Protein AF-A0A7R8WSQ1-F1 (afdb_monomer_lite)

InterPro domains:
  IPR000836 Phosphoribosyltransferase domain [PF00156] (9-132)
  IPR000836 Phosphoribosyltransferase domain [cd06223] (10-124)
  IPR002082 Aspartate carbamoyltransferase [MF_00001] (165-468)
  IPR002082 Aspartate carbamoyltransferase [TIGR00670] (166-466)
  IPR006130 Aspartate/ornithine carbamoyltransferase [PR00100] (212-231)
  IPR006130 Aspartate/ornithine carbamoyltransferase [PR00100] (298-309)
  IPR006130 Aspartate/ornithine carbamoyltransferase [PR00100] (419-428)
  IPR006130 Aspartate/ornithine carbamoyltransferase [PR00100] (431-454)
  IPR006130 Aspartate/ornithine carbamoyltransferase [PS00097] (212-219)
  IPR006131 Aspartate/ornithine carbamoyltransferase, Asp/Orn-binding domain [PF00185] (319-464)
  IPR006132 Aspartate/ornithine carbamoyltransferase, carbamoyl-P binding [PF02729] (166-310)
  IPR029057 Phosphoribosyltransferase-like [G3DSA:3.40.50.2020] (2-147)
  IPR029057 Phosphoribosyltransferase-like [SSF53271] (10-139)
  IPR036901 Aspartate/ornithine carbamoyltransferase superfamily [G3DSA:3.40.50.1370] (167-462)
  IPR036901 Aspartate/ornithine carbamoyltransferase superfamily [G3DSA:3.40.50.1370] (298-453)
  IPR036901 Aspartate/ornithine carbamoyltransferase superfamily [SSF53671] (165-468)

Organism: NCBI:txid163714

Foldseek 3Di:
DDDDQDLLVLLVVVVVVCVVVVNDAAAEEAEPDAFVVSSVVSCVSNVHPQDHWYDDLLPQQPCCLPDFFDDPCDPGDDRDQQAQHEYEYTDAEAAQCRSVVSVVVVNVVRYDYPYYAYEYAEYEYHHNDPDDHNTYRDYDHDDPDDDPDDDPPLVPLQADPVRFGQEAQALAPDALVVLVLLLVQLVVLLVLVVDPLNADCQQAPAEEEEAEQDDDDQLSVLLVVLCVNNNYHYHYDNCVVVCVVPVDDPLRVLVVVVVVVHQEYEDEELGPCPQVVSSVRHDSRYYTYDCYYNQAARQLLLSLVVSLCCVQPVPQLPFEAEEFEQCSGHNNNLRNLSSSVSNNHNAYEYEYAPLRDDPPPCVSVHHYDPFLLVSQAAGQEYEWEAHPPVPDDPPSDPDLQVQCVGQADDPVSNVNYDPQHAYEYSDPHDDNRRYDPCNCPDPRYCHVVSSSSSSSSSSSSVCSNNGDPPDDDD

Sequence (474 aa):
MQASVNLEDLAERIRLHLDENHITDPVMIGIHSGGVWVAQRLHELLQLTSPLGTLDISFYRDDFTRKGINPEVKPSHLPCEITGAHILLVDDVLHTGRTIRAAMNEIFDYGRPASIALITLAERNGRELPIEPTIIGYSRTMSAHSAPLPGPTSSAIQVNGDGRLKHFLTVEGLKKPLLENILNVAESFTSVTAQPVKKVPLLRGKTIFNLFFEPSTRTRTTFELAAKRLSADVMNMNISASATTKGESLLDTLRNLEAMYSDMFIVRHADSGAAQFIANHVAPHVS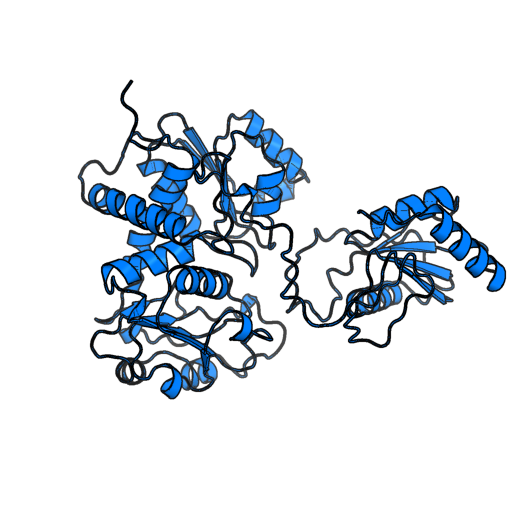VINAGDGRHAHPTQAMLDVFTIRRHKPDFSALTVAIVGDIMHSRVARSQIHALNTLDVGELRIIAPKTLLPADVEALGVNVYHSLNEGLKDVDVIIMLRLQKERMTGALLPSQHEFYNLYGLTQDRVNLAKPDAIVMHPGPANRGVEIASDVADGPQSVILEQVTNGLAVRMAVISMCLGQQPGGVA

Structure (mmCIF, N/CA/C/O backbone):
data_AF-A0A7R8WSQ1-F1
#
_entry.id   AF-A0A7R8WSQ1-F1
#
loop_
_atom_site.group_PDB
_atom_site.id
_atom_site.type_symbol
_atom_site.label_atom_id
_atom_site.label_alt_id
_atom_site.label_comp_id
_atom_site.label_asym_id
_atom_site.label_entity_id
_atom_site.label_seq_id
_atom_site.pdbx_PDB_ins_code
_atom_site.Cartn_x
_atom_site.Cartn_y
_atom_site.Cartn_z
_atom_site.occupancy
_atom_site.B_iso_or_equiv
_atom_site.auth_seq_id
_atom_site.auth_comp_id
_atom_site.auth_asym_id
_atom_site.auth_atom_id
_atom_site.pdbx_PDB_model_num
ATOM 1 N N . MET A 1 1 ? 25.604 -25.806 3.763 1.00 26.45 1 MET A N 1
ATOM 2 C CA . MET A 1 1 ? 26.695 -26.296 2.895 1.00 26.45 1 MET A CA 1
ATOM 3 C C . MET A 1 1 ? 26.451 -25.713 1.507 1.00 26.45 1 MET A C 1
ATOM 5 O O . MET A 1 1 ? 25.518 -26.143 0.844 1.00 26.45 1 MET A O 1
ATOM 9 N N . GLN A 1 2 ? 27.149 -24.628 1.157 1.00 27.33 2 GLN A N 1
ATOM 10 C CA . GLN A 1 2 ? 27.015 -23.940 -0.135 1.00 27.33 2 GLN A CA 1
ATOM 11 C C . GLN A 1 2 ? 27.677 -24.795 -1.222 1.00 27.33 2 GLN A C 1
ATOM 13 O O . GLN A 1 2 ? 28.848 -25.132 -1.093 1.00 27.33 2 GLN A O 1
ATOM 18 N N . ALA A 1 3 ? 26.940 -25.156 -2.271 1.00 35.62 3 ALA A N 1
ATOM 19 C CA . ALA A 1 3 ? 27.547 -25.632 -3.507 1.00 35.62 3 ALA A CA 1
ATOM 20 C C . ALA A 1 3 ? 28.004 -24.392 -4.290 1.00 35.62 3 ALA A C 1
ATOM 22 O O . ALA A 1 3 ? 27.171 -23.629 -4.773 1.00 35.62 3 ALA A O 1
ATOM 23 N N . SER A 1 4 ? 29.309 -24.136 -4.340 1.00 42.16 4 SER A N 1
ATOM 24 C CA . SER A 1 4 ? 29.899 -23.099 -5.190 1.00 42.16 4 SER A CA 1
ATOM 25 C C . SER A 1 4 ? 29.984 -23.623 -6.626 1.00 42.16 4 SER A C 1
ATOM 27 O O . SER A 1 4 ? 30.634 -24.639 -6.864 1.00 42.16 4 SER A O 1
ATOM 29 N N . VAL A 1 5 ? 29.323 -22.955 -7.574 1.00 58.47 5 VAL A N 1
ATOM 30 C CA . VAL A 1 5 ? 29.436 -23.256 -9.012 1.00 58.47 5 VAL A CA 1
ATOM 31 C C . VAL A 1 5 ? 30.850 -22.895 -9.479 1.00 58.47 5 VAL A C 1
ATOM 33 O O . VAL A 1 5 ? 31.290 -21.770 -9.247 1.00 58.47 5 VAL A O 1
ATOM 36 N N . ASN A 1 6 ? 31.564 -23.832 -10.115 1.00 75.12 6 ASN A N 1
ATOM 37 C CA . ASN A 1 6 ? 32.887 -23.572 -10.687 1.00 75.12 6 ASN A CA 1
ATOM 38 C C . ASN A 1 6 ? 32.742 -23.087 -12.142 1.00 75.12 6 ASN A C 1
ATOM 40 O O . ASN A 1 6 ? 32.352 -23.856 -13.018 1.00 75.12 6 ASN A O 1
ATOM 44 N N . LEU A 1 7 ? 33.045 -21.811 -12.394 1.00 80.50 7 LEU A N 1
ATOM 45 C CA . LEU A 1 7 ? 32.966 -21.198 -13.727 1.00 80.50 7 LEU A CA 1
ATOM 46 C C . LEU A 1 7 ? 34.047 -21.702 -14.694 1.00 80.50 7 LEU A C 1
ATOM 48 O O . LEU A 1 7 ? 33.857 -21.605 -15.902 1.00 80.50 7 LEU A O 1
ATOM 52 N N . GLU A 1 8 ? 35.147 -22.260 -14.187 1.00 82.19 8 GLU A N 1
ATOM 53 C CA . GLU A 1 8 ? 36.218 -22.823 -15.018 1.00 82.19 8 GLU A CA 1
ATOM 54 C C . GLU A 1 8 ? 35.741 -24.086 -15.749 1.00 82.19 8 GLU A C 1
ATOM 56 O O . GLU A 1 8 ? 35.962 -24.224 -16.947 1.00 82.19 8 GLU A O 1
ATOM 61 N N . ASP A 1 9 ? 34.995 -24.960 -15.062 1.00 83.62 9 ASP A N 1
ATOM 62 C CA . ASP A 1 9 ? 34.386 -26.155 -15.669 1.00 83.62 9 ASP A CA 1
ATOM 63 C C . ASP A 1 9 ? 33.350 -25.778 -16.739 1.00 83.62 9 ASP A C 1
ATOM 65 O O . ASP A 1 9 ? 33.272 -26.393 -17.802 1.00 83.62 9 ASP A O 1
ATOM 69 N N . LEU A 1 10 ? 32.578 -24.715 -16.492 1.00 87.12 10 LEU A N 1
ATOM 70 C CA . LEU A 1 10 ? 31.631 -24.201 -17.476 1.00 87.12 10 LEU A CA 1
ATOM 71 C C . LEU A 1 10 ? 32.349 -23.633 -18.712 1.00 87.12 10 LEU A C 1
ATOM 73 O O . LEU A 1 10 ? 31.902 -23.878 -19.830 1.00 87.12 10 LEU A O 1
ATOM 77 N N . ALA A 1 11 ? 33.465 -22.923 -18.525 1.00 91.44 11 ALA A N 1
ATOM 78 C CA . ALA A 1 11 ? 34.288 -22.415 -19.621 1.00 91.44 11 ALA A CA 1
ATOM 79 C C . ALA A 1 11 ? 34.877 -23.551 -20.475 1.00 91.44 11 ALA A C 1
ATOM 81 O O . ALA A 1 11 ? 34.817 -23.476 -21.700 1.00 91.44 11 ALA A O 1
ATOM 82 N N . GLU A 1 12 ? 35.367 -24.633 -19.864 1.00 90.50 12 GLU A N 1
ATOM 83 C CA . GLU A 1 12 ? 35.856 -25.810 -20.602 1.00 90.50 12 GLU A CA 1
ATOM 84 C C . GLU A 1 12 ? 34.765 -26.460 -21.460 1.00 90.50 12 GLU A C 1
ATOM 86 O O . GLU A 1 12 ? 34.984 -26.760 -22.634 1.00 90.50 12 GLU A O 1
ATOM 91 N N . ARG A 1 13 ? 33.547 -26.609 -20.928 1.00 91.31 13 ARG A N 1
ATOM 92 C CA . ARG A 1 13 ? 32.415 -27.138 -21.710 1.00 91.31 13 ARG A CA 1
ATOM 93 C C . ARG A 1 13 ? 32.037 -26.231 -22.878 1.00 91.31 13 ARG A C 1
ATOM 95 O O . ARG A 1 13 ? 31.636 -26.730 -23.925 1.00 91.31 13 ARG A O 1
ATOM 102 N N . ILE A 1 14 ? 32.170 -24.913 -22.712 1.00 94.81 14 ILE A N 1
ATOM 103 C CA . ILE A 1 14 ? 31.960 -23.955 -23.805 1.00 94.81 14 ILE A CA 1
ATOM 104 C C . ILE A 1 14 ? 33.041 -24.116 -24.875 1.00 94.81 14 ILE A C 1
ATOM 106 O O . ILE A 1 14 ? 32.688 -24.175 -26.048 1.00 94.81 14 ILE A O 1
ATOM 110 N N . ARG A 1 15 ? 34.323 -24.249 -24.502 1.00 93.75 15 ARG A N 1
ATOM 111 C CA . ARG A 1 15 ? 35.410 -24.519 -25.465 1.00 93.75 15 ARG A CA 1
ATOM 112 C C . ARG A 1 15 ? 35.128 -25.770 -26.285 1.00 93.75 15 ARG A C 1
ATOM 114 O O . ARG A 1 15 ? 35.153 -25.714 -27.507 1.00 93.75 15 ARG A O 1
ATOM 121 N N . LEU A 1 16 ? 34.766 -26.856 -25.607 1.00 92.31 16 LEU A N 1
ATOM 122 C CA . LEU A 1 16 ? 34.460 -28.128 -26.252 1.00 92.31 16 LEU A CA 1
ATOM 123 C C . LEU A 1 16 ? 33.281 -28.003 -27.230 1.00 92.31 16 LEU A C 1
ATOM 125 O O . LEU A 1 16 ? 33.373 -28.467 -28.361 1.00 92.31 16 LEU A O 1
ATOM 129 N N . HIS A 1 17 ? 32.215 -27.295 -26.844 1.00 93.50 17 HIS A N 1
ATOM 130 C CA . HIS A 1 17 ? 31.089 -27.018 -27.738 1.00 93.50 17 HIS A CA 1
ATOM 131 C C . HIS A 1 17 ? 31.490 -26.184 -28.968 1.00 93.50 17 HIS A C 1
ATOM 133 O O . HIS A 1 17 ? 31.026 -26.465 -30.074 1.00 93.50 17 HIS A O 1
ATOM 139 N N . LEU A 1 18 ? 32.335 -25.162 -28.795 1.00 93.88 18 LEU A N 1
ATOM 140 C CA . LEU A 1 18 ? 32.823 -24.332 -29.900 1.00 93.88 18 LEU A CA 1
ATOM 141 C C . LEU A 1 18 ? 33.684 -25.147 -30.874 1.00 93.88 18 LEU A C 1
ATOM 143 O O . LEU A 1 18 ? 33.474 -25.058 -32.084 1.00 93.88 18 LEU A O 1
ATOM 147 N N . ASP A 1 19 ? 34.583 -25.984 -30.352 1.00 93.38 19 ASP A N 1
ATOM 148 C CA . ASP A 1 19 ? 35.459 -26.847 -31.148 1.00 93.38 19 ASP A CA 1
ATOM 149 C C . ASP A 1 19 ? 34.660 -27.890 -31.945 1.00 93.38 19 ASP A C 1
ATOM 151 O O . ASP A 1 19 ? 34.871 -28.043 -33.152 1.00 93.38 19 ASP A O 1
ATOM 155 N N . GLU A 1 20 ? 33.698 -28.564 -31.302 1.00 93.00 20 GLU A N 1
ATOM 156 C CA . GLU A 1 20 ? 32.822 -29.563 -31.935 1.00 93.00 20 GLU A CA 1
ATOM 157 C C . GLU A 1 20 ? 31.977 -28.981 -33.073 1.00 93.00 20 GLU A C 1
ATOM 159 O O . GLU A 1 20 ? 31.673 -29.678 -34.040 1.00 93.00 20 GLU A O 1
ATOM 164 N N . ASN A 1 21 ? 31.602 -27.704 -32.969 1.00 91.56 21 ASN A N 1
ATOM 165 C CA . ASN A 1 21 ? 30.778 -27.018 -33.963 1.00 91.56 21 ASN A CA 1
ATOM 166 C C . ASN A 1 21 ? 31.600 -26.144 -34.925 1.00 91.56 21 ASN A C 1
ATOM 168 O O . ASN A 1 21 ? 31.018 -25.436 -35.746 1.00 91.56 21 ASN A O 1
ATOM 172 N N . HIS A 1 22 ? 32.936 -26.205 -34.850 1.00 92.62 22 HIS A N 1
ATOM 173 C CA . HIS A 1 22 ? 33.865 -25.423 -35.672 1.00 92.62 22 HIS A CA 1
ATOM 174 C C . HIS A 1 22 ? 33.614 -23.901 -35.620 1.00 92.62 22 HIS A C 1
ATOM 176 O O . HIS A 1 22 ? 33.718 -23.207 -36.633 1.00 92.62 22 HIS A O 1
ATOM 182 N N . ILE A 1 23 ? 33.286 -23.374 -34.436 1.00 92.31 23 ILE A N 1
ATOM 183 C CA . ILE A 1 23 ? 32.983 -21.955 -34.208 1.00 92.31 23 ILE A CA 1
ATOM 184 C C . ILE A 1 23 ? 34.235 -21.239 -33.689 1.00 92.31 23 ILE A C 1
ATOM 186 O O . ILE A 1 23 ? 34.675 -21.487 -32.570 1.00 92.31 23 ILE A O 1
ATOM 190 N N . THR A 1 24 ? 34.789 -20.312 -34.475 1.00 85.38 24 THR A N 1
ATOM 191 C CA . THR A 1 24 ? 36.068 -19.644 -34.154 1.00 85.38 24 THR A CA 1
ATOM 192 C C . THR A 1 24 ? 35.944 -18.209 -33.637 1.00 85.38 24 THR A C 1
ATOM 194 O O . THR A 1 24 ? 36.883 -17.719 -33.021 1.00 85.38 24 THR A O 1
ATOM 197 N N . ASP A 1 25 ? 34.821 -17.527 -33.884 1.00 87.44 25 ASP A N 1
ATOM 198 C CA . ASP A 1 25 ? 34.590 -16.138 -33.444 1.00 87.44 25 ASP A CA 1
ATOM 199 C C . ASP A 1 25 ? 33.149 -15.963 -32.927 1.00 87.44 25 ASP A C 1
ATOM 201 O O . ASP A 1 25 ? 32.288 -15.401 -33.611 1.00 87.44 25 ASP A O 1
ATOM 205 N N . PRO A 1 26 ? 32.822 -16.553 -31.763 1.00 93.19 26 PRO A N 1
ATOM 206 C CA . PRO A 1 26 ? 31.487 -16.445 -31.200 1.00 93.19 26 PRO A CA 1
ATOM 207 C C . PRO A 1 26 ? 31.253 -15.070 -30.569 1.00 93.19 26 PRO A C 1
ATOM 209 O O . PRO A 1 26 ? 32.097 -14.559 -29.837 1.00 93.19 26 PRO A O 1
ATOM 212 N N . VAL A 1 27 ? 30.049 -14.527 -30.739 1.00 93.06 27 VAL A N 1
ATOM 213 C CA . VAL A 1 27 ? 29.607 -13.317 -30.037 1.00 93.06 27 VAL A CA 1
ATOM 214 C C . VAL A 1 27 ? 28.951 -13.720 -28.723 1.00 93.06 27 VAL A C 1
ATOM 216 O O . VAL A 1 27 ? 27.909 -14.377 -28.711 1.00 93.06 27 VAL A O 1
ATOM 219 N N . MET A 1 28 ? 29.537 -13.313 -27.599 1.00 94.31 28 MET A N 1
ATOM 220 C CA . MET A 1 28 ? 28.928 -13.540 -26.290 1.00 94.31 28 MET A CA 1
ATOM 221 C C . MET A 1 28 ? 27.954 -12.421 -25.937 1.00 94.31 28 MET A C 1
ATOM 223 O O . MET A 1 28 ? 28.288 -11.241 -26.040 1.00 94.31 28 MET A O 1
ATOM 227 N N . ILE A 1 29 ? 26.758 -12.798 -25.487 1.00 93.25 29 ILE A N 1
ATOM 228 C CA . ILE A 1 29 ? 25.701 -11.876 -25.076 1.00 93.25 29 ILE A CA 1
ATOM 229 C C . ILE A 1 29 ? 25.197 -12.287 -23.693 1.00 93.25 29 ILE A C 1
ATOM 231 O O . ILE A 1 29 ? 24.678 -13.387 -23.517 1.00 93.25 29 ILE A O 1
ATOM 235 N N . GLY A 1 30 ? 25.323 -11.398 -22.708 1.00 89.75 30 GLY A N 1
ATOM 236 C CA . GLY A 1 30 ? 24.761 -11.600 -21.370 1.00 89.75 30 GLY A CA 1
ATOM 237 C C . GLY A 1 30 ? 23.367 -10.989 -21.223 1.00 89.75 30 GLY A C 1
ATOM 238 O O . GLY A 1 30 ? 23.158 -9.838 -21.607 1.00 89.75 30 GLY A O 1
ATOM 239 N N . ILE A 1 31 ? 22.426 -11.721 -20.619 1.00 85.62 31 ILE A N 1
ATOM 240 C CA . ILE A 1 31 ? 21.076 -11.217 -20.312 1.00 85.62 31 ILE A CA 1
ATOM 241 C C . ILE A 1 31 ? 21.074 -10.461 -18.970 1.00 85.62 31 ILE A C 1
ATOM 243 O O . ILE A 1 31 ? 21.640 -10.913 -17.964 1.00 85.62 31 ILE A O 1
ATOM 247 N N . HIS A 1 32 ? 20.416 -9.299 -18.926 1.00 64.31 32 HIS A N 1
ATOM 248 C CA . HIS A 1 32 ? 20.235 -8.512 -17.703 1.00 64.31 32 HIS A CA 1
ATOM 249 C C . HIS A 1 32 ? 19.325 -9.214 -16.670 1.00 64.31 32 HIS A C 1
ATOM 251 O O . HIS A 1 32 ? 18.105 -9.101 -16.711 1.00 64.31 32 HIS A O 1
ATOM 257 N N . SER A 1 33 ? 19.936 -9.927 -15.714 1.00 55.88 33 SER A N 1
ATOM 258 C CA . SER A 1 33 ? 19.379 -10.311 -14.392 1.00 55.88 33 SER A CA 1
ATOM 259 C C . SER A 1 33 ? 20.368 -11.113 -13.524 1.00 55.88 33 SER A C 1
ATOM 261 O O . SER A 1 33 ? 19.950 -11.814 -12.616 1.00 55.88 33 SER A O 1
ATOM 263 N N . GLY A 1 34 ? 21.674 -11.018 -13.799 1.00 62.78 34 GLY A N 1
ATOM 264 C CA . GLY A 1 34 ? 22.714 -11.897 -13.241 1.00 62.78 34 GLY A CA 1
ATOM 265 C C . GLY A 1 34 ? 23.582 -12.518 -14.342 1.00 62.78 34 GLY A C 1
ATOM 266 O O . GLY A 1 34 ? 24.798 -12.615 -14.181 1.00 62.78 34 GLY A O 1
ATOM 267 N N . GLY A 1 35 ? 22.987 -12.797 -15.510 1.00 74.75 35 GLY A N 1
ATOM 268 C CA . GLY A 1 35 ? 23.658 -13.341 -16.698 1.00 74.75 35 GLY A CA 1
ATOM 269 C C . GLY A 1 35 ? 24.825 -12.499 -17.226 1.00 74.75 35 GLY A C 1
ATOM 270 O O . GLY A 1 35 ? 25.844 -13.058 -17.612 1.00 74.75 35 GLY A O 1
ATOM 271 N N . VAL A 1 36 ? 24.749 -11.163 -17.164 1.00 80.12 36 VAL A N 1
ATOM 272 C CA . VAL A 1 36 ? 25.861 -10.272 -17.571 1.00 80.12 36 VAL A CA 1
ATOM 273 C C . VAL A 1 36 ? 27.132 -10.504 -16.748 1.00 80.12 36 VAL A C 1
ATOM 275 O O . VAL A 1 36 ? 28.221 -10.522 -17.311 1.00 80.12 36 VAL A O 1
ATOM 278 N N . TRP A 1 37 ? 27.018 -10.719 -15.434 1.00 82.19 37 TRP A N 1
ATOM 279 C CA . TRP A 1 37 ? 28.188 -10.987 -14.589 1.00 82.19 37 TRP A CA 1
ATOM 280 C C . TRP A 1 37 ? 28.839 -12.328 -14.950 1.00 82.19 37 TRP A C 1
ATOM 282 O O . TRP A 1 37 ? 30.062 -12.431 -15.036 1.00 82.19 37 TRP A O 1
ATOM 292 N N . VAL A 1 38 ? 28.013 -13.344 -15.218 1.00 83.00 38 VAL A N 1
ATOM 293 C CA . VAL A 1 38 ? 28.473 -14.662 -15.677 1.00 83.00 38 VAL A CA 1
ATOM 294 C C . VAL A 1 38 ? 29.160 -14.543 -17.034 1.00 83.00 38 VAL A C 1
ATOM 296 O O . VAL A 1 38 ? 30.257 -15.066 -17.212 1.00 83.00 38 VAL A O 1
ATOM 299 N N . ALA A 1 39 ? 28.555 -13.801 -17.962 1.00 87.38 39 ALA A N 1
ATOM 300 C CA . ALA A 1 39 ? 29.096 -13.556 -19.289 1.00 87.38 39 ALA A CA 1
ATOM 301 C C . ALA A 1 39 ? 30.443 -12.826 -19.224 1.00 87.38 39 ALA A C 1
ATOM 303 O O . ALA A 1 39 ? 31.381 -13.246 -19.882 1.00 87.38 39 ALA A O 1
ATOM 304 N N . GLN A 1 40 ? 30.593 -11.805 -18.374 1.00 85.12 40 GLN A N 1
ATOM 305 C CA . GLN A 1 40 ? 31.875 -11.113 -18.175 1.00 85.12 40 GLN A CA 1
ATOM 306 C C . GLN A 1 40 ? 32.982 -12.073 -17.730 1.00 85.12 40 GLN A C 1
ATOM 308 O O . GLN A 1 40 ? 34.069 -12.073 -18.300 1.00 85.12 40 GLN A O 1
ATOM 313 N N . ARG A 1 41 ? 32.697 -12.939 -16.750 1.00 86.31 41 ARG A N 1
ATOM 314 C CA . ARG A 1 41 ? 33.679 -13.921 -16.272 1.00 86.31 41 ARG A CA 1
ATOM 315 C C . ARG A 1 41 ? 34.015 -14.981 -17.309 1.00 86.31 41 ARG A C 1
ATOM 317 O O . ARG A 1 41 ? 35.183 -15.323 -17.461 1.00 86.31 41 ARG A O 1
ATOM 324 N N . LEU A 1 42 ? 33.020 -15.494 -18.027 1.00 89.25 42 LEU A N 1
ATOM 325 C CA . LEU A 1 42 ? 33.250 -16.466 -19.094 1.00 89.25 42 LEU A CA 1
ATOM 326 C C . LEU A 1 42 ? 33.995 -15.841 -20.278 1.00 89.25 42 LEU A C 1
ATOM 328 O O . LEU A 1 42 ? 34.865 -16.491 -20.840 1.00 89.25 42 LEU A O 1
ATOM 332 N N . HIS A 1 43 ? 33.708 -14.585 -20.623 1.00 92.56 43 HIS A N 1
ATOM 333 C CA . HIS A 1 43 ? 34.399 -13.833 -21.674 1.00 92.56 43 HIS A CA 1
ATOM 334 C C . HIS A 1 43 ? 35.893 -13.679 -21.362 1.00 92.56 43 HIS A C 1
ATOM 336 O O . HIS A 1 43 ? 36.725 -14.012 -22.205 1.00 92.56 43 HIS A O 1
ATOM 342 N N . GLU A 1 44 ? 36.230 -13.303 -20.120 1.00 88.50 44 GLU A N 1
ATOM 343 C CA . GLU A 1 44 ? 37.612 -13.255 -19.617 1.00 88.50 44 GLU A CA 1
ATOM 344 C C . GLU A 1 44 ? 38.289 -14.635 -19.659 1.00 88.50 44 GLU A C 1
ATOM 346 O O . GLU A 1 44 ? 39.407 -14.767 -20.159 1.00 88.50 44 GLU A O 1
ATOM 351 N N . LEU A 1 45 ? 37.613 -15.673 -19.152 1.00 89.94 45 LEU A N 1
ATOM 352 C CA . LEU A 1 45 ? 38.157 -17.034 -19.085 1.00 89.94 45 LEU A CA 1
ATOM 353 C C . LEU A 1 45 ? 38.394 -17.639 -20.471 1.00 89.94 45 LEU A C 1
ATOM 355 O O . LEU A 1 45 ? 39.384 -18.345 -20.656 1.00 89.94 45 LEU A O 1
ATOM 359 N N . LEU A 1 46 ? 37.500 -17.377 -21.426 1.00 90.94 46 LEU A N 1
ATOM 360 C CA . LEU A 1 46 ? 37.569 -17.864 -22.805 1.00 90.94 46 LEU A CA 1
ATOM 361 C C . LEU A 1 46 ? 38.465 -17.001 -23.701 1.00 90.94 46 LEU A C 1
ATOM 363 O O . LEU A 1 46 ? 38.818 -17.457 -24.784 1.00 90.94 46 LEU A O 1
ATOM 367 N N . GLN A 1 47 ? 38.859 -15.805 -23.245 1.00 90.56 47 GLN A N 1
ATOM 368 C CA . GLN A 1 47 ? 39.681 -14.841 -23.987 1.00 90.56 47 GLN A CA 1
ATOM 369 C C . GLN A 1 47 ? 39.082 -14.473 -25.355 1.00 90.56 47 GLN A C 1
ATOM 371 O O . GLN A 1 47 ? 39.792 -14.393 -26.358 1.00 90.56 47 GLN A O 1
ATOM 376 N N . LEU A 1 48 ? 37.764 -14.260 -25.406 1.00 89.19 48 LEU A N 1
ATOM 377 C CA . LEU A 1 48 ? 37.078 -13.930 -26.656 1.00 89.19 48 LEU A CA 1
ATOM 378 C C . LEU A 1 48 ? 37.491 -12.542 -27.164 1.00 89.19 48 LEU A C 1
ATOM 380 O O . LEU A 1 48 ? 37.549 -11.572 -26.409 1.00 89.19 48 LEU A O 1
ATOM 384 N N . THR A 1 49 ? 37.745 -12.440 -28.467 1.00 83.25 49 THR A N 1
ATOM 385 C CA . THR A 1 49 ? 38.176 -11.199 -29.127 1.00 83.25 49 THR A CA 1
ATOM 386 C C . THR A 1 49 ? 37.019 -10.268 -29.471 1.00 83.25 49 THR A C 1
ATOM 388 O O . THR A 1 49 ? 37.199 -9.050 -29.492 1.00 83.25 49 THR A O 1
ATOM 391 N N . SER A 1 50 ? 35.826 -10.817 -29.722 1.00 85.38 50 SER A N 1
ATOM 392 C CA . SER A 1 50 ? 34.616 -10.028 -29.954 1.00 85.38 50 SER A CA 1
ATOM 393 C C . SER A 1 50 ? 34.239 -9.251 -28.686 1.00 85.38 50 SER A C 1
ATOM 395 O O . SER A 1 50 ? 34.303 -9.838 -27.598 1.00 85.38 50 SER A O 1
ATOM 397 N N . PRO A 1 51 ? 33.786 -7.988 -28.769 1.00 86.62 51 PRO A N 1
ATOM 398 C CA . PRO A 1 51 ? 33.318 -7.286 -27.581 1.00 86.62 51 PRO A CA 1
ATOM 399 C C . PRO A 1 51 ? 32.116 -8.014 -26.958 1.00 86.62 51 PRO A C 1
ATOM 401 O O . PRO A 1 51 ? 31.343 -8.661 -27.660 1.00 86.62 51 PRO A O 1
ATOM 404 N N . LEU A 1 52 ? 31.962 -7.931 -25.637 1.00 88.44 52 LEU A N 1
ATOM 405 C CA . LEU A 1 52 ? 30.828 -8.536 -24.941 1.00 88.44 52 LEU A CA 1
ATOM 406 C C . LEU A 1 52 ? 29.547 -7.742 -25.226 1.00 88.44 52 LEU A C 1
ATOM 408 O O . LEU A 1 52 ? 29.494 -6.538 -24.974 1.00 88.44 52 LEU A O 1
ATOM 412 N N . GLY A 1 53 ? 28.507 -8.425 -25.699 1.00 87.44 53 GLY A N 1
ATOM 413 C CA . GLY A 1 53 ? 27.169 -7.863 -25.824 1.00 87.44 53 GLY A CA 1
ATOM 414 C C . GLY A 1 53 ? 26.375 -7.956 -24.525 1.00 87.44 53 GLY A C 1
ATOM 415 O O . GLY A 1 53 ? 26.525 -8.892 -23.734 1.00 87.44 53 GLY A O 1
ATOM 416 N N . THR A 1 54 ? 25.478 -6.999 -24.317 1.00 85.25 54 THR A N 1
ATOM 417 C CA . THR A 1 54 ? 24.525 -7.018 -23.200 1.00 85.25 54 THR A CA 1
ATOM 418 C C . THR A 1 54 ? 23.121 -6.799 -23.726 1.00 85.25 54 THR A C 1
ATOM 420 O O . THR A 1 54 ? 22.891 -5.854 -24.484 1.00 85.25 54 THR A O 1
ATOM 423 N N . LEU A 1 55 ? 22.195 -7.664 -23.315 1.00 78.44 55 LEU A N 1
ATOM 424 C CA . LEU A 1 55 ? 20.818 -7.649 -23.788 1.00 78.44 55 LEU A CA 1
ATOM 425 C C . LEU A 1 55 ? 19.853 -7.344 -22.648 1.00 78.44 55 LEU A C 1
ATOM 427 O O . LEU A 1 55 ? 19.814 -8.060 -21.637 1.00 78.44 55 LEU A O 1
ATOM 431 N N . ASP A 1 56 ? 19.072 -6.284 -22.832 1.00 70.38 56 ASP A N 1
ATOM 432 C CA . ASP A 1 56 ? 18.058 -5.854 -21.885 1.00 70.38 56 ASP A CA 1
ATOM 433 C C . ASP A 1 56 ? 16.647 -6.219 -22.358 1.00 70.38 56 ASP A C 1
ATOM 435 O O . ASP A 1 56 ? 15.869 -5.405 -22.851 1.00 70.38 56 ASP A O 1
ATOM 439 N N . ILE A 1 57 ? 16.278 -7.472 -22.106 1.00 60.97 57 ILE A N 1
ATOM 440 C CA . ILE A 1 57 ? 14.996 -8.071 -22.520 1.00 60.97 57 ILE A CA 1
ATOM 441 C C . ILE A 1 57 ? 13.780 -7.579 -21.740 1.00 60.97 57 ILE A C 1
ATOM 443 O O . ILE A 1 57 ? 12.686 -8.155 -21.809 1.00 60.97 57 ILE A O 1
ATOM 447 N N . SER A 1 58 ? 13.984 -6.528 -20.959 1.00 53.59 58 SER A N 1
ATOM 448 C CA . SER A 1 58 ? 12.971 -5.806 -20.213 1.00 53.59 58 SER A CA 1
ATOM 449 C C . SER A 1 58 ? 11.804 -5.372 -21.052 1.00 53.59 58 SER A C 1
ATOM 451 O O . SER A 1 58 ? 10.765 -5.155 -20.457 1.00 53.59 58 SER A O 1
ATOM 453 N N . PHE A 1 59 ? 11.969 -5.253 -22.378 1.00 40.62 59 PHE A N 1
ATOM 454 C CA . PHE A 1 59 ? 10.916 -4.897 -23.327 1.00 40.62 59 PHE A CA 1
ATOM 455 C C . PHE A 1 59 ? 10.115 -6.084 -23.895 1.00 40.62 59 PHE A C 1
ATOM 457 O O . PHE A 1 59 ? 8.961 -5.905 -24.279 1.00 40.62 59 PHE A O 1
ATOM 464 N N . TYR A 1 60 ? 10.686 -7.296 -23.913 1.00 42.97 60 TYR A N 1
ATOM 465 C CA . TYR A 1 60 ? 10.195 -8.416 -24.737 1.00 42.97 60 TYR A CA 1
ATOM 466 C C . TYR A 1 60 ? 9.693 -9.641 -23.961 1.00 42.97 60 TYR A C 1
ATOM 468 O O . TYR A 1 60 ? 9.256 -10.623 -24.559 1.00 42.97 60 TYR A O 1
ATOM 476 N N . ARG A 1 61 ? 9.740 -9.623 -22.627 1.00 46.22 61 ARG A N 1
ATOM 477 C CA . ARG A 1 61 ? 9.149 -10.672 -21.781 1.00 46.22 61 ARG A CA 1
ATOM 478 C C . ARG A 1 61 ? 7.619 -10.757 -21.975 1.00 46.22 61 ARG A C 1
ATOM 480 O O . ARG A 1 61 ? 6.873 -9.836 -21.692 1.00 46.22 61 ARG A O 1
ATOM 487 N N . ASP A 1 62 ? 7.068 -11.890 -22.393 1.00 39.16 62 ASP A N 1
ATOM 488 C CA . ASP A 1 62 ? 5.594 -12.027 -22.446 1.00 39.16 62 ASP A CA 1
ATOM 489 C C . ASP A 1 62 ? 4.952 -12.210 -21.052 1.00 39.16 62 ASP A C 1
ATOM 491 O O . ASP A 1 62 ? 3.734 -12.293 -20.916 1.00 39.16 62 ASP A O 1
ATOM 495 N N . ASP A 1 63 ? 5.770 -12.295 -20.002 1.00 41.06 63 ASP A N 1
ATOM 496 C CA . ASP A 1 63 ? 5.414 -12.351 -18.582 1.00 41.06 63 ASP A CA 1
ATOM 497 C C . ASP A 1 63 ? 5.522 -10.996 -17.863 1.00 41.06 63 ASP A C 1
ATOM 499 O O . ASP A 1 63 ? 5.538 -10.933 -16.630 1.00 41.06 63 ASP A O 1
ATOM 503 N N . PHE A 1 64 ? 5.496 -9.899 -18.621 1.00 36.44 64 PHE A N 1
ATOM 504 C CA . PHE A 1 64 ? 5.422 -8.524 -18.107 1.00 36.44 64 PHE A CA 1
ATOM 505 C C . PHE A 1 64 ? 4.327 -8.275 -17.066 1.00 36.44 64 PHE A C 1
ATOM 507 O O . PHE A 1 64 ? 4.414 -7.349 -16.262 1.00 36.44 64 PHE A O 1
ATOM 514 N N . THR A 1 65 ? 3.280 -9.097 -17.060 1.00 36.22 65 THR A N 1
ATOM 515 C CA . THR A 1 65 ? 2.174 -9.009 -16.105 1.00 36.22 65 THR A CA 1
ATOM 516 C C . THR A 1 65 ? 2.386 -9.834 -14.831 1.00 36.22 65 THR A C 1
ATOM 518 O O . THR A 1 65 ? 1.621 -9.654 -13.886 1.00 36.22 65 THR A O 1
ATOM 521 N N . ARG A 1 66 ? 3.424 -10.685 -14.740 1.00 35.34 66 ARG A N 1
ATOM 522 C CA . ARG A 1 66 ? 3.668 -11.584 -13.588 1.00 35.34 66 ARG A CA 1
ATOM 523 C C . ARG A 1 66 ? 4.951 -11.320 -12.790 1.00 35.34 66 ARG A C 1
ATOM 525 O O . ARG A 1 66 ? 5.009 -11.727 -11.632 1.00 35.34 66 ARG A O 1
ATOM 532 N N . LYS A 1 67 ? 5.954 -10.613 -13.322 1.00 34.94 67 LYS A N 1
ATOM 533 C CA . LYS A 1 67 ? 7.151 -10.208 -12.554 1.00 34.94 67 LYS A CA 1
ATOM 534 C C . LYS A 1 67 ? 7.456 -8.730 -12.766 1.00 34.94 67 LYS A C 1
ATOM 536 O O . LYS A 1 67 ? 8.080 -8.346 -13.744 1.00 34.94 67 LYS A O 1
ATOM 541 N N . GLY A 1 68 ? 6.995 -7.911 -11.820 1.00 34.38 68 GLY A N 1
ATOM 542 C CA . GLY A 1 68 ? 7.199 -6.465 -11.795 1.00 34.38 68 GLY A CA 1
ATOM 543 C C . GLY A 1 68 ? 8.636 -6.077 -11.465 1.00 34.38 68 GLY A C 1
ATOM 544 O O . GLY A 1 68 ? 8.894 -5.633 -10.354 1.00 34.38 68 GLY A O 1
ATOM 545 N N . ILE A 1 69 ? 9.536 -6.223 -12.430 1.00 30.88 69 ILE A N 1
ATOM 546 C CA . ILE A 1 69 ? 10.844 -5.572 -12.455 1.00 30.88 69 ILE A CA 1
ATOM 547 C C . ILE A 1 69 ? 10.733 -4.512 -13.554 1.00 30.88 69 ILE A C 1
ATOM 549 O O . ILE A 1 69 ? 10.333 -4.846 -14.663 1.00 30.88 69 ILE A O 1
ATOM 553 N N . ASN A 1 70 ? 11.033 -3.255 -13.243 1.00 36.28 70 ASN A N 1
ATOM 554 C CA . ASN A 1 70 ? 11.465 -2.290 -14.250 1.00 36.28 70 ASN A CA 1
ATOM 555 C C . ASN A 1 70 ? 12.989 -2.356 -14.181 1.00 36.28 70 ASN A C 1
ATOM 557 O O . ASN A 1 70 ? 13.551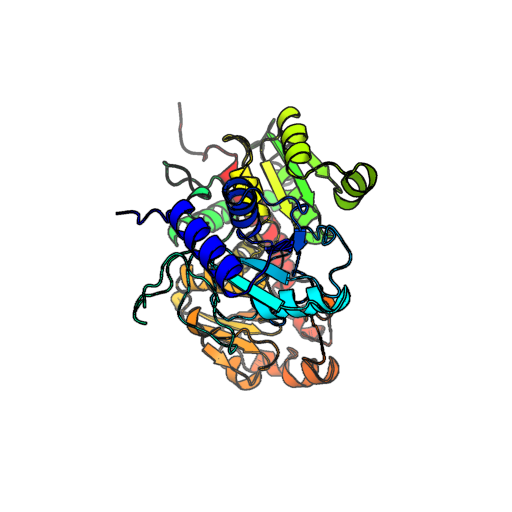 -1.928 -13.171 1.00 36.28 70 ASN A O 1
ATOM 561 N N . PRO A 1 71 ? 13.684 -2.967 -15.142 1.00 33.91 71 PRO A N 1
ATOM 562 C CA . PRO A 1 71 ? 15.111 -2.744 -15.244 1.00 33.91 71 PRO A CA 1
ATOM 563 C C . PRO A 1 71 ? 15.302 -1.313 -15.727 1.00 33.91 71 PRO A C 1
ATOM 565 O O . PRO A 1 71 ? 14.465 -0.770 -16.455 1.00 33.91 71 PRO A O 1
ATOM 568 N N . GLU A 1 72 ? 16.380 -0.671 -15.278 1.00 36.38 72 GLU A N 1
ATOM 569 C CA . GLU A 1 72 ? 16.918 0.457 -16.027 1.00 36.38 72 GLU A CA 1
ATOM 570 C C . GLU A 1 72 ? 17.012 -0.012 -17.472 1.00 36.38 72 GLU A C 1
ATOM 572 O O . GLU A 1 72 ? 17.810 -0.908 -17.728 1.00 36.38 72 GLU A O 1
ATOM 577 N N . VAL A 1 73 ? 16.191 0.550 -18.364 1.00 38.12 73 VAL A N 1
ATOM 578 C CA . VAL A 1 73 ? 16.298 0.294 -19.798 1.00 38.12 73 VAL A CA 1
ATOM 579 C C . VAL A 1 73 ? 17.678 0.774 -20.200 1.00 38.12 73 VAL A C 1
ATOM 581 O O . VAL A 1 73 ? 17.896 1.967 -20.436 1.00 38.12 73 VAL A O 1
ATOM 584 N N . LYS A 1 74 ? 18.633 -0.146 -20.213 1.00 41.22 74 LYS A N 1
ATOM 585 C CA . LYS A 1 74 ? 19.938 0.103 -20.795 1.00 41.22 74 LYS A CA 1
ATOM 586 C C . LYS A 1 74 ? 19.762 -0.208 -22.269 1.00 41.22 74 LYS A C 1
ATOM 588 O O . LYS A 1 74 ? 19.194 -1.249 -22.590 1.00 41.22 74 LYS A O 1
ATOM 593 N N . PRO A 1 75 ? 20.169 0.692 -23.178 1.00 44.25 75 PRO A N 1
ATOM 594 C CA . PRO A 1 75 ? 20.129 0.362 -24.589 1.00 44.25 75 PRO A CA 1
ATOM 595 C C . PRO A 1 75 ? 20.868 -0.962 -24.778 1.00 44.25 75 PRO A C 1
ATOM 597 O O . PRO A 1 75 ? 22.004 -1.100 -24.321 1.00 44.25 75 PRO A O 1
ATOM 600 N N . SER A 1 76 ? 20.202 -1.943 -25.387 1.00 57.78 76 SER A N 1
ATOM 601 C CA . SER A 1 76 ? 20.846 -3.195 -25.756 1.00 57.78 76 SER A CA 1
ATOM 602 C C . SER A 1 76 ? 22.049 -2.857 -26.625 1.00 57.78 76 SER A C 1
ATOM 604 O O . SER A 1 76 ? 21.931 -2.260 -27.697 1.00 57.78 76 SER A O 1
ATOM 606 N N . HIS A 1 77 ? 23.228 -3.175 -26.104 1.00 64.25 77 HIS A N 1
ATOM 607 C CA . HIS A 1 77 ? 24.490 -2.924 -26.770 1.00 64.25 77 HIS A CA 1
ATOM 608 C C . HIS A 1 77 ? 24.938 -4.239 -27.373 1.00 64.25 77 HIS A C 1
ATOM 610 O O . HIS A 1 77 ? 25.605 -5.053 -26.731 1.00 64.25 77 HIS A O 1
ATOM 616 N N . LEU A 1 78 ? 24.526 -4.445 -28.621 1.00 71.81 78 LEU A N 1
ATOM 617 C CA . LEU A 1 78 ? 25.095 -5.487 -29.449 1.00 71.81 78 LEU A CA 1
ATOM 618 C C . LEU A 1 78 ? 26.348 -4.926 -30.134 1.00 71.81 78 LEU A C 1
ATOM 620 O O . LEU A 1 78 ? 26.299 -3.848 -30.728 1.00 71.81 78 LEU A O 1
ATOM 624 N N . PRO A 1 79 ? 27.488 -5.612 -30.004 1.00 59.50 79 PRO A N 1
ATOM 625 C CA . PRO A 1 79 ? 28.795 -5.071 -30.359 1.00 59.50 79 PRO A CA 1
ATOM 626 C C . PRO A 1 79 ? 29.065 -5.044 -31.872 1.00 59.50 79 PRO A C 1
ATOM 628 O O . PRO A 1 79 ? 30.047 -4.436 -32.297 1.00 59.50 79 PRO A O 1
ATOM 631 N N . CYS A 1 80 ? 28.216 -5.682 -32.686 1.00 62.72 80 CYS A N 1
ATOM 632 C CA . CYS A 1 80 ? 28.345 -5.788 -34.141 1.00 62.72 80 CYS A CA 1
ATOM 633 C C . CYS A 1 80 ? 27.010 -6.177 -34.815 1.00 62.72 80 CYS A C 1
ATOM 635 O O . CYS A 1 80 ? 26.030 -6.493 -34.136 1.00 62.72 80 CYS A O 1
ATOM 637 N N . GLU A 1 81 ? 26.973 -6.180 -36.156 1.00 68.38 81 GLU A N 1
ATOM 638 C CA . GLU A 1 81 ? 25.900 -6.840 -36.913 1.00 68.38 81 GLU A CA 1
ATOM 639 C C . GLU A 1 81 ? 25.901 -8.343 -36.605 1.00 68.38 81 GLU A C 1
ATOM 641 O O . GLU A 1 81 ? 26.885 -9.042 -36.830 1.00 68.38 81 GLU A O 1
ATOM 646 N N . ILE A 1 82 ? 24.780 -8.854 -36.101 1.00 79.44 82 ILE A N 1
ATOM 647 C CA . ILE A 1 82 ? 24.652 -10.254 -35.668 1.00 79.44 82 ILE A CA 1
ATOM 648 C C . ILE A 1 82 ? 24.276 -11.219 -36.805 1.00 79.44 82 ILE A C 1
ATOM 650 O O . ILE A 1 82 ? 24.083 -12.415 -36.578 1.00 79.44 82 ILE A O 1
ATOM 654 N N . THR A 1 83 ? 24.113 -10.717 -38.031 1.00 81.94 83 THR A N 1
ATOM 655 C CA . THR A 1 83 ? 23.727 -11.545 -39.179 1.00 81.94 83 THR A CA 1
ATOM 656 C C . THR A 1 83 ? 24.856 -12.514 -39.524 1.00 81.94 83 THR A C 1
ATOM 658 O O . THR A 1 83 ? 25.962 -12.096 -39.844 1.00 81.94 83 THR A O 1
ATOM 661 N N . GLY A 1 84 ? 24.578 -13.818 -39.455 1.00 83.25 84 GLY A N 1
ATOM 662 C CA . GLY A 1 84 ? 25.564 -14.881 -39.670 1.00 83.25 84 GLY A CA 1
ATOM 663 C C . GLY A 1 84 ? 26.484 -15.171 -38.477 1.00 83.25 84 GLY A C 1
ATOM 664 O O . GLY A 1 84 ? 27.308 -16.074 -38.575 1.00 83.25 84 GLY A O 1
ATOM 665 N N . ALA A 1 85 ? 26.336 -14.470 -37.348 1.00 89.38 85 ALA A N 1
ATOM 666 C CA . ALA A 1 85 ? 27.152 -14.701 -36.155 1.00 89.38 85 ALA A CA 1
ATOM 667 C C . ALA A 1 85 ? 26.694 -15.939 -35.362 1.00 89.38 85 ALA A C 1
ATOM 669 O O . ALA A 1 85 ? 25.502 -16.256 -35.315 1.00 89.38 85 ALA A O 1
ATOM 670 N N . HIS A 1 86 ? 27.631 -16.611 -34.691 1.00 93.12 86 HIS A N 1
ATOM 671 C CA . HIS A 1 86 ? 27.339 -17.649 -33.701 1.00 93.12 86 HIS A CA 1
ATOM 672 C C . HIS A 1 86 ? 27.255 -17.016 -32.312 1.00 93.12 86 HIS A C 1
ATOM 674 O O . HIS A 1 86 ? 28.227 -16.428 -31.841 1.00 93.12 86 HIS A O 1
ATOM 680 N N . ILE A 1 87 ? 26.097 -17.106 -31.660 1.00 94.38 87 ILE A N 1
ATOM 681 C CA . ILE A 1 87 ? 25.829 -16.398 -30.406 1.00 94.38 87 ILE A CA 1
ATOM 682 C C . ILE A 1 87 ? 25.951 -17.341 -29.210 1.00 94.38 87 ILE A C 1
ATOM 684 O O . ILE A 1 87 ? 25.301 -18.384 -29.165 1.00 94.38 87 ILE A O 1
ATOM 688 N N . LEU A 1 88 ? 26.712 -16.923 -28.200 1.00 95.62 88 LEU A N 1
ATOM 689 C CA . LEU A 1 88 ? 26.712 -17.509 -26.861 1.00 95.62 88 LEU A CA 1
ATOM 690 C C . LEU A 1 88 ? 25.815 -16.658 -25.960 1.00 95.62 88 LEU A C 1
ATOM 692 O O . LEU A 1 88 ? 26.233 -15.607 -25.472 1.00 95.62 88 LEU A O 1
ATOM 696 N N . LEU A 1 89 ? 24.571 -17.093 -25.765 1.00 94.62 89 LEU A N 1
ATOM 697 C CA . LEU A 1 89 ? 23.589 -16.389 -24.947 1.00 94.62 89 LEU A CA 1
ATOM 698 C C . LEU A 1 89 ? 23.683 -16.875 -23.500 1.00 94.62 89 LEU A C 1
ATOM 700 O O . LEU A 1 89 ? 23.429 -18.045 -23.222 1.00 94.62 89 LEU A O 1
ATOM 704 N N . VAL A 1 90 ? 24.039 -15.984 -22.579 1.00 93.19 90 VAL A N 1
ATOM 705 C CA . VAL A 1 90 ? 24.359 -16.334 -21.191 1.00 93.19 90 VAL A CA 1
ATOM 706 C C . VAL A 1 90 ? 23.308 -15.786 -20.229 1.00 93.19 90 VAL A C 1
ATOM 708 O O . VAL A 1 90 ? 23.041 -14.581 -20.199 1.00 93.19 90 VAL A O 1
ATOM 711 N N . ASP A 1 91 ? 22.769 -16.671 -19.392 1.00 89.62 91 ASP A N 1
ATOM 712 C CA . ASP A 1 91 ? 21.893 -16.336 -18.267 1.00 89.62 91 ASP A CA 1
ATOM 713 C C . ASP A 1 91 ? 22.390 -17.002 -16.974 1.00 89.62 91 ASP A C 1
ATOM 715 O O . ASP A 1 91 ? 23.184 -17.944 -17.002 1.00 89.62 91 ASP A O 1
ATOM 719 N N . ASP A 1 92 ? 21.947 -16.526 -15.815 1.00 85.44 92 ASP A N 1
ATOM 720 C CA . ASP A 1 92 ? 22.317 -17.149 -14.543 1.00 85.44 92 ASP A CA 1
ATOM 721 C C . ASP A 1 92 ? 21.455 -18.388 -14.242 1.00 85.44 92 ASP A C 1
ATOM 723 O O . ASP A 1 92 ? 21.998 -19.448 -13.918 1.00 85.44 92 ASP A O 1
ATOM 727 N N . VAL A 1 93 ? 20.129 -18.304 -14.399 1.00 84.06 93 VAL A N 1
ATOM 728 C CA . VAL A 1 93 ? 19.201 -19.405 -14.092 1.00 84.06 93 VAL A CA 1
ATOM 729 C C . VAL A 1 93 ? 18.091 -19.551 -15.134 1.00 84.06 93 VAL A C 1
ATOM 731 O O . VAL A 1 93 ? 17.229 -18.683 -15.271 1.00 84.06 93 VAL A O 1
ATOM 734 N N . LEU A 1 94 ? 17.992 -20.729 -15.759 1.00 84.62 94 LEU A N 1
ATOM 735 C CA . LEU A 1 94 ? 16.825 -21.084 -16.571 1.00 84.62 94 LEU A CA 1
ATOM 736 C C . LEU A 1 94 ? 15.666 -21.565 -15.692 1.00 84.62 94 LEU A C 1
ATOM 738 O O . LEU A 1 94 ? 15.835 -22.438 -14.844 1.00 84.62 94 LEU A O 1
ATOM 742 N N . HIS A 1 95 ? 14.465 -21.025 -15.916 1.00 82.38 95 HIS A N 1
ATOM 743 C CA . HIS A 1 95 ? 13.251 -21.435 -15.199 1.00 82.38 95 HIS A CA 1
ATOM 744 C C . HIS A 1 95 ? 12.077 -21.712 -16.148 1.00 82.38 95 HIS A C 1
ATOM 746 O O . HIS A 1 95 ? 11.883 -22.844 -16.570 1.00 82.38 95 HIS A O 1
ATOM 752 N N . THR A 1 96 ? 11.300 -20.694 -16.529 1.00 81.25 96 THR A N 1
ATOM 753 C CA . THR A 1 96 ? 10.123 -20.875 -17.405 1.00 81.25 96 THR A CA 1
ATOM 754 C C . THR A 1 96 ? 10.473 -20.885 -18.894 1.00 81.25 96 THR A C 1
ATOM 756 O O . THR A 1 96 ? 9.646 -21.282 -19.710 1.00 81.25 96 THR A O 1
ATOM 759 N N . GLY A 1 97 ? 11.671 -20.414 -19.261 1.00 82.31 97 GLY A N 1
ATOM 760 C CA . GLY A 1 97 ? 12.112 -20.191 -20.644 1.00 82.31 97 GLY A CA 1
ATOM 761 C C . GLY A 1 97 ? 11.677 -18.848 -21.248 1.00 82.31 97 GLY A C 1
ATOM 762 O O . GLY A 1 97 ? 12.165 -18.468 -22.308 1.00 82.31 97 GLY A O 1
ATOM 763 N N . ARG A 1 98 ? 10.800 -18.076 -20.589 1.00 77.56 98 ARG A N 1
ATOM 764 C CA . ARG A 1 98 ? 10.240 -16.826 -21.152 1.00 77.56 98 ARG A CA 1
ATOM 765 C C . ARG A 1 98 ? 11.277 -15.727 -21.359 1.00 77.56 98 ARG A C 1
ATOM 767 O O . ARG A 1 98 ? 11.297 -15.121 -22.425 1.00 77.56 98 ARG A O 1
ATOM 774 N N . THR A 1 99 ? 12.165 -15.550 -20.382 1.00 78.62 99 THR A N 1
ATOM 775 C CA . THR A 1 99 ? 13.364 -14.702 -20.467 1.00 78.62 99 THR A CA 1
ATOM 776 C C . THR A 1 99 ? 14.158 -14.993 -21.740 1.00 78.62 99 THR A C 1
ATOM 778 O O . THR A 1 99 ? 14.474 -14.085 -22.497 1.00 78.62 99 THR A O 1
ATOM 781 N N . ILE A 1 100 ? 14.429 -16.269 -22.012 1.00 87.88 100 ILE A N 1
ATOM 782 C CA . ILE A 1 100 ? 15.247 -16.661 -23.159 1.00 87.88 100 ILE A CA 1
ATOM 783 C C . ILE A 1 100 ? 14.509 -16.428 -24.475 1.00 87.88 100 ILE A C 1
ATOM 785 O O . ILE A 1 100 ? 15.100 -15.923 -25.421 1.00 87.88 100 ILE A O 1
ATOM 789 N N . ARG A 1 101 ? 13.205 -16.717 -24.546 1.00 84.31 101 ARG A N 1
ATOM 790 C CA . ARG A 1 101 ? 12.431 -16.408 -25.757 1.00 84.31 101 ARG A CA 1
ATOM 791 C C . ARG A 1 101 ? 12.417 -14.908 -26.061 1.00 84.31 101 ARG A C 1
ATOM 793 O O . ARG A 1 101 ? 12.566 -14.530 -27.217 1.00 84.31 101 ARG A O 1
ATOM 800 N N . ALA A 1 102 ? 12.252 -14.071 -25.037 1.00 72.69 102 ALA A N 1
ATOM 801 C CA . ALA A 1 102 ? 12.331 -12.621 -25.177 1.00 72.69 102 ALA A CA 1
ATOM 802 C C . ALA A 1 102 ? 13.705 -12.190 -25.706 1.00 72.69 102 ALA A C 1
ATOM 804 O O . ALA A 1 102 ? 13.776 -11.418 -26.655 1.00 72.69 102 ALA A O 1
ATOM 805 N N . ALA A 1 103 ? 14.775 -12.776 -25.157 1.00 83.50 103 ALA A N 1
ATOM 806 C CA . ALA A 1 103 ? 16.138 -12.545 -25.620 1.00 83.50 103 ALA A CA 1
ATOM 807 C C . ALA A 1 103 ? 16.329 -12.906 -27.092 1.00 83.50 103 ALA A C 1
ATOM 809 O O . ALA A 1 103 ? 16.895 -12.132 -27.855 1.00 83.50 103 ALA A O 1
ATOM 810 N N . MET A 1 104 ? 15.826 -14.066 -27.509 1.00 84.31 104 MET A N 1
ATOM 811 C CA . MET A 1 104 ? 15.920 -14.504 -28.898 1.00 84.31 104 MET A CA 1
ATOM 812 C C . MET A 1 104 ? 15.142 -13.587 -29.843 1.00 84.31 104 MET A C 1
ATOM 814 O O . MET A 1 104 ? 15.659 -13.250 -30.902 1.00 84.31 104 MET A O 1
ATOM 818 N N . ASN A 1 105 ? 13.933 -13.162 -29.464 1.00 77.00 105 ASN A N 1
ATOM 819 C CA . ASN A 1 105 ? 13.137 -12.227 -30.262 1.00 77.00 105 ASN A CA 1
ATOM 820 C C . ASN A 1 105 ? 13.862 -10.896 -30.454 1.00 77.00 105 ASN A C 1
ATOM 822 O O . ASN A 1 105 ? 13.934 -10.400 -31.570 1.00 77.00 105 ASN A O 1
ATOM 826 N N . GLU A 1 106 ? 14.436 -10.358 -29.381 1.00 76.31 106 GLU A N 1
ATOM 827 C CA . GLU A 1 106 ? 15.166 -9.100 -29.449 1.00 76.31 106 GLU A CA 1
ATOM 828 C C . GLU A 1 106 ? 16.437 -9.239 -30.286 1.00 76.31 106 GLU A C 1
ATOM 830 O O . GLU A 1 106 ? 16.669 -8.425 -31.166 1.00 76.31 106 GLU A O 1
ATOM 835 N N . ILE A 1 107 ? 17.215 -10.313 -30.106 1.00 81.56 107 ILE A N 1
ATOM 836 C CA . ILE A 1 107 ? 18.346 -10.628 -30.990 1.00 81.56 107 ILE A CA 1
ATOM 837 C C . ILE A 1 107 ? 17.866 -10.639 -32.446 1.00 81.56 107 ILE A C 1
ATOM 839 O O . ILE A 1 107 ? 18.464 -9.987 -33.289 1.00 81.56 107 ILE A O 1
ATOM 843 N N . PHE A 1 108 ? 16.748 -11.291 -32.754 1.00 80.38 108 PHE A N 1
ATOM 844 C CA . PHE A 1 108 ? 16.212 -11.359 -34.113 1.00 80.38 108 PHE A CA 1
ATOM 845 C C . PHE A 1 108 ? 15.795 -10.016 -34.727 1.00 80.38 108 PHE A C 1
ATOM 847 O O . PHE A 1 108 ? 15.672 -9.955 -35.956 1.00 80.38 108 PHE A O 1
ATOM 854 N N . ASP A 1 109 ? 15.634 -8.958 -33.937 1.00 75.38 109 ASP A N 1
ATOM 855 C CA . ASP A 1 109 ? 15.387 -7.608 -34.449 1.00 75.38 109 ASP A CA 1
ATOM 856 C C . ASP A 1 109 ? 16.666 -6.949 -35.004 1.00 75.38 109 ASP A C 1
ATOM 858 O O . ASP A 1 109 ? 16.585 -6.074 -35.866 1.00 75.38 109 ASP A O 1
ATOM 862 N N . TYR A 1 110 ? 17.851 -7.414 -34.593 1.00 74.25 110 TYR A N 1
ATOM 863 C CA . TYR A 1 110 ? 19.152 -6.896 -35.046 1.00 74.25 110 TYR A CA 1
ATOM 864 C C . TYR A 1 110 ? 19.778 -7.705 -36.195 1.00 74.25 110 TYR A C 1
ATOM 866 O O . TYR A 1 110 ? 20.831 -7.332 -36.715 1.00 74.25 110 TYR A O 1
ATOM 874 N N . GLY A 1 111 ? 19.158 -8.817 -36.604 1.00 76.88 111 GLY A N 1
ATOM 875 C CA . GLY A 1 111 ? 19.658 -9.687 -37.670 1.00 76.88 111 GLY A CA 1
ATOM 876 C C . GLY A 1 111 ? 19.335 -11.169 -37.477 1.00 76.88 111 GLY A C 1
ATOM 877 O O . GLY A 1 111 ? 18.561 -11.571 -36.607 1.00 76.88 111 GLY A O 1
ATOM 878 N N . ARG A 1 112 ? 19.895 -12.016 -38.344 1.00 82.88 112 ARG A N 1
ATOM 879 C CA . ARG A 1 112 ? 19.684 -13.475 -38.315 1.00 82.88 112 ARG A CA 1
ATOM 880 C C . ARG A 1 112 ? 21.001 -14.185 -37.983 1.00 82.88 112 ARG A C 1
ATOM 882 O O . ARG A 1 112 ? 21.835 -14.300 -38.879 1.00 82.88 112 ARG A O 1
ATOM 889 N N . PRO A 1 113 ? 21.211 -14.643 -36.737 1.00 90.25 113 PRO A N 1
ATOM 890 C CA . PRO A 1 113 ? 22.421 -15.375 -36.370 1.00 90.25 113 PRO A CA 1
ATOM 891 C C . PRO A 1 113 ? 22.475 -16.750 -37.045 1.00 90.25 113 PRO A C 1
ATOM 893 O O . PRO A 1 113 ? 21.439 -17.320 -37.393 1.00 90.25 113 PRO A O 1
ATOM 896 N N . ALA A 1 114 ? 23.682 -17.292 -37.206 1.00 90.38 114 ALA A N 1
ATOM 897 C CA . ALA A 1 114 ? 23.905 -18.646 -37.711 1.00 90.38 114 ALA A CA 1
ATOM 898 C C . ALA A 1 114 ? 23.536 -19.714 -36.668 1.00 90.38 114 ALA A C 1
ATOM 900 O O . ALA A 1 114 ? 22.984 -20.756 -37.015 1.00 90.38 114 ALA A O 1
ATOM 901 N N . SER A 1 115 ? 23.798 -19.447 -35.384 1.00 92.69 115 SER A N 1
ATOM 902 C CA . SER A 1 115 ? 23.330 -20.274 -34.267 1.00 92.69 115 SER A CA 1
ATOM 903 C C . SER A 1 115 ? 23.225 -19.468 -32.970 1.00 92.69 115 SER A C 1
ATOM 905 O O . SER A 1 115 ? 23.821 -18.399 -32.838 1.00 92.69 115 SER A O 1
ATOM 907 N N . ILE A 1 116 ? 22.462 -19.990 -32.007 1.00 93.75 116 ILE A N 1
ATOM 908 C CA . ILE A 1 116 ? 22.386 -19.476 -30.635 1.00 93.75 116 ILE A CA 1
ATOM 909 C C . ILE A 1 116 ? 22.577 -20.666 -29.690 1.00 93.75 116 ILE A C 1
A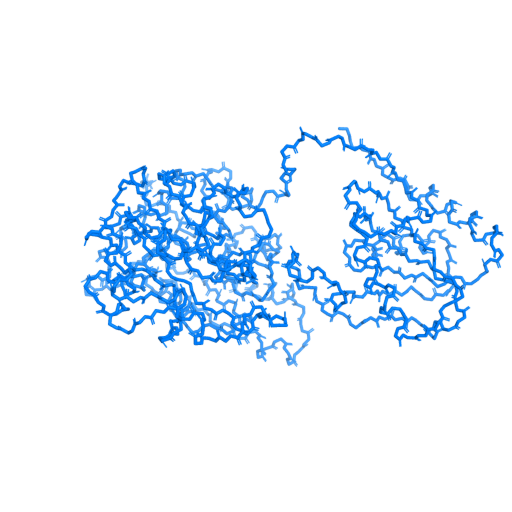TOM 911 O O . ILE A 1 116 ? 21.764 -21.589 -29.706 1.00 93.75 116 ILE A O 1
ATOM 915 N N . ALA A 1 117 ? 23.626 -20.640 -28.871 1.00 95.69 117 ALA A N 1
ATOM 916 C CA . ALA A 1 117 ? 23.854 -21.597 -27.794 1.00 95.69 117 ALA A CA 1
ATOM 917 C C . ALA A 1 117 ? 23.505 -20.948 -26.448 1.00 95.69 117 ALA A C 1
ATOM 919 O O . ALA A 1 117 ? 24.047 -19.897 -26.102 1.00 95.69 117 ALA A O 1
ATOM 920 N N . LEU A 1 118 ? 22.591 -21.564 -25.694 1.00 95.25 118 LEU A N 1
ATOM 921 C CA . LEU A 1 118 ? 22.161 -21.075 -24.383 1.00 95.25 118 LEU A CA 1
ATOM 922 C C . LEU A 1 118 ? 23.060 -21.645 -23.280 1.00 95.25 118 LEU A C 1
ATOM 924 O O . LEU A 1 118 ? 23.139 -22.860 -23.102 1.00 95.25 118 LEU A O 1
ATOM 928 N N . ILE A 1 119 ? 23.683 -20.769 -22.497 1.00 94.62 119 ILE A N 1
ATOM 929 C CA . ILE A 1 119 ? 24.567 -21.119 -21.383 1.00 94.62 119 ILE A CA 1
ATOM 930 C C . ILE A 1 119 ? 23.932 -20.644 -20.079 1.00 94.62 119 ILE A C 1
ATOM 932 O O . ILE A 1 119 ? 23.583 -19.472 -19.946 1.00 94.62 119 ILE A O 1
ATOM 936 N N . THR A 1 120 ? 23.798 -21.545 -19.103 1.00 90.31 120 THR A N 1
ATOM 937 C CA . THR A 1 120 ? 23.193 -21.225 -17.798 1.00 90.31 120 THR A CA 1
ATOM 938 C C . THR A 1 120 ? 23.999 -21.810 -16.646 1.00 90.31 120 THR A C 1
ATOM 940 O O . THR A 1 120 ? 24.579 -22.890 -16.770 1.00 90.31 120 THR A O 1
ATOM 943 N N . LEU A 1 121 ? 24.033 -21.136 -15.493 1.00 83.50 121 LEU A N 1
ATOM 944 C CA . LEU A 1 121 ? 24.671 -21.722 -14.308 1.00 83.50 121 LEU A CA 1
ATOM 945 C C . LEU A 1 121 ? 23.818 -22.835 -13.711 1.00 83.50 121 LEU A C 1
ATOM 947 O O . LEU A 1 121 ? 24.358 -23.844 -13.263 1.00 83.50 121 LEU A O 1
ATOM 951 N N . ALA A 1 122 ? 22.500 -22.655 -13.696 1.00 82.12 122 ALA A N 1
ATOM 952 C CA . ALA A 1 122 ? 21.576 -23.626 -13.139 1.00 82.12 122 ALA A CA 1
ATOM 953 C C . ALA A 1 122 ? 20.243 -23.658 -13.886 1.00 82.12 122 ALA A C 1
ATOM 955 O O . ALA A 1 122 ? 19.804 -22.674 -14.480 1.00 82.12 122 ALA A O 1
ATOM 956 N N . GLU A 1 123 ? 19.558 -24.789 -13.772 1.00 80.94 123 GLU A N 1
ATOM 957 C CA . GLU A 1 123 ? 18.194 -24.969 -14.253 1.00 80.94 123 GLU A CA 1
ATOM 958 C C . GLU A 1 123 ? 17.262 -25.264 -13.078 1.00 80.94 123 GLU A C 1
ATOM 960 O O . GLU A 1 123 ? 17.561 -26.070 -12.192 1.00 80.94 123 GLU A O 1
ATOM 965 N N . ARG A 1 124 ? 16.109 -24.597 -13.080 1.00 76.69 124 ARG A N 1
ATOM 966 C CA . ARG A 1 124 ? 15.039 -24.766 -12.104 1.00 76.69 124 ARG A CA 1
ATOM 967 C C . ARG A 1 124 ? 13.835 -25.444 -12.758 1.00 76.69 124 ARG A C 1
ATOM 969 O O . ARG A 1 124 ? 13.431 -25.092 -13.861 1.00 76.69 124 ARG A O 1
ATOM 976 N N . ASN A 1 125 ? 13.202 -26.357 -12.022 1.00 67.75 125 ASN A N 1
ATOM 977 C CA . ASN A 1 125 ? 11.937 -26.982 -12.419 1.00 67.75 125 ASN A CA 1
ATOM 978 C C . ASN A 1 125 ? 10.831 -25.933 -12.632 1.00 67.75 125 ASN A C 1
ATOM 980 O O . ASN A 1 125 ? 10.761 -24.967 -11.875 1.00 67.75 125 ASN A O 1
ATOM 984 N N . GLY A 1 126 ? 9.942 -26.166 -13.602 1.00 69.31 126 GLY A N 1
ATOM 985 C CA . GLY A 1 126 ? 8.873 -25.222 -13.966 1.00 69.31 126 GLY A CA 1
ATOM 986 C C . GLY A 1 126 ? 8.992 -24.640 -15.378 1.00 69.31 126 GLY A C 1
ATOM 987 O O . GLY A 1 126 ? 8.545 -23.518 -15.606 1.00 69.31 126 GLY A O 1
ATOM 988 N N . ARG A 1 127 ? 9.598 -25.379 -16.321 1.00 76.44 127 ARG A N 1
ATOM 989 C CA . ARG A 1 127 ? 9.637 -25.005 -17.743 1.00 76.44 127 ARG A CA 1
ATOM 990 C C . ARG A 1 127 ? 8.218 -24.847 -18.287 1.00 76.44 127 ARG A C 1
ATOM 992 O O . ARG A 1 127 ? 7.402 -25.756 -18.174 1.00 76.44 127 ARG A O 1
ATOM 999 N N . GLU A 1 128 ? 7.947 -23.690 -18.882 1.00 77.62 128 GLU A N 1
ATOM 1000 C CA . GLU A 1 128 ? 6.676 -23.383 -19.551 1.00 77.62 128 GLU A CA 1
ATOM 1001 C C . GLU A 1 128 ? 6.850 -23.311 -21.072 1.00 77.62 128 GLU A C 1
ATOM 1003 O O . GLU A 1 128 ? 5.900 -23.537 -21.818 1.00 77.62 128 GLU A O 1
ATOM 1008 N N . LEU A 1 129 ? 8.064 -22.993 -21.530 1.00 70.81 129 LEU A N 1
ATOM 1009 C CA . LEU A 1 129 ? 8.456 -22.994 -22.933 1.00 70.81 129 LEU A CA 1
ATOM 1010 C C . LEU A 1 129 ? 9.428 -24.149 -23.216 1.00 70.81 129 LEU A C 1
ATOM 1012 O O . LEU A 1 129 ? 10.208 -24.510 -22.330 1.00 70.81 129 LEU A O 1
ATOM 1016 N N . PRO A 1 130 ? 9.419 -24.706 -24.441 1.00 84.44 130 PRO A N 1
ATOM 1017 C CA . PRO A 1 130 ? 10.314 -25.786 -24.852 1.00 84.44 130 PRO A CA 1
ATOM 1018 C C . PRO A 1 130 ? 11.720 -25.243 -25.163 1.00 84.44 130 PRO A C 1
ATOM 1020 O O . PRO A 1 130 ? 12.192 -25.320 -26.292 1.00 84.44 130 PRO A O 1
ATOM 1023 N N . ILE A 1 131 ? 12.357 -24.620 -24.172 1.00 84.25 131 ILE A N 1
ATOM 1024 C CA . ILE A 1 131 ? 13.706 -24.057 -24.257 1.00 84.25 131 ILE A CA 1
ATOM 1025 C C . ILE A 1 131 ? 14.575 -24.784 -23.240 1.00 84.25 131 ILE A C 1
ATOM 1027 O O . ILE A 1 131 ? 14.212 -24.871 -22.065 1.00 84.25 131 ILE A O 1
ATOM 1031 N N . GLU A 1 132 ? 15.722 -25.275 -23.695 1.00 88.25 132 GLU A N 1
ATOM 1032 C CA . GLU A 1 132 ? 16.710 -25.974 -22.879 1.00 88.25 132 GLU A CA 1
ATOM 1033 C C . GLU A 1 132 ? 18.089 -25.315 -23.015 1.00 88.25 132 GLU A C 1
ATOM 1035 O O . GLU A 1 132 ? 18.388 -24.727 -24.060 1.00 88.25 132 GLU A O 1
ATOM 1040 N N . PRO A 1 133 ? 18.925 -25.359 -21.964 1.00 89.88 133 PRO A N 1
ATOM 1041 C CA . PRO A 1 133 ? 20.276 -24.845 -22.050 1.00 89.88 133 PRO A CA 1
ATOM 1042 C C . PRO A 1 133 ? 21.131 -25.811 -22.862 1.00 89.88 133 PRO A C 1
ATOM 1044 O O . PRO A 1 133 ? 21.143 -27.013 -22.609 1.00 89.88 133 PRO A O 1
ATOM 1047 N N . THR A 1 134 ? 21.889 -25.265 -23.806 1.00 94.00 134 THR A N 1
ATOM 1048 C CA . THR A 1 134 ? 22.924 -26.003 -24.533 1.00 94.00 134 THR A CA 1
ATOM 1049 C C . THR A 1 134 ? 24.020 -26.457 -23.572 1.00 94.00 134 THR A C 1
ATOM 1051 O O . THR A 1 134 ? 24.520 -27.572 -23.680 1.00 94.00 134 THR A O 1
ATOM 1054 N N . ILE A 1 135 ? 24.378 -25.603 -22.606 1.00 91.62 135 ILE A N 1
ATOM 1055 C CA . ILE A 1 135 ? 25.398 -25.889 -21.595 1.00 91.62 135 ILE A CA 1
ATOM 1056 C C . ILE A 1 135 ? 24.899 -25.424 -20.223 1.00 91.62 135 ILE A C 1
ATOM 1058 O O . ILE A 1 135 ? 24.423 -24.296 -20.064 1.00 91.62 135 ILE A O 1
ATOM 1062 N N . ILE A 1 136 ? 25.019 -26.295 -19.219 1.00 87.44 136 ILE A N 1
ATOM 1063 C CA . ILE A 1 136 ? 24.559 -26.047 -17.849 1.00 87.44 136 ILE A CA 1
ATOM 1064 C C . ILE A 1 136 ? 25.662 -26.303 -16.814 1.00 87.44 136 ILE A C 1
ATOM 1066 O O . ILE A 1 136 ? 26.359 -27.320 -16.876 1.00 87.44 136 ILE A O 1
ATOM 1070 N N . GLY A 1 137 ? 25.794 -25.392 -15.845 1.00 75.56 137 GLY A N 1
ATOM 1071 C CA . GLY A 1 137 ? 26.757 -25.497 -14.743 1.00 75.56 137 GLY A CA 1
ATOM 1072 C C . GLY A 1 137 ? 26.367 -26.513 -13.659 1.00 75.56 137 GLY A C 1
ATOM 1073 O O . GLY A 1 137 ? 27.208 -27.284 -13.202 1.00 75.56 137 GLY A O 1
ATOM 1074 N N . TYR A 1 138 ? 25.097 -26.559 -13.245 1.00 68.69 138 TYR A N 1
ATOM 1075 C CA . TYR A 1 138 ? 24.596 -27.484 -12.222 1.00 68.69 138 TYR A CA 1
ATOM 1076 C C . TYR A 1 138 ? 23.106 -27.818 -12.412 1.00 68.69 138 TYR A C 1
ATOM 1078 O O . TYR A 1 138 ? 22.273 -26.921 -12.529 1.00 68.69 138 TYR A O 1
ATOM 1086 N N . SER A 1 139 ? 22.745 -29.107 -12.372 1.00 47.72 139 SER A N 1
ATOM 1087 C CA . SER A 1 139 ? 21.350 -29.574 -12.416 1.00 47.72 139 SER A CA 1
ATOM 1088 C C . SER A 1 139 ? 20.991 -30.302 -11.119 1.00 47.72 139 SER A C 1
ATOM 1090 O O . SER A 1 139 ? 21.636 -31.286 -10.752 1.00 47.72 139 SER A O 1
ATOM 1092 N N . ARG A 1 140 ? 19.960 -29.834 -10.403 1.00 45.22 140 ARG A N 1
ATOM 1093 C CA . ARG A 1 140 ? 19.347 -30.608 -9.312 1.00 45.22 140 ARG A CA 1
ATOM 1094 C C . ARG A 1 140 ? 17.832 -30.471 -9.341 1.00 45.22 140 ARG A C 1
ATOM 1096 O O . ARG A 1 140 ? 17.279 -29.412 -9.057 1.00 45.22 140 ARG A O 1
ATOM 1103 N N . THR A 1 141 ? 17.157 -31.578 -9.621 1.00 36.53 141 THR A N 1
ATOM 1104 C CA . THR A 1 141 ? 15.703 -31.711 -9.532 1.00 36.53 141 THR A CA 1
ATOM 1105 C C . THR A 1 141 ? 15.270 -31.557 -8.068 1.00 36.53 141 THR A C 1
ATOM 1107 O O . THR A 1 141 ? 15.524 -32.432 -7.244 1.00 36.53 141 THR A O 1
ATOM 1110 N N . MET A 1 142 ? 14.639 -30.437 -7.711 1.00 31.89 142 MET A N 1
ATOM 1111 C CA . MET A 1 142 ? 14.031 -30.244 -6.386 1.00 31.89 142 MET A CA 1
ATOM 1112 C C . MET A 1 142 ? 12.563 -30.688 -6.440 1.00 31.89 142 MET A C 1
ATOM 1114 O O . MET A 1 142 ? 11.812 -30.219 -7.300 1.00 31.89 142 MET A O 1
ATOM 1118 N N . SER A 1 143 ? 12.159 -31.611 -5.560 1.00 29.00 143 SER A N 1
ATOM 1119 C CA . SER A 1 143 ? 10.783 -32.108 -5.477 1.00 29.00 143 SER A CA 1
ATOM 1120 C C . SER A 1 143 ? 9.828 -31.016 -4.993 1.00 29.00 143 SER A C 1
ATOM 1122 O O . SER A 1 143 ? 10.111 -30.264 -4.059 1.00 29.00 143 SER A O 1
ATOM 1124 N N . ALA A 1 144 ? 8.676 -30.933 -5.653 1.00 34.91 144 ALA A N 1
ATOM 1125 C CA . ALA A 1 144 ? 7.580 -30.054 -5.289 1.00 34.91 144 ALA A CA 1
ATOM 1126 C C . ALA A 1 144 ? 6.940 -30.557 -3.989 1.00 34.91 144 ALA A C 1
ATOM 1128 O O . ALA A 1 144 ? 6.099 -31.435 -4.060 1.00 34.91 144 ALA A O 1
ATOM 1129 N N . HIS A 1 145 ? 7.383 -30.060 -2.830 1.00 32.53 145 HIS A N 1
ATOM 1130 C CA . HIS A 1 145 ? 6.653 -30.001 -1.545 1.00 32.53 145 HIS A CA 1
ATOM 1131 C C . HIS A 1 145 ? 7.478 -29.249 -0.489 1.00 32.53 145 HIS A C 1
ATOM 1133 O O . HIS A 1 145 ? 7.626 -29.662 0.659 1.00 32.53 145 HIS A O 1
ATOM 1139 N N . SER A 1 146 ? 8.010 -28.096 -0.872 1.00 30.06 146 SER A N 1
ATOM 1140 C CA . SER A 1 146 ? 8.455 -27.087 0.078 1.00 30.06 146 SER A CA 1
ATOM 1141 C C . SER A 1 146 ? 7.656 -25.823 -0.194 1.00 30.06 146 SER A C 1
ATOM 1143 O O . SER A 1 146 ? 7.559 -25.366 -1.334 1.00 30.06 146 SER A O 1
ATOM 1145 N N . ALA A 1 147 ? 7.035 -25.303 0.866 1.00 31.31 147 ALA A N 1
ATOM 1146 C CA . ALA A 1 147 ? 6.472 -23.961 0.910 1.00 31.31 147 ALA A CA 1
ATOM 1147 C C . ALA A 1 147 ? 7.435 -22.968 0.229 1.00 31.31 147 ALA A C 1
ATOM 1149 O O . ALA A 1 147 ? 8.650 -23.203 0.273 1.00 31.31 147 ALA A O 1
ATOM 1150 N N . PRO A 1 148 ? 6.923 -21.901 -0.416 1.00 28.56 148 PRO A N 1
ATOM 1151 C CA . PRO A 1 148 ? 7.748 -20.968 -1.171 1.00 28.56 148 PRO A CA 1
ATOM 1152 C C . PRO A 1 148 ? 8.998 -20.615 -0.371 1.00 28.56 148 PRO A C 1
ATOM 1154 O O . PRO A 1 148 ? 8.903 -20.154 0.767 1.00 28.56 148 PRO A O 1
ATOM 1157 N N . LEU A 1 149 ? 10.172 -20.887 -0.955 1.00 26.09 149 LEU A N 1
ATOM 1158 C CA . LEU A 1 149 ? 11.431 -20.400 -0.408 1.00 26.09 149 LEU A CA 1
ATOM 1159 C C . LEU A 1 149 ? 11.253 -18.893 -0.204 1.00 26.09 149 LEU A C 1
ATOM 1161 O O . LEU A 1 149 ? 10.935 -18.208 -1.185 1.00 26.09 149 LEU A O 1
ATOM 1165 N N . PRO A 1 150 ? 11.403 -18.372 1.025 1.00 31.08 150 PRO A N 1
ATOM 1166 C CA . PRO A 1 150 ? 11.338 -16.944 1.223 1.00 31.08 150 PRO A CA 1
ATOM 1167 C C . PRO A 1 150 ? 12.465 -16.356 0.378 1.00 31.08 150 PRO A C 1
ATOM 1169 O O . PRO A 1 150 ? 13.637 -16.695 0.559 1.00 31.08 150 PRO A O 1
ATOM 1172 N N . GLY A 1 151 ? 12.115 -15.478 -0.566 1.00 30.33 151 GLY A N 1
ATOM 1173 C CA . GLY A 1 151 ? 13.091 -14.510 -1.058 1.00 30.33 151 GLY A CA 1
ATOM 1174 C C . GLY A 1 151 ? 13.718 -13.805 0.152 1.00 30.33 151 GLY A C 1
ATOM 1175 O O . GLY A 1 151 ? 13.101 -13.822 1.223 1.00 30.33 151 GLY A O 1
ATOM 1176 N N . PRO A 1 152 ? 14.927 -13.224 0.036 1.00 37.09 152 PRO A N 1
ATOM 1177 C CA . PRO A 1 152 ? 15.573 -12.541 1.155 1.00 37.09 152 PRO A CA 1
ATOM 1178 C C . PRO A 1 152 ? 14.536 -11.642 1.825 1.00 37.09 152 PRO A C 1
ATOM 1180 O O . PRO A 1 152 ? 13.989 -10.740 1.193 1.00 37.09 152 PRO A O 1
ATOM 1183 N N . THR A 1 153 ? 14.150 -12.002 3.049 1.00 44.22 153 THR A N 1
ATOM 1184 C CA . THR A 1 153 ? 12.959 -11.454 3.689 1.00 44.22 153 THR A CA 1
ATOM 1185 C C . THR A 1 153 ? 13.133 -9.949 3.796 1.00 44.22 153 THR A C 1
ATOM 1187 O O . THR A 1 153 ? 13.990 -9.483 4.547 1.00 44.22 153 THR A O 1
ATOM 1190 N N . SER A 1 154 ? 12.316 -9.188 3.066 1.00 52.88 154 SER A N 1
ATOM 1191 C CA . SER A 1 154 ? 12.248 -7.725 3.159 1.00 52.88 154 SER A CA 1
ATOM 1192 C C . SER A 1 154 ? 12.036 -7.256 4.606 1.00 52.88 154 SER A C 1
ATOM 1194 O O . SER A 1 154 ? 12.426 -6.150 4.966 1.00 52.88 154 SER A O 1
ATOM 1196 N N . SER A 1 155 ? 11.475 -8.104 5.477 1.00 59.94 155 SER A N 1
ATOM 1197 C CA . SER A 1 155 ? 11.307 -7.849 6.910 1.00 59.94 155 SER A CA 1
ATOM 1198 C C . SER A 1 155 ? 12.614 -7.750 7.703 1.00 59.94 155 SER A C 1
ATOM 1200 O O . SER A 1 155 ? 12.631 -7.044 8.709 1.00 59.94 155 SER A O 1
ATOM 1202 N N . ALA A 1 156 ? 13.710 -8.381 7.263 1.00 72.62 156 ALA A N 1
ATOM 1203 C CA . ALA A 1 156 ? 14.937 -8.467 8.061 1.00 72.62 156 ALA A CA 1
ATOM 1204 C C . ALA A 1 156 ? 15.602 -7.104 8.289 1.00 72.62 156 ALA A C 1
ATOM 1206 O O . ALA A 1 156 ? 16.121 -6.856 9.372 1.00 72.62 156 ALA A O 1
ATOM 1207 N N . ILE A 1 157 ? 15.564 -6.207 7.298 1.00 88.62 157 ILE A N 1
ATOM 1208 C CA . ILE A 1 157 ? 16.158 -4.872 7.446 1.00 88.62 157 ILE A CA 1
ATOM 1209 C C . ILE A 1 157 ? 15.183 -3.858 8.050 1.00 88.62 157 ILE A C 1
ATOM 1211 O O . ILE A 1 157 ? 15.612 -2.847 8.598 1.00 88.62 157 ILE A O 1
ATOM 1215 N N . GLN A 1 158 ? 13.871 -4.108 7.958 1.00 92.81 158 GLN A N 1
ATOM 1216 C CA . GLN A 1 158 ? 12.842 -3.172 8.423 1.00 92.81 158 GLN A CA 1
ATOM 1217 C C . GLN A 1 158 ? 12.870 -2.973 9.936 1.00 92.81 158 GLN A C 1
ATOM 1219 O O . GLN A 1 158 ? 12.415 -1.938 10.419 1.00 92.81 158 GLN A O 1
ATOM 1224 N N . VAL A 1 159 ? 13.417 -3.934 10.677 1.00 91.69 159 VAL A N 1
ATOM 1225 C CA . VAL A 1 159 ? 13.471 -3.935 12.135 1.00 91.69 159 VAL A CA 1
ATOM 1226 C C . VAL A 1 159 ? 14.929 -4.044 12.583 1.00 91.69 159 VAL A C 1
ATOM 1228 O O . VAL A 1 159 ? 15.691 -4.831 12.031 1.00 91.69 159 VAL A O 1
ATOM 1231 N N . ASN A 1 160 ? 15.342 -3.239 13.562 1.00 88.25 160 ASN A N 1
ATOM 1232 C CA . ASN A 1 160 ? 16.690 -3.312 14.127 1.00 88.25 160 ASN A CA 1
ATOM 1233 C C . ASN A 1 160 ? 16.824 -4.466 15.149 1.00 88.25 160 ASN A C 1
ATOM 1235 O O . ASN A 1 160 ? 15.848 -5.141 15.475 1.00 88.25 160 ASN A O 1
ATOM 1239 N N . GLY A 1 161 ? 18.032 -4.678 15.688 1.00 82.31 161 GLY A N 1
ATOM 1240 C CA . GLY A 1 161 ? 18.300 -5.735 16.678 1.00 82.31 161 GLY A CA 1
ATOM 1241 C C . GLY A 1 161 ? 17.448 -5.656 17.955 1.00 82.31 161 GLY A C 1
ATOM 1242 O O . GLY A 1 161 ? 17.212 -6.681 18.585 1.00 82.31 161 GLY A O 1
ATOM 1243 N N . ASP A 1 162 ? 16.917 -4.474 18.280 1.00 82.62 162 ASP A N 1
ATOM 1244 C CA . ASP A 1 162 ? 16.056 -4.234 19.447 1.00 82.62 162 ASP A CA 1
ATOM 1245 C C . ASP A 1 162 ? 14.563 -4.466 19.152 1.00 82.62 162 ASP A C 1
ATOM 1247 O O . ASP A 1 162 ? 13.703 -4.160 19.978 1.00 82.62 162 ASP A O 1
ATOM 1251 N N . GLY A 1 163 ? 14.213 -4.942 17.952 1.00 84.12 163 GLY A N 1
ATOM 1252 C CA . GLY A 1 163 ? 12.819 -5.135 17.554 1.00 84.12 163 GLY A CA 1
ATOM 1253 C C . GLY A 1 163 ? 12.091 -3.840 17.164 1.00 84.12 163 GLY A C 1
ATOM 1254 O O . GLY A 1 163 ? 10.869 -3.848 17.005 1.00 84.12 163 GLY A O 1
ATOM 1255 N N . ARG A 1 164 ? 12.809 -2.722 16.992 1.00 87.19 164 ARG A N 1
ATOM 1256 C CA . ARG A 1 164 ? 12.237 -1.415 16.637 1.00 87.19 164 ARG A CA 1
ATOM 1257 C C . ARG A 1 164 ? 12.222 -1.202 15.129 1.00 87.19 164 ARG A C 1
ATOM 1259 O O . ARG A 1 164 ? 13.145 -1.601 14.424 1.00 87.19 164 ARG A O 1
ATOM 1266 N N . LEU A 1 165 ? 11.184 -0.524 14.643 1.00 93.69 165 LEU A N 1
ATOM 1267 C CA . LEU A 1 165 ? 11.038 -0.189 13.228 1.00 93.69 165 LEU A CA 1
ATOM 1268 C C . LEU A 1 165 ? 12.151 0.778 12.794 1.00 93.69 165 LEU A C 1
ATOM 1270 O O . LEU A 1 165 ? 12.241 1.880 13.320 1.00 93.69 165 LEU A O 1
ATOM 1274 N N . LYS A 1 166 ? 12.976 0.365 11.832 1.00 94.62 166 LYS A N 1
ATOM 1275 C CA . LYS A 1 166 ? 14.027 1.173 11.197 1.00 94.62 166 LYS A CA 1
ATOM 1276 C C . LYS A 1 166 ? 13.581 1.674 9.824 1.00 94.62 166 LYS A C 1
ATOM 1278 O O . LYS A 1 166 ? 13.645 2.863 9.534 1.00 94.62 166 LYS A O 1
ATOM 1283 N N . HIS A 1 167 ? 13.073 0.773 8.990 1.00 96.38 167 HIS A N 1
ATOM 1284 C CA . HIS A 1 167 ? 12.512 1.097 7.678 1.00 96.38 167 HIS A CA 1
ATOM 1285 C C . HIS A 1 167 ? 11.065 0.607 7.610 1.00 96.38 167 HIS A C 1
ATOM 1287 O O . HIS A 1 167 ? 10.704 -0.355 8.282 1.00 96.38 167 HIS A O 1
ATOM 1293 N N . PHE A 1 168 ? 10.244 1.232 6.768 1.00 97.44 168 PHE A N 1
ATOM 1294 C CA . PHE A 1 168 ? 8.882 0.769 6.503 1.00 97.44 168 PHE A CA 1
ATOM 1295 C C . PHE A 1 168 ? 8.653 0.629 5.001 1.00 97.44 168 PHE A C 1
ATOM 1297 O O . PHE A 1 168 ? 8.252 1.566 4.311 1.00 97.44 168 PHE A O 1
ATOM 1304 N N . LEU A 1 169 ? 8.980 -0.554 4.496 1.00 95.44 169 LEU A N 1
ATOM 1305 C CA . LEU A 1 169 ? 9.115 -0.889 3.081 1.00 95.44 169 LEU A CA 1
ATOM 1306 C C . LEU A 1 169 ? 7.939 -1.732 2.581 1.00 95.44 169 LEU A C 1
ATOM 1308 O O . LEU A 1 169 ? 7.438 -1.503 1.480 1.00 95.44 169 LEU A O 1
ATOM 1312 N N . THR A 1 170 ? 7.475 -2.673 3.401 1.00 93.94 170 THR A N 1
ATOM 1313 C CA . THR A 1 170 ? 6.312 -3.525 3.137 1.00 93.94 170 THR A CA 1
ATOM 1314 C C . THR A 1 170 ? 5.734 -4.052 4.449 1.00 93.94 170 THR A C 1
ATOM 1316 O O . THR A 1 170 ? 6.455 -4.226 5.428 1.00 93.94 170 THR A O 1
ATOM 1319 N N . VAL A 1 171 ? 4.430 -4.327 4.467 1.00 93.62 171 VAL A N 1
ATOM 1320 C CA . VAL A 1 171 ? 3.778 -5.026 5.587 1.00 93.62 171 VAL A CA 1
ATOM 1321 C C . VAL A 1 171 ? 3.985 -6.543 5.527 1.00 93.62 171 VAL A C 1
ATOM 1323 O O . VAL A 1 171 ? 3.801 -7.225 6.530 1.00 93.62 171 VAL A O 1
ATOM 1326 N N . GLU A 1 172 ? 4.392 -7.072 4.369 1.00 88.75 172 GLU A N 1
ATOM 1327 C CA . GLU A 1 172 ? 4.666 -8.496 4.176 1.00 88.75 172 GLU A CA 1
ATOM 1328 C C . GLU A 1 172 ? 5.798 -8.961 5.108 1.00 88.75 172 GLU A C 1
ATOM 1330 O O . GLU A 1 172 ? 6.876 -8.364 5.161 1.00 88.75 172 GLU A O 1
ATOM 1335 N N . GLY A 1 173 ? 5.540 -10.023 5.874 1.00 85.81 173 GLY A N 1
ATOM 1336 C CA . GLY A 1 173 ? 6.504 -10.599 6.813 1.00 85.81 173 GLY A CA 1
ATOM 1337 C C . GLY A 1 173 ? 6.707 -9.815 8.116 1.00 85.81 173 GLY A C 1
ATOM 1338 O O . GLY A 1 173 ? 7.527 -10.233 8.937 1.00 85.81 173 GLY A O 1
ATOM 1339 N N . LEU A 1 174 ? 5.989 -8.706 8.340 1.00 92.00 174 LEU A N 1
ATOM 1340 C CA . LEU A 1 174 ? 5.949 -8.051 9.650 1.00 92.00 174 LEU A CA 1
ATOM 1341 C C . LEU A 1 174 ? 5.008 -8.808 10.593 1.00 92.00 174 LEU A C 1
ATOM 1343 O O . LEU A 1 174 ? 4.004 -9.374 10.177 1.00 92.00 174 LEU A O 1
ATOM 1347 N N . LYS A 1 175 ? 5.336 -8.827 11.887 1.00 93.38 175 LYS A N 1
ATOM 1348 C CA . LYS A 1 175 ? 4.532 -9.529 12.896 1.00 93.38 175 LYS A CA 1
ATOM 1349 C C . LYS A 1 175 ? 3.357 -8.668 13.358 1.00 93.38 175 LYS A C 1
ATOM 1351 O O . LYS A 1 175 ? 3.506 -7.452 13.497 1.00 93.38 175 LYS A O 1
ATOM 1356 N N . LYS A 1 176 ? 2.249 -9.317 13.728 1.00 95.94 176 LYS A N 1
ATOM 1357 C CA . LYS A 1 176 ? 1.047 -8.685 14.297 1.00 95.94 176 LYS A CA 1
ATOM 1358 C C . LYS A 1 176 ? 1.334 -7.614 15.366 1.00 95.94 176 LYS A C 1
ATOM 1360 O O . LYS A 1 176 ? 0.876 -6.488 15.170 1.00 95.94 176 LYS A O 1
ATOM 1365 N N . PRO A 1 177 ? 2.178 -7.857 16.397 1.00 96.31 177 PRO A N 1
ATOM 1366 C CA . PRO A 1 177 ? 2.421 -6.857 17.441 1.00 96.31 177 PRO A CA 1
ATOM 1367 C C . PRO A 1 177 ? 3.050 -5.558 16.923 1.00 96.31 177 PRO A C 1
ATOM 1369 O O . PRO A 1 177 ? 2.829 -4.487 17.483 1.00 96.31 177 PRO A O 1
ATOM 1372 N N . LEU A 1 178 ? 3.834 -5.625 15.841 1.00 95.69 178 LEU A N 1
ATOM 1373 C CA . LEU A 1 178 ? 4.433 -4.434 15.242 1.00 95.69 178 LEU A CA 1
ATOM 1374 C C . LEU A 1 178 ? 3.386 -3.606 14.491 1.00 95.69 178 LEU A C 1
ATOM 1376 O O . LEU A 1 178 ? 3.400 -2.380 14.599 1.00 95.69 178 LEU A O 1
ATOM 1380 N N . LEU A 1 179 ? 2.468 -4.257 13.768 1.00 97.38 179 LEU A N 1
ATOM 1381 C CA . LEU A 1 179 ? 1.363 -3.560 13.109 1.00 97.38 179 LEU A CA 1
ATOM 1382 C C . LEU A 1 179 ? 0.440 -2.916 14.147 1.00 97.38 179 LEU A C 1
ATOM 1384 O O . LEU A 1 179 ? 0.132 -1.734 14.030 1.00 97.38 179 LEU A O 1
ATOM 1388 N N . GLU A 1 180 ? 0.080 -3.641 15.207 1.00 97.69 180 GLU A N 1
ATOM 1389 C CA . GLU A 1 180 ? -0.704 -3.103 16.325 1.00 97.69 180 GLU A CA 1
ATOM 1390 C C . GLU A 1 180 ? -0.011 -1.913 16.995 1.00 97.69 180 GLU A C 1
ATOM 1392 O O . GLU A 1 180 ? -0.660 -0.902 17.262 1.00 97.69 180 GLU A O 1
ATOM 1397 N N . ASN A 1 181 ? 1.309 -1.975 17.198 1.00 97.19 181 ASN A N 1
ATOM 1398 C CA . ASN A 1 181 ? 2.075 -0.853 17.735 1.00 97.19 181 ASN A CA 1
ATOM 1399 C C . ASN A 1 181 ? 1.999 0.385 16.823 1.00 97.19 181 ASN A C 1
ATOM 1401 O O . ASN A 1 181 ? 1.732 1.482 17.309 1.00 97.19 181 ASN A O 1
ATOM 1405 N N . ILE A 1 182 ? 2.143 0.222 15.499 1.00 97.62 182 ILE A N 1
ATOM 1406 C CA . ILE A 1 182 ? 1.966 1.329 14.539 1.00 97.62 182 ILE A CA 1
ATOM 1407 C C . ILE A 1 182 ? 0.577 1.956 14.691 1.00 97.62 182 ILE A C 1
ATOM 1409 O O . ILE A 1 182 ? 0.454 3.181 14.744 1.00 97.62 182 ILE A O 1
ATOM 1413 N N . LEU A 1 183 ? -0.468 1.133 14.791 1.00 97.94 183 LEU A N 1
ATOM 1414 C CA . LEU A 1 183 ? -1.836 1.614 14.960 1.00 97.94 183 LEU A CA 1
ATOM 1415 C C . LEU A 1 183 ? -2.028 2.318 16.320 1.00 97.94 183 LEU A C 1
ATOM 1417 O O . LEU A 1 183 ? -2.707 3.340 16.397 1.00 97.94 183 LEU A O 1
ATOM 1421 N N . ASN A 1 184 ? -1.430 1.817 17.402 1.00 96.81 184 ASN A N 1
ATOM 1422 C CA . ASN A 1 184 ? -1.503 2.433 18.734 1.00 96.81 184 ASN A CA 1
ATOM 1423 C C . ASN A 1 184 ? -0.809 3.799 18.768 1.00 96.81 184 ASN A C 1
ATOM 1425 O O . ASN A 1 184 ? -1.380 4.774 19.258 1.00 96.81 184 ASN A O 1
ATOM 1429 N N . VAL A 1 185 ? 0.382 3.903 18.174 1.00 95.81 185 VAL A N 1
ATOM 1430 C CA . VAL A 1 185 ? 1.078 5.186 18.022 1.00 95.81 185 VAL A CA 1
ATOM 1431 C C . VAL A 1 185 ? 0.258 6.138 17.141 1.00 95.81 185 VAL A C 1
ATOM 1433 O O . VAL A 1 185 ? 0.137 7.317 17.472 1.00 95.81 185 VAL A O 1
ATOM 1436 N N . ALA A 1 186 ? -0.369 5.651 16.065 1.00 96.00 186 ALA A N 1
ATOM 1437 C CA . ALA A 1 186 ? -1.237 6.469 15.214 1.00 96.00 186 ALA A CA 1
ATOM 1438 C C . ALA A 1 186 ? -2.432 7.045 15.985 1.00 96.00 186 ALA A C 1
ATOM 1440 O O . ALA A 1 186 ? -2.752 8.220 15.810 1.00 96.00 186 ALA A O 1
ATOM 1441 N N . GLU A 1 187 ? -3.030 6.270 16.894 1.00 94.94 187 GLU A N 1
ATOM 1442 C CA . GLU A 1 187 ? -4.126 6.736 17.751 1.00 94.94 187 GLU A CA 1
ATOM 1443 C C . GLU A 1 187 ? -3.725 7.973 18.563 1.00 94.94 187 GLU A C 1
ATOM 1445 O O . GLU A 1 187 ? -4.473 8.951 18.608 1.00 94.94 187 GLU A O 1
ATOM 1450 N N . SER A 1 188 ? -2.506 7.992 19.113 1.00 91.94 188 SER A N 1
ATOM 1451 C CA . SER A 1 188 ? -1.995 9.129 19.894 1.00 91.94 188 SER A CA 1
ATOM 1452 C C . SER A 1 188 ? -1.945 10.439 19.089 1.00 91.94 188 SER A C 1
ATOM 1454 O O . SER A 1 188 ? -2.210 11.521 19.621 1.00 91.94 188 SER A O 1
ATOM 1456 N N . PHE A 1 189 ? -1.708 10.347 17.775 1.00 91.62 189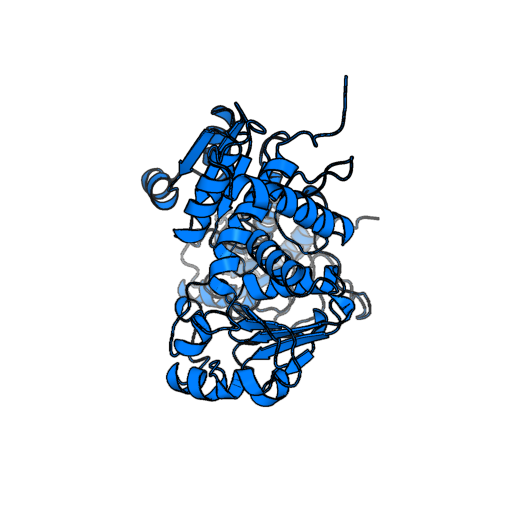 PHE A N 1
ATOM 1457 C CA . PHE A 1 189 ? -1.628 11.499 16.876 1.00 91.62 189 PHE A CA 1
ATOM 1458 C C . PHE A 1 189 ? -2.983 12.014 16.392 1.00 91.62 189 PHE A C 1
ATOM 1460 O O . PHE A 1 189 ? -3.051 13.122 15.854 1.00 91.62 189 PHE A O 1
ATOM 1467 N N . THR A 1 190 ? -4.073 11.275 16.605 1.00 86.81 190 THR A N 1
ATOM 1468 C CA . THR A 1 190 ? -5.417 11.746 16.236 1.00 86.81 190 THR A CA 1
ATOM 1469 C C . THR A 1 190 ? -5.806 12.980 17.052 1.00 86.81 190 THR A C 1
ATOM 1471 O O . THR A 1 190 ? -6.269 13.973 16.487 1.00 86.81 190 THR A O 1
ATOM 1474 N N . SER A 1 191 ? -5.492 12.984 18.353 1.00 74.69 191 SER A N 1
ATOM 1475 C CA . SER A 1 191 ? -5.758 14.098 19.272 1.00 74.69 191 SER A CA 1
ATOM 1476 C C . SER A 1 191 ? -4.990 15.376 18.904 1.00 74.69 191 SER A C 1
ATOM 1478 O O . SER A 1 191 ? -5.540 16.474 18.969 1.00 74.69 191 SER A O 1
ATOM 1480 N N . VAL A 1 192 ? -3.755 15.243 18.408 1.00 70.81 192 VAL A N 1
ATOM 1481 C CA . VAL A 1 192 ? -2.909 16.361 17.947 1.00 70.81 192 VAL A CA 1
ATOM 1482 C C . VAL A 1 192 ? -3.563 17.120 16.792 1.00 70.81 192 VAL A C 1
ATOM 1484 O O . VAL A 1 192 ? -3.405 18.334 16.662 1.00 70.81 192 VAL A O 1
ATOM 1487 N N . THR A 1 193 ? -4.329 16.430 15.944 1.00 62.78 193 THR A N 1
ATOM 1488 C CA . THR A 1 193 ? -4.994 17.073 14.802 1.00 62.78 193 THR A CA 1
ATOM 1489 C C . THR A 1 193 ? -6.137 18.007 15.210 1.00 62.78 193 THR A C 1
ATOM 1491 O O . THR A 1 193 ? -6.435 18.946 14.462 1.00 62.78 193 THR A O 1
ATOM 1494 N N . ALA A 1 194 ? -6.714 17.789 16.397 1.00 66.88 194 ALA A N 1
ATOM 1495 C CA . ALA A 1 194 ? -7.796 18.582 16.973 1.00 66.88 194 ALA A CA 1
ATOM 1496 C C . ALA A 1 194 ? -7.300 19.789 17.793 1.00 66.88 194 ALA A C 1
ATOM 1498 O O . ALA A 1 194 ? -8.089 20.675 18.114 1.00 66.88 194 ALA A O 1
ATOM 1499 N N . GLN A 1 195 ? -6.004 19.857 18.117 1.00 69.69 195 GLN A N 1
ATOM 1500 C CA . GLN A 1 195 ? -5.447 20.948 18.917 1.00 69.69 195 GLN A CA 1
ATOM 1501 C C . GLN A 1 195 ? -5.221 22.236 18.098 1.00 69.69 195 GLN A C 1
ATOM 1503 O O . GLN A 1 195 ? -4.978 22.172 16.886 1.00 69.69 195 GLN A O 1
ATOM 1508 N N . PRO A 1 196 ? -5.229 23.420 18.749 1.00 59.78 196 PRO A N 1
ATOM 1509 C CA . PRO A 1 196 ? -4.861 24.686 18.108 1.00 59.78 196 PRO A CA 1
ATOM 1510 C C . PRO A 1 196 ? -3.420 24.667 17.582 1.00 59.78 196 PRO A C 1
ATOM 1512 O O . PRO A 1 196 ? -3.147 25.114 16.467 1.00 59.78 196 PRO A O 1
ATOM 1515 N N . VAL A 1 197 ? -2.501 24.087 18.364 1.00 73.38 197 VAL A N 1
ATOM 1516 C CA . VAL A 1 197 ? -1.110 23.851 17.967 1.00 73.38 197 VAL A CA 1
ATOM 1517 C C . VAL A 1 197 ? -0.993 22.431 17.429 1.00 73.38 197 VAL A C 1
ATOM 1519 O O . VAL A 1 197 ? -0.912 21.463 18.172 1.00 73.38 197 VAL A O 1
ATOM 1522 N N . LYS A 1 198 ? -0.956 22.305 16.104 1.00 78.81 198 LYS A N 1
ATOM 1523 C CA . LYS A 1 198 ? -0.920 21.006 15.407 1.00 78.81 198 LYS A CA 1
ATOM 1524 C C . LYS A 1 198 ? 0.500 20.444 15.245 1.00 78.81 198 LYS A C 1
ATOM 1526 O O . LYS A 1 198 ? 0.735 19.656 14.331 1.00 78.81 198 LYS A O 1
ATOM 1531 N N . LYS A 1 199 ? 1.456 20.903 16.062 1.00 80.69 199 LYS A N 1
ATOM 1532 C CA . LYS A 1 199 ? 2.873 20.517 16.001 1.00 80.69 199 LYS A CA 1
ATOM 1533 C C . LYS A 1 199 ? 3.323 19.876 17.309 1.00 80.69 199 LYS A C 1
ATOM 1535 O O . LYS A 1 199 ? 3.072 20.423 18.375 1.00 80.69 199 LYS A O 1
ATOM 1540 N N . VAL A 1 200 ? 4.056 18.772 17.200 1.00 85.44 200 VAL A N 1
ATOM 1541 C CA . VAL A 1 200 ? 4.732 18.087 18.306 1.00 85.44 200 VAL A CA 1
ATOM 1542 C C . VAL A 1 200 ? 6.234 18.102 18.007 1.00 85.44 200 VAL A C 1
ATOM 1544 O O . VAL A 1 200 ? 6.614 17.752 16.889 1.00 85.44 200 VAL A O 1
ATOM 1547 N N . PRO A 1 201 ? 7.114 18.516 18.934 1.00 86.12 201 PRO A N 1
ATOM 1548 C CA . PRO A 1 201 ? 8.544 18.691 18.663 1.00 86.12 201 PRO A CA 1
ATOM 1549 C C . PRO A 1 201 ? 9.351 17.379 18.709 1.00 86.12 201 PRO A C 1
ATOM 1551 O O . PRO A 1 201 ? 10.506 17.391 19.119 1.00 86.12 201 PRO A O 1
ATOM 1554 N N . LEU A 1 202 ? 8.762 16.249 18.297 1.00 89.62 202 LEU A N 1
ATOM 1555 C CA . LEU A 1 202 ? 9.399 14.927 18.393 1.00 89.62 202 LEU A CA 1
ATOM 1556 C C . LEU A 1 202 ? 10.626 14.781 17.489 1.00 89.62 202 LEU A C 1
ATOM 1558 O O . LEU A 1 202 ? 11.555 14.064 17.842 1.00 89.62 202 LEU A O 1
ATOM 1562 N N . LEU A 1 203 ? 10.625 15.440 16.329 1.00 94.12 203 LEU A N 1
ATOM 1563 C CA . LEU A 1 203 ? 11.663 15.308 15.305 1.00 94.12 203 LEU A CA 1
ATOM 1564 C C . LEU A 1 203 ? 12.334 16.651 14.997 1.00 94.12 203 LEU A C 1
ATOM 1566 O O . LEU A 1 203 ? 12.791 16.888 13.882 1.00 94.12 203 LEU A O 1
ATOM 1570 N N . ARG A 1 204 ? 12.385 17.553 15.984 1.00 92.94 204 ARG A N 1
ATOM 1571 C CA . ARG A 1 204 ? 13.083 18.834 15.839 1.00 92.94 204 ARG A CA 1
ATOM 1572 C C . ARG A 1 204 ? 14.555 18.589 15.492 1.00 92.94 204 ARG A C 1
ATOM 1574 O O . ARG A 1 204 ? 15.242 17.869 16.209 1.00 92.94 204 ARG A O 1
ATOM 1581 N N . GLY A 1 205 ? 15.029 19.224 14.420 1.00 91.25 205 GLY A N 1
ATOM 1582 C CA . GLY A 1 205 ? 16.401 19.069 13.927 1.00 91.25 205 GLY A CA 1
ATOM 1583 C C . GLY A 1 205 ? 16.638 17.807 13.093 1.00 91.25 205 GLY A C 1
ATOM 1584 O O . GLY A 1 205 ? 17.789 17.503 12.802 1.00 91.25 205 GLY A O 1
ATOM 1585 N N . LYS A 1 206 ? 15.578 17.069 12.729 1.00 95.44 206 LYS A N 1
ATOM 1586 C CA . LYS A 1 206 ? 15.643 15.959 11.774 1.00 95.44 206 LYS A CA 1
ATOM 1587 C C . LYS A 1 206 ? 15.275 16.423 10.372 1.00 95.44 206 LYS A C 1
ATOM 1589 O O . LYS A 1 206 ? 14.293 17.150 10.215 1.00 95.44 206 LYS A O 1
ATOM 1594 N N . THR A 1 207 ? 16.001 15.932 9.371 1.00 95.50 207 THR A N 1
ATOM 1595 C CA . THR A 1 207 ? 15.790 16.282 7.959 1.00 95.50 207 THR A CA 1
ATOM 1596 C C . THR A 1 207 ? 15.220 15.101 7.176 1.00 95.50 207 THR A C 1
ATOM 1598 O O . THR A 1 207 ? 15.810 14.022 7.129 1.00 95.50 207 THR A O 1
ATOM 1601 N N . ILE A 1 208 ? 14.075 15.304 6.520 1.00 96.81 208 ILE A N 1
ATOM 1602 C CA . ILE A 1 208 ? 13.366 14.281 5.741 1.00 96.81 208 ILE A CA 1
ATOM 1603 C C . ILE A 1 208 ? 13.270 14.715 4.278 1.00 96.81 208 ILE A C 1
ATOM 1605 O O . ILE A 1 208 ? 12.737 15.785 3.975 1.00 96.81 208 ILE A O 1
ATOM 1609 N N . PHE A 1 209 ? 13.714 13.858 3.357 1.00 95.25 209 PHE A N 1
ATOM 1610 C CA . PHE A 1 209 ? 13.567 14.092 1.922 1.00 95.25 209 PHE A CA 1
ATOM 1611 C C . PHE A 1 209 ? 12.454 13.225 1.327 1.00 95.25 209 PHE A C 1
ATOM 1613 O O . PHE A 1 209 ? 12.446 11.999 1.444 1.00 95.25 209 PHE A O 1
ATOM 1620 N N . ASN A 1 210 ? 11.527 13.875 0.629 1.00 95.12 210 ASN A N 1
ATOM 1621 C CA . ASN A 1 210 ? 10.525 13.222 -0.204 1.00 95.12 210 ASN A CA 1
ATOM 1622 C C . ASN A 1 210 ? 11.106 13.003 -1.609 1.00 95.12 210 ASN A C 1
ATOM 1624 O O . ASN A 1 210 ? 11.213 13.955 -2.387 1.00 95.12 210 ASN A O 1
ATOM 1628 N N . LEU A 1 211 ? 11.434 11.751 -1.932 1.00 92.31 211 LEU A N 1
ATOM 1629 C CA . LEU A 1 211 ? 11.993 11.308 -3.211 1.00 92.31 211 LEU A CA 1
ATOM 1630 C C . LEU A 1 211 ? 10.884 10.678 -4.065 1.00 92.31 211 LEU A C 1
ATOM 1632 O O . LEU A 1 211 ? 10.644 9.469 -4.028 1.00 92.31 211 LEU A O 1
ATOM 1636 N N . PHE A 1 212 ? 10.150 11.517 -4.795 1.00 90.31 212 PHE A N 1
ATOM 1637 C CA . PHE A 1 212 ? 9.031 11.083 -5.634 1.00 90.31 212 PHE A CA 1
ATOM 1638 C C . PHE A 1 212 ? 9.465 11.064 -7.101 1.00 90.31 212 PHE A C 1
ATOM 1640 O O . PHE A 1 212 ? 9.541 12.109 -7.744 1.00 90.31 212 PHE A O 1
ATOM 1647 N N . PHE A 1 213 ? 9.741 9.866 -7.614 1.00 84.00 213 PHE A N 1
ATOM 1648 C CA . PHE A 1 213 ? 10.136 9.627 -9.005 1.00 84.00 213 PHE A CA 1
ATOM 1649 C C . PHE A 1 213 ? 8.918 9.497 -9.929 1.00 84.00 213 PHE A C 1
ATOM 1651 O O . PHE A 1 213 ? 8.992 9.850 -11.102 1.00 84.00 213 PHE A O 1
ATOM 1658 N N . GLU A 1 214 ? 7.772 9.066 -9.385 1.00 78.69 214 GLU A N 1
ATOM 1659 C CA . GLU A 1 214 ? 6.475 9.093 -10.070 1.00 78.69 214 GLU A CA 1
ATOM 1660 C C . GLU A 1 214 ? 5.519 10.148 -9.465 1.00 78.69 214 GLU A C 1
ATOM 1662 O O . GLU A 1 214 ? 5.524 10.370 -8.243 1.00 78.69 214 GLU A O 1
ATOM 1667 N N . PRO A 1 215 ? 4.659 10.793 -10.281 1.00 77.69 215 PRO A N 1
ATOM 1668 C CA . PRO A 1 215 ? 3.736 11.817 -9.802 1.00 77.69 215 PRO A CA 1
ATOM 1669 C C . PRO A 1 215 ? 2.780 11.313 -8.713 1.00 77.69 215 PRO A C 1
ATOM 1671 O O . PRO A 1 215 ? 2.114 10.286 -8.853 1.00 77.69 215 PRO A O 1
ATOM 1674 N N . SER A 1 216 ? 2.659 12.079 -7.624 1.00 81.81 216 SER A N 1
ATOM 1675 C CA . SER A 1 216 ? 1.636 11.847 -6.602 1.00 81.81 216 SER A CA 1
ATOM 1676 C C . SER A 1 216 ? 1.419 13.043 -5.683 1.00 81.81 216 SER A C 1
ATOM 1678 O O . SER A 1 216 ? 2.091 13.185 -4.661 1.00 81.81 216 SER A O 1
ATOM 1680 N N . THR A 1 217 ? 0.395 13.843 -5.963 1.00 80.50 217 THR A N 1
ATOM 1681 C CA . THR A 1 217 ? 0.050 15.008 -5.136 1.00 80.50 217 THR A CA 1
ATOM 1682 C C . THR A 1 217 ? -0.412 14.606 -3.735 1.00 80.50 217 THR A C 1
ATOM 1684 O O . THR A 1 217 ? 0.169 15.055 -2.753 1.00 80.50 217 THR A O 1
ATOM 1687 N N . ARG A 1 218 ? -1.397 13.700 -3.616 1.00 84.25 218 ARG A N 1
ATOM 1688 C CA . ARG A 1 218 ? -1.994 13.334 -2.316 1.00 84.25 218 ARG A CA 1
ATOM 1689 C C . ARG A 1 218 ? -0.962 12.740 -1.359 1.00 84.25 218 ARG A C 1
ATOM 1691 O O . ARG A 1 218 ? -0.749 13.293 -0.286 1.00 84.25 218 ARG A O 1
ATOM 1698 N N . THR A 1 219 ? -0.296 11.654 -1.757 1.00 86.19 219 THR A N 1
ATOM 1699 C CA . THR A 1 219 ? 0.666 10.956 -0.890 1.00 86.19 219 THR A CA 1
ATOM 1700 C C . THR A 1 219 ? 1.815 11.879 -0.473 1.00 86.19 219 THR A C 1
ATOM 1702 O O . THR A 1 219 ? 2.106 11.968 0.719 1.00 86.19 219 THR A O 1
ATOM 1705 N N . ARG A 1 220 ? 2.396 12.645 -1.411 1.00 92.06 220 ARG A N 1
ATOM 1706 C CA . ARG A 1 220 ? 3.484 13.591 -1.121 1.00 92.06 220 ARG A CA 1
ATOM 1707 C C . ARG A 1 220 ? 3.051 14.661 -0.124 1.00 92.06 220 ARG A C 1
ATOM 1709 O O . ARG A 1 220 ? 3.698 14.825 0.904 1.00 92.06 220 ARG A O 1
ATOM 1716 N N . THR A 1 221 ? 1.928 15.335 -0.377 1.00 91.00 221 THR A N 1
ATOM 1717 C CA . THR A 1 221 ? 1.419 16.390 0.510 1.00 91.00 221 THR A CA 1
ATOM 1718 C C . THR A 1 221 ? 1.105 15.856 1.906 1.00 91.00 221 THR A C 1
ATOM 1720 O O . THR A 1 221 ? 1.402 16.519 2.896 1.00 91.00 221 THR A O 1
ATOM 1723 N N . THR A 1 222 ? 0.553 14.645 2.021 1.00 92.75 222 THR A N 1
ATOM 1724 C CA . THR A 1 222 ? 0.263 14.053 3.335 1.00 92.75 222 THR A CA 1
ATOM 1725 C C . THR A 1 222 ? 1.516 13.652 4.113 1.00 92.75 222 THR A C 1
ATOM 1727 O O . THR A 1 222 ? 1.534 13.820 5.329 1.00 92.75 222 THR A O 1
ATOM 1730 N N . PHE A 1 223 ? 2.570 13.170 3.446 1.00 95.69 223 PHE A N 1
ATOM 1731 C CA . PHE A 1 223 ? 3.858 12.895 4.091 1.00 95.69 223 PHE A CA 1
ATOM 1732 C C . PHE A 1 223 ? 4.567 14.180 4.515 1.00 95.69 223 PHE A C 1
ATOM 1734 O O . PHE A 1 223 ? 5.024 14.283 5.650 1.00 95.69 223 PHE A O 1
ATOM 1741 N N . GLU A 1 224 ? 4.587 15.187 3.640 1.00 95.81 224 GLU A N 1
ATOM 1742 C CA . GLU A 1 224 ? 5.127 16.508 3.954 1.00 95.81 224 GLU A CA 1
ATOM 1743 C C . GLU A 1 224 ? 4.428 17.123 5.174 1.00 95.81 224 GLU A C 1
ATOM 1745 O O . GLU A 1 224 ? 5.085 17.610 6.094 1.00 95.81 224 GLU A O 1
ATOM 1750 N N . LEU A 1 225 ? 3.095 17.062 5.215 1.00 94.00 225 LEU A N 1
ATOM 1751 C CA . LEU A 1 225 ? 2.325 17.558 6.349 1.00 94.00 225 LEU A CA 1
ATOM 1752 C C . LEU A 1 225 ? 2.597 16.747 7.624 1.00 94.00 225 LEU A C 1
ATOM 1754 O O . LEU A 1 225 ? 2.747 17.349 8.684 1.00 94.00 225 LEU A O 1
ATOM 1758 N N . ALA A 1 226 ? 2.689 15.415 7.537 1.00 94.81 226 ALA A N 1
ATOM 1759 C CA . ALA A 1 226 ? 3.004 14.551 8.678 1.00 94.81 226 ALA A CA 1
ATOM 1760 C C . ALA A 1 226 ? 4.353 14.925 9.310 1.00 94.81 226 ALA A C 1
ATOM 1762 O O . ALA A 1 226 ? 4.427 15.189 10.509 1.00 94.81 226 ALA A O 1
ATOM 1763 N N . ALA A 1 227 ? 5.400 15.030 8.490 1.00 95.50 227 ALA A N 1
ATOM 1764 C CA . ALA A 1 227 ? 6.741 15.395 8.931 1.00 95.50 227 ALA A CA 1
ATOM 1765 C C . ALA A 1 227 ? 6.792 16.809 9.540 1.00 95.50 227 ALA A C 1
ATOM 1767 O O . ALA A 1 227 ? 7.306 16.991 10.644 1.00 95.50 227 ALA A O 1
ATOM 1768 N N . LYS A 1 228 ? 6.155 17.800 8.896 1.00 94.38 228 LYS A N 1
ATOM 1769 C CA . LYS A 1 228 ? 6.058 19.174 9.429 1.00 94.38 228 LYS A CA 1
ATOM 1770 C C . LYS A 1 228 ? 5.309 19.245 10.763 1.00 94.38 228 LYS A C 1
ATOM 1772 O O . LYS A 1 228 ? 5.636 20.085 11.604 1.00 94.38 228 LYS A O 1
ATOM 1777 N N . ARG A 1 229 ? 4.305 18.387 10.978 1.00 93.50 229 ARG A N 1
ATOM 1778 C CA . ARG A 1 229 ? 3.594 18.275 12.266 1.00 93.50 229 ARG A CA 1
ATOM 1779 C C . ARG A 1 229 ? 4.445 17.628 13.354 1.00 93.50 229 ARG A C 1
ATOM 1781 O O . ARG A 1 229 ? 4.248 17.940 14.519 1.00 93.50 229 ARG A O 1
ATOM 1788 N N . LEU A 1 230 ? 5.420 16.802 12.992 1.00 94.44 230 LEU A N 1
ATOM 1789 C CA . LEU A 1 230 ? 6.433 16.274 13.913 1.00 94.44 230 LEU A CA 1
ATOM 1790 C C . LEU A 1 230 ? 7.627 17.226 14.110 1.00 94.44 230 LEU A C 1
ATOM 1792 O O . LEU A 1 230 ? 8.586 16.881 14.797 1.00 94.44 230 LEU A O 1
ATOM 1796 N N . SER A 1 231 ? 7.550 18.440 13.552 1.00 94.44 231 SER A N 1
ATOM 1797 C CA . SER A 1 231 ? 8.587 19.479 13.610 1.00 94.44 231 SER A CA 1
ATOM 1798 C C . SER A 1 231 ? 9.911 19.115 12.925 1.00 94.44 231 SER A C 1
ATOM 1800 O O . SER A 1 231 ? 10.936 19.698 13.269 1.00 94.44 231 SER A O 1
ATOM 1802 N N . ALA A 1 232 ? 9.878 18.193 11.957 1.00 95.31 232 ALA A N 1
ATOM 1803 C CA . ALA A 1 232 ? 11.015 17.903 11.087 1.00 95.31 232 ALA A CA 1
ATOM 1804 C C . ALA A 1 232 ? 11.139 18.934 9.952 1.00 95.31 232 ALA A C 1
ATOM 1806 O O . ALA A 1 232 ? 10.131 19.488 9.489 1.00 95.31 232 ALA A O 1
ATOM 1807 N N . ASP A 1 233 ? 12.362 19.129 9.467 1.00 95.25 233 ASP A N 1
ATOM 1808 C CA . ASP A 1 233 ? 12.653 19.865 8.241 1.00 95.25 233 ASP A CA 1
ATOM 1809 C C . ASP A 1 233 ? 12.399 18.957 7.033 1.00 95.25 233 ASP A C 1
ATOM 1811 O O . ASP A 1 233 ? 12.818 17.800 7.004 1.00 95.25 233 ASP A O 1
ATOM 1815 N N . VAL A 1 234 ? 11.657 19.455 6.039 1.00 95.75 234 VAL A N 1
ATOM 1816 C CA . VAL A 1 234 ? 11.195 18.639 4.905 1.00 95.75 234 VAL A CA 1
ATOM 1817 C C . VAL A 1 234 ? 11.654 19.234 3.589 1.00 95.75 234 VAL A C 1
ATOM 1819 O O . VAL A 1 234 ? 11.313 20.375 3.271 1.00 95.75 234 VAL A O 1
ATOM 1822 N N . MET A 1 235 ? 12.337 18.423 2.786 1.00 93.62 235 MET A N 1
ATOM 1823 C CA . MET A 1 235 ? 12.729 18.765 1.424 1.00 93.62 235 MET A CA 1
ATOM 1824 C C . MET A 1 235 ? 11.953 17.916 0.418 1.00 93.62 235 MET A C 1
ATOM 1826 O O . MET A 1 235 ? 11.877 16.695 0.528 1.00 93.62 235 MET A O 1
ATOM 1830 N N . ASN A 1 236 ? 11.348 18.565 -0.577 1.00 90.06 236 ASN A N 1
ATOM 1831 C CA . ASN A 1 236 ? 10.678 17.877 -1.677 1.00 90.06 236 ASN A CA 1
ATOM 1832 C C . ASN A 1 236 ? 11.583 17.883 -2.901 1.00 90.06 236 ASN A C 1
ATOM 1834 O O . ASN A 1 236 ? 11.920 18.954 -3.403 1.00 90.06 236 ASN A O 1
ATOM 1838 N N . MET A 1 237 ? 11.911 16.700 -3.412 1.00 80.44 237 MET A N 1
ATOM 1839 C CA . MET A 1 237 ? 12.700 16.566 -4.627 1.00 80.44 237 MET A CA 1
ATOM 1840 C C . MET A 1 237 ? 11.836 16.046 -5.762 1.00 80.44 237 MET A C 1
ATOM 1842 O O . MET A 1 237 ? 11.212 14.990 -5.656 1.00 80.44 237 MET A O 1
ATOM 1846 N N . ASN A 1 238 ? 11.814 16.796 -6.860 1.00 70.50 238 ASN A N 1
ATOM 1847 C CA . ASN A 1 238 ? 11.255 16.323 -8.116 1.00 70.50 238 ASN A CA 1
ATOM 1848 C C . ASN A 1 238 ? 12.392 15.756 -8.972 1.00 70.50 238 ASN A C 1
ATOM 1850 O O . ASN A 1 238 ? 13.006 16.467 -9.768 1.00 70.50 238 ASN A O 1
ATOM 1854 N N . ILE A 1 239 ? 12.709 14.482 -8.748 1.00 67.44 239 ILE A N 1
ATOM 1855 C CA . ILE A 1 239 ? 13.901 13.856 -9.332 1.00 67.44 239 ILE A CA 1
ATOM 1856 C C . ILE A 1 239 ? 13.728 13.641 -10.839 1.00 67.44 239 ILE A C 1
ATOM 1858 O O . ILE A 1 239 ? 14.691 13.773 -11.584 1.00 67.44 239 ILE A O 1
ATOM 1862 N N . SER A 1 240 ? 12.498 13.455 -11.324 1.00 61.94 240 SER A N 1
ATOM 1863 C CA . SER A 1 240 ? 12.200 13.411 -12.763 1.00 61.94 240 SER A CA 1
ATOM 1864 C C . SER A 1 240 ? 12.379 14.759 -13.477 1.00 61.94 240 SER A C 1
ATOM 1866 O O . SER A 1 240 ? 12.379 14.798 -14.704 1.00 61.94 240 SER A O 1
ATOM 1868 N N . ALA A 1 241 ? 12.575 15.862 -12.747 1.00 56.53 241 ALA A N 1
ATOM 1869 C CA . ALA A 1 241 ? 13.049 17.123 -13.319 1.00 56.53 241 ALA A CA 1
ATOM 1870 C C . ALA A 1 241 ? 14.575 17.304 -13.167 1.00 56.53 241 ALA A C 1
ATOM 1872 O O . ALA A 1 241 ? 15.207 17.919 -14.027 1.00 56.53 241 ALA A O 1
ATOM 1873 N N . SER A 1 242 ? 15.192 16.776 -12.099 1.00 52.34 242 SER A N 1
ATOM 1874 C CA . SER A 1 242 ? 16.621 16.994 -11.815 1.00 52.34 242 SER A CA 1
ATOM 1875 C C . SER A 1 242 ? 17.563 15.960 -12.446 1.00 52.34 242 SER A C 1
ATOM 1877 O O . SER A 1 242 ? 18.613 16.349 -12.953 1.00 52.34 242 SER A O 1
ATOM 1879 N N . ALA A 1 243 ? 17.206 14.671 -12.453 1.00 46.84 243 ALA A N 1
ATOM 1880 C CA . ALA A 1 243 ? 18.053 13.572 -12.937 1.00 46.84 243 ALA A CA 1
ATOM 1881 C C . ALA A 1 243 ? 18.099 13.495 -14.471 1.00 46.84 243 ALA A C 1
ATOM 1883 O O . ALA A 1 243 ? 19.164 13.317 -15.059 1.00 46.84 243 ALA A O 1
ATOM 1884 N N . THR A 1 244 ? 16.970 13.753 -15.131 1.00 41.91 244 THR A N 1
ATOM 1885 C CA . THR A 1 244 ? 16.823 13.790 -16.600 1.00 41.91 244 THR A CA 1
ATOM 1886 C C . THR A 1 244 ? 17.686 14.871 -17.254 1.00 41.91 244 THR A C 1
ATOM 1888 O O . THR A 1 244 ? 18.004 14.776 -18.433 1.00 41.91 244 THR A O 1
ATOM 1891 N N . THR A 1 245 ? 18.092 15.888 -16.489 1.00 44.28 245 THR A N 1
ATOM 1892 C CA . THR A 1 245 ? 18.900 17.012 -16.985 1.00 44.28 245 THR A CA 1
ATOM 1893 C C . THR A 1 245 ? 20.409 16.765 -16.839 1.00 44.28 245 THR A C 1
ATOM 1895 O O . THR A 1 245 ? 21.196 17.448 -17.490 1.00 44.28 245 THR A O 1
ATOM 1898 N N . LYS A 1 246 ? 20.841 15.818 -15.987 1.00 49.03 246 LYS A N 1
ATOM 1899 C CA . LYS A 1 246 ? 22.266 15.635 -15.638 1.00 49.03 246 LYS A CA 1
ATOM 1900 C C . LYS A 1 246 ? 22.809 14.205 -15.745 1.00 49.03 246 LYS A C 1
ATOM 1902 O O . LYS A 1 246 ? 24.020 14.049 -15.652 1.00 49.03 246 LYS A O 1
ATOM 1907 N N . GLY A 1 247 ? 21.970 13.187 -15.959 1.00 54.59 247 GLY A N 1
ATOM 1908 C CA . GLY A 1 247 ? 22.436 11.798 -16.110 1.00 54.59 247 GLY A CA 1
ATOM 1909 C C . GLY A 1 247 ? 23.105 11.220 -14.854 1.00 54.59 247 GLY A C 1
ATOM 1910 O O . GLY A 1 247 ? 23.942 10.331 -14.959 1.00 54.59 247 GLY A O 1
ATOM 1911 N N . GLU A 1 248 ? 22.777 11.751 -13.674 1.00 65.50 248 GLU A N 1
ATOM 1912 C CA . GLU A 1 248 ? 23.323 11.302 -12.389 1.00 65.50 248 GLU A CA 1
ATOM 1913 C C . GLU A 1 248 ? 22.720 9.947 -11.986 1.00 65.50 248 GLU A C 1
ATOM 1915 O O . GLU A 1 248 ? 21.509 9.744 -12.111 1.00 65.50 248 GLU A O 1
ATOM 1920 N N . SER A 1 249 ? 23.551 9.018 -11.496 1.00 71.62 249 SER A N 1
ATOM 1921 C CA . SER A 1 249 ? 23.070 7.714 -11.031 1.00 71.62 249 SER A CA 1
ATOM 1922 C C . SER A 1 249 ? 22.232 7.857 -9.753 1.00 71.62 249 SER A C 1
ATOM 1924 O O . SER A 1 249 ? 22.473 8.748 -8.934 1.00 71.62 249 SER A O 1
ATOM 1926 N N . LEU A 1 250 ? 21.273 6.947 -9.529 1.00 73.75 250 LEU A N 1
ATOM 1927 C CA . LEU A 1 250 ? 20.469 6.934 -8.298 1.00 73.75 250 LEU A CA 1
ATOM 1928 C C . LEU A 1 250 ? 21.355 6.872 -7.043 1.00 73.75 250 LEU A C 1
ATOM 1930 O O . LEU A 1 250 ? 21.080 7.563 -6.065 1.00 73.75 250 LEU A O 1
ATOM 1934 N N . LEU A 1 251 ? 22.427 6.075 -7.070 1.00 75.50 251 LEU A N 1
ATOM 1935 C CA . LEU A 1 251 ? 23.353 5.942 -5.942 1.00 75.50 251 LEU A CA 1
ATOM 1936 C C . LEU A 1 251 ? 24.129 7.234 -5.668 1.00 75.50 251 LEU A C 1
ATOM 1938 O O . LEU A 1 251 ? 24.314 7.585 -4.505 1.00 75.50 251 LEU A O 1
ATOM 1942 N N . ASP A 1 252 ? 24.551 7.955 -6.706 1.00 77.88 252 ASP A N 1
ATOM 1943 C CA . ASP A 1 252 ? 25.246 9.234 -6.526 1.00 77.88 252 ASP A CA 1
ATOM 1944 C C . ASP A 1 252 ? 24.296 10.314 -6.010 1.00 77.88 252 ASP A C 1
ATOM 1946 O O . ASP A 1 252 ? 24.657 11.048 -5.088 1.00 77.88 252 ASP A O 1
ATOM 1950 N N . THR A 1 253 ? 23.043 10.318 -6.484 1.00 80.62 253 THR A N 1
ATOM 1951 C CA . THR A 1 253 ? 21.999 11.171 -5.907 1.00 80.62 253 THR A CA 1
ATOM 1952 C C . THR A 1 253 ? 21.844 10.881 -4.417 1.00 80.62 253 THR A C 1
ATOM 1954 O O . THR A 1 253 ? 21.915 11.808 -3.618 1.00 80.62 253 THR A O 1
ATOM 1957 N N . LEU A 1 254 ? 21.695 9.614 -4.010 1.00 83.00 254 LEU A N 1
ATOM 1958 C CA . LEU A 1 254 ? 21.562 9.252 -2.592 1.00 83.00 254 LEU A CA 1
ATOM 1959 C C . LEU A 1 254 ? 22.764 9.716 -1.762 1.00 83.00 254 LEU A C 1
ATOM 1961 O O . LEU A 1 254 ? 22.558 10.345 -0.729 1.00 83.00 254 LEU A O 1
ATOM 1965 N N . ARG A 1 255 ? 23.997 9.496 -2.234 1.00 83.12 255 ARG A N 1
ATOM 1966 C CA . ARG A 1 255 ? 25.223 9.957 -1.553 1.00 83.12 255 ARG A CA 1
ATOM 1967 C C . ARG A 1 255 ? 25.259 11.474 -1.383 1.00 83.12 255 ARG A C 1
ATOM 1969 O O . ARG A 1 255 ? 25.646 11.970 -0.327 1.00 83.12 255 ARG A O 1
ATOM 1976 N N . ASN A 1 256 ? 24.826 12.219 -2.399 1.00 83.75 256 ASN A N 1
ATOM 1977 C CA . ASN A 1 256 ? 24.722 13.675 -2.326 1.00 83.75 256 ASN A CA 1
ATOM 1978 C C . ASN A 1 256 ? 23.683 14.120 -1.287 1.00 83.75 256 ASN A C 1
ATOM 1980 O O . ASN A 1 256 ? 23.921 15.078 -0.552 1.00 83.75 256 ASN A O 1
ATOM 1984 N N . LEU A 1 257 ? 22.551 13.417 -1.179 1.00 85.62 257 LEU A N 1
ATOM 1985 C CA . LEU A 1 257 ? 21.545 13.697 -0.149 1.00 85.62 257 LEU A CA 1
ATOM 1986 C C . LEU A 1 257 ? 22.038 13.358 1.259 1.00 85.62 257 LEU A C 1
ATOM 1988 O O . LEU A 1 257 ? 21.789 14.117 2.194 1.00 85.62 257 LEU A O 1
ATOM 1992 N N . GLU A 1 258 ? 22.784 12.267 1.406 1.00 83.12 258 GLU A N 1
ATOM 1993 C CA . GLU A 1 258 ? 23.407 11.878 2.673 1.00 83.12 258 GLU A CA 1
ATOM 1994 C C . GLU A 1 258 ? 24.431 12.909 3.147 1.00 83.12 258 GLU A C 1
ATOM 1996 O O . GLU A 1 258 ? 24.454 13.261 4.326 1.00 83.12 258 GLU A O 1
ATOM 2001 N N . ALA A 1 259 ? 25.224 13.464 2.226 1.00 84.06 259 ALA A N 1
ATOM 2002 C CA . ALA A 1 259 ? 26.159 14.547 2.523 1.00 84.06 259 ALA A CA 1
ATOM 2003 C C . ALA A 1 259 ? 25.460 15.834 3.009 1.00 84.06 259 ALA A C 1
ATOM 2005 O O . ALA A 1 259 ? 26.087 16.668 3.661 1.00 84.06 259 ALA A O 1
ATOM 2006 N N . MET A 1 260 ? 24.157 15.984 2.745 1.00 84.69 260 MET A N 1
ATOM 2007 C CA . MET A 1 260 ? 23.316 17.060 3.280 1.00 84.69 260 MET A CA 1
ATOM 2008 C C . MET A 1 260 ? 22.679 16.718 4.640 1.00 84.69 260 MET A C 1
ATOM 2010 O O . MET A 1 260 ? 21.748 17.402 5.062 1.00 84.69 260 MET A O 1
ATOM 2014 N N . TYR A 1 261 ? 23.186 15.694 5.341 1.00 83.81 261 TYR A N 1
ATOM 2015 C CA . TYR A 1 261 ? 22.719 15.253 6.662 1.00 83.81 261 TYR A CA 1
ATOM 2016 C C . TYR A 1 261 ? 21.232 14.853 6.678 1.00 83.81 261 TYR A C 1
ATOM 2018 O O . TYR A 1 261 ? 20.466 15.246 7.560 1.00 83.81 261 TYR A O 1
ATOM 2026 N N . SER A 1 262 ? 20.805 14.073 5.684 1.00 90.25 262 SER A N 1
ATOM 2027 C CA . SER A 1 262 ? 19.461 13.489 5.649 1.00 90.25 262 SER A CA 1
ATOM 2028 C C . SER A 1 262 ? 19.278 12.413 6.725 1.00 90.25 262 SER A C 1
ATOM 2030 O O . SER A 1 262 ? 20.089 11.499 6.807 1.00 90.25 262 SER A O 1
ATOM 2032 N N . ASP A 1 263 ? 18.175 12.437 7.476 1.00 95.88 263 ASP A N 1
ATOM 2033 C CA . ASP A 1 263 ? 17.824 11.369 8.426 1.00 95.88 263 ASP A CA 1
ATOM 2034 C C . ASP A 1 263 ? 16.857 10.334 7.823 1.00 95.88 263 ASP A C 1
ATOM 2036 O O . ASP A 1 263 ? 16.791 9.191 8.280 1.00 95.88 263 ASP A O 1
ATOM 2040 N N . MET A 1 264 ? 16.063 10.714 6.816 1.00 97.19 264 MET A N 1
ATOM 2041 C CA . MET A 1 264 ? 15.081 9.816 6.202 1.00 97.19 264 MET A CA 1
ATOM 2042 C C . MET A 1 264 ? 14.786 10.132 4.742 1.00 97.19 264 MET A C 1
ATOM 2044 O O . MET A 1 264 ? 14.628 11.293 4.361 1.00 97.19 264 MET A O 1
ATOM 2048 N N . PHE A 1 265 ? 14.556 9.067 3.973 1.00 96.75 265 PHE A N 1
ATOM 2049 C CA . PHE A 1 265 ? 13.984 9.117 2.633 1.00 96.75 265 PHE A CA 1
ATOM 2050 C C . PHE A 1 265 ? 12.575 8.522 2.588 1.00 96.75 265 PHE A C 1
ATOM 2052 O O . PHE A 1 265 ? 12.341 7.374 2.966 1.00 96.75 265 PHE A O 1
ATOM 2059 N N . ILE A 1 266 ? 11.623 9.300 2.080 1.00 97.31 266 ILE A N 1
ATOM 2060 C CA . ILE A 1 266 ? 10.277 8.834 1.737 1.00 97.31 266 ILE A CA 1
ATOM 2061 C C . ILE A 1 266 ? 10.247 8.654 0.225 1.00 97.31 266 ILE A C 1
ATOM 2063 O O . ILE A 1 266 ? 10.278 9.630 -0.523 1.00 97.31 266 ILE A O 1
ATOM 2067 N N . VAL A 1 267 ? 10.211 7.403 -0.218 1.00 93.94 267 VAL A N 1
ATOM 2068 C CA . VAL A 1 267 ? 10.472 7.026 -1.607 1.00 93.94 267 VAL A CA 1
ATOM 2069 C C . VAL A 1 267 ? 9.185 6.611 -2.291 1.00 93.94 267 VAL A C 1
ATOM 2071 O O . VAL A 1 267 ? 8.457 5.760 -1.782 1.00 93.94 267 VAL A O 1
ATOM 2074 N N . ARG A 1 268 ? 8.940 7.147 -3.486 1.00 92.19 268 ARG A N 1
ATOM 2075 C CA . ARG A 1 268 ? 7.921 6.625 -4.398 1.00 92.19 268 ARG A CA 1
ATOM 2076 C C . ARG A 1 268 ? 8.513 6.400 -5.783 1.00 92.19 268 ARG A C 1
ATOM 2078 O O . ARG A 1 268 ? 9.013 7.353 -6.377 1.00 92.19 268 ARG A O 1
ATOM 2085 N N . HIS A 1 269 ? 8.415 5.177 -6.300 1.00 86.00 269 HIS A N 1
ATOM 2086 C CA . HIS A 1 269 ? 9.022 4.783 -7.575 1.00 86.00 269 HIS A CA 1
ATOM 2087 C C . HIS A 1 269 ? 8.067 3.961 -8.444 1.00 86.00 269 HIS A C 1
ATOM 2089 O O . HIS A 1 269 ? 7.184 3.266 -7.940 1.00 86.00 269 HIS A O 1
ATOM 2095 N N . ALA A 1 270 ? 8.278 3.991 -9.758 1.00 81.56 270 ALA A N 1
ATOM 2096 C CA . ALA A 1 270 ? 7.567 3.118 -10.693 1.00 81.56 270 ALA A CA 1
ATOM 2097 C C . ALA A 1 270 ? 8.018 1.645 -10.591 1.00 81.56 270 ALA A C 1
ATOM 2099 O O . ALA A 1 270 ? 7.296 0.746 -11.020 1.00 81.56 270 ALA A O 1
ATOM 2100 N N . ASP A 1 271 ? 9.164 1.391 -9.957 1.00 76.50 271 ASP A N 1
ATOM 2101 C CA . ASP A 1 271 ? 9.859 0.104 -10.000 1.00 76.50 271 ASP A CA 1
ATOM 2102 C C . ASP A 1 271 ? 9.629 -0.588 -8.670 1.00 76.50 271 ASP A C 1
ATOM 2104 O O . ASP A 1 271 ? 9.898 -0.013 -7.611 1.00 76.50 271 ASP A O 1
ATOM 2108 N N . SER A 1 272 ? 9.132 -1.819 -8.710 1.00 79.62 272 SER A N 1
ATOM 2109 C CA . SER A 1 272 ? 8.993 -2.619 -7.497 1.00 79.62 272 SER A CA 1
ATOM 2110 C C . SER A 1 272 ? 10.367 -2.875 -6.880 1.00 79.62 272 SER A C 1
ATOM 2112 O O . SER A 1 272 ? 11.319 -3.210 -7.579 1.00 79.62 272 SER A O 1
ATOM 2114 N N . GLY A 1 273 ? 10.472 -2.755 -5.561 1.00 79.50 273 GLY A N 1
ATOM 2115 C CA . GLY A 1 273 ? 11.715 -2.977 -4.832 1.00 79.50 273 GLY A CA 1
ATOM 2116 C C . GLY A 1 273 ? 12.652 -1.769 -4.788 1.00 79.50 273 GLY A C 1
ATOM 2117 O O . GLY A 1 273 ? 13.651 -1.837 -4.079 1.00 79.50 273 GLY A O 1
ATOM 2118 N N . ALA A 1 274 ? 12.337 -0.641 -5.434 1.00 82.00 274 ALA A N 1
ATOM 2119 C CA . ALA A 1 274 ? 13.195 0.549 -5.394 1.00 82.00 274 ALA A CA 1
ATOM 2120 C C . ALA A 1 274 ? 13.449 1.050 -3.960 1.00 82.00 274 ALA A C 1
ATOM 2122 O O . ALA A 1 274 ? 14.582 1.333 -3.583 1.00 82.00 274 ALA A O 1
ATOM 2123 N N . ALA A 1 275 ? 12.413 1.095 -3.114 1.00 87.38 275 ALA A N 1
ATOM 2124 C CA . ALA A 1 275 ? 12.572 1.495 -1.713 1.00 87.38 275 ALA A CA 1
ATOM 2125 C C . ALA A 1 275 ? 13.464 0.517 -0.922 1.00 87.38 275 ALA A C 1
ATOM 2127 O O . ALA A 1 275 ? 14.236 0.944 -0.067 1.00 87.38 275 ALA A O 1
ATOM 2128 N N . GLN A 1 276 ? 13.390 -0.782 -1.231 1.00 85.75 276 GLN A N 1
ATOM 2129 C CA . GLN A 1 276 ? 14.252 -1.813 -0.645 1.00 85.75 276 GLN A CA 1
ATOM 2130 C C . GLN A 1 276 ? 15.702 -1.660 -1.110 1.00 85.75 276 GLN A C 1
ATOM 2132 O O . GLN A 1 276 ? 16.619 -1.742 -0.296 1.00 85.75 276 GLN A O 1
ATOM 2137 N N . PHE A 1 277 ? 15.906 -1.411 -2.404 1.00 84.94 277 PHE A N 1
ATOM 2138 C CA . PHE A 1 277 ? 17.218 -1.130 -2.968 1.00 84.94 277 PHE A CA 1
ATOM 2139 C C . PHE A 1 277 ? 17.854 0.078 -2.278 1.00 84.94 277 PHE A C 1
ATOM 2141 O O . PHE A 1 277 ? 18.970 -0.034 -1.782 1.00 84.94 277 PHE A O 1
ATOM 2148 N N . ILE A 1 278 ? 17.126 1.191 -2.154 1.00 85.94 278 ILE A N 1
ATOM 2149 C CA . ILE A 1 278 ? 17.606 2.391 -1.456 1.00 85.94 278 ILE A CA 1
ATOM 2150 C C . ILE A 1 278 ? 17.944 2.058 0.002 1.00 85.94 278 ILE A C 1
ATOM 2152 O O . ILE A 1 278 ? 19.048 2.343 0.448 1.00 85.94 278 ILE A O 1
ATOM 2156 N N . ALA A 1 279 ? 17.051 1.381 0.728 1.00 90.69 279 ALA A N 1
ATOM 2157 C CA . ALA A 1 279 ? 17.281 1.014 2.127 1.00 90.69 279 ALA A CA 1
ATOM 2158 C C . ALA A 1 279 ? 18.540 0.153 2.353 1.00 90.69 279 ALA A C 1
ATOM 2160 O O . ALA A 1 279 ? 19.162 0.259 3.405 1.00 90.69 279 ALA A O 1
ATOM 2161 N N . ASN A 1 280 ? 18.937 -0.663 1.371 1.00 87.12 280 ASN A N 1
ATOM 2162 C CA . ASN A 1 280 ? 20.160 -1.468 1.431 1.00 87.12 280 ASN A CA 1
ATOM 2163 C C . ASN A 1 280 ? 21.450 -0.664 1.185 1.00 87.12 280 ASN A C 1
ATOM 2165 O O . ASN A 1 280 ? 22.522 -1.139 1.551 1.00 87.12 280 ASN A O 1
ATOM 2169 N N . HIS A 1 281 ? 21.366 0.504 0.544 1.00 86.88 281 HIS A N 1
ATOM 2170 C CA . HIS A 1 281 ? 22.538 1.283 0.121 1.00 86.88 281 HIS A CA 1
ATOM 2171 C C . HIS A 1 281 ? 22.751 2.563 0.924 1.00 86.88 281 HIS A C 1
ATOM 2173 O O . HIS A 1 281 ? 23.832 3.142 0.839 1.00 86.88 281 HIS A O 1
ATOM 2179 N N . VAL A 1 282 ? 21.747 3.002 1.686 1.00 88.88 282 VAL A N 1
ATOM 2180 C CA . VAL A 1 282 ? 21.877 4.196 2.520 1.00 88.88 282 VAL A CA 1
ATOM 2181 C C . VAL A 1 282 ? 22.707 3.951 3.776 1.00 88.88 282 VAL A C 1
ATOM 2183 O O . VAL A 1 282 ? 22.791 2.834 4.296 1.00 88.88 282 VAL A O 1
ATOM 2186 N N . ALA A 1 283 ? 23.285 5.023 4.307 1.00 88.25 283 ALA A N 1
ATOM 2187 C CA . ALA A 1 283 ? 24.025 5.005 5.553 1.00 88.25 283 ALA A CA 1
ATOM 2188 C C . ALA A 1 283 ? 23.166 4.455 6.716 1.00 88.25 283 ALA A C 1
ATOM 2190 O O . ALA A 1 283 ? 21.955 4.686 6.768 1.00 88.25 283 ALA A O 1
ATOM 2191 N N . PRO A 1 284 ? 23.764 3.780 7.721 1.00 88.19 284 PRO A N 1
ATOM 2192 C CA . PRO A 1 284 ? 23.008 3.062 8.754 1.00 88.19 284 PRO A CA 1
ATOM 2193 C C . PRO A 1 284 ? 22.006 3.897 9.564 1.00 88.19 284 PRO A C 1
ATOM 2195 O O . PRO A 1 284 ? 21.047 3.327 10.085 1.00 88.19 284 PRO A O 1
ATOM 2198 N N . HIS A 1 285 ? 22.238 5.208 9.680 1.00 89.06 285 HIS A N 1
ATOM 2199 C CA . HIS A 1 285 ? 21.385 6.148 10.410 1.00 89.06 285 HIS A CA 1
ATOM 2200 C C . HIS A 1 285 ? 20.165 6.622 9.603 1.00 89.06 285 HIS A C 1
ATOM 2202 O O . HIS A 1 285 ? 19.216 7.133 10.195 1.00 89.06 285 HIS A O 1
ATOM 2208 N N . VAL A 1 286 ? 20.174 6.447 8.278 1.00 94.50 286 VAL A N 1
ATOM 2209 C CA . VAL A 1 286 ? 19.104 6.902 7.390 1.00 94.50 286 VAL A CA 1
ATOM 2210 C C . VAL A 1 286 ? 17.976 5.879 7.375 1.00 94.50 286 VAL A C 1
ATOM 2212 O O . VAL A 1 286 ? 18.175 4.695 7.102 1.00 94.50 286 VAL A O 1
ATOM 2215 N N . SER A 1 287 ? 16.762 6.342 7.651 1.00 96.88 287 SER A N 1
ATOM 2216 C CA . SER A 1 287 ? 15.546 5.530 7.555 1.00 96.88 287 SER A CA 1
ATOM 2217 C C . SER A 1 287 ? 14.897 5.658 6.178 1.00 96.88 287 SER A C 1
ATOM 2219 O O . SER A 1 287 ? 15.036 6.670 5.498 1.00 96.88 287 SER A O 1
ATOM 2221 N N . VAL A 1 288 ? 14.137 4.645 5.758 1.00 97.00 288 VAL A N 1
ATOM 2222 C CA . VAL A 1 288 ? 13.476 4.640 4.441 1.00 97.00 288 VAL A CA 1
ATOM 2223 C C . VAL A 1 288 ? 12.028 4.208 4.597 1.00 97.00 288 VAL A C 1
ATOM 2225 O O . VAL A 1 288 ? 11.746 3.178 5.211 1.00 97.00 288 VAL A O 1
ATOM 2228 N N . ILE A 1 289 ? 11.110 4.992 4.038 1.00 98.31 289 ILE A N 1
ATOM 2229 C CA . ILE A 1 289 ? 9.683 4.674 3.977 1.00 98.31 289 ILE A CA 1
ATOM 2230 C C . ILE A 1 289 ? 9.272 4.522 2.516 1.00 98.31 289 ILE A C 1
ATOM 2232 O O . ILE A 1 289 ? 9.469 5.427 1.705 1.00 98.31 289 ILE A O 1
ATOM 2236 N N . ASN A 1 290 ? 8.629 3.402 2.196 1.00 96.25 290 ASN A N 1
ATOM 2237 C CA . ASN A 1 290 ? 7.997 3.177 0.906 1.00 96.25 290 ASN A CA 1
ATOM 2238 C C . ASN A 1 290 ? 6.628 3.885 0.849 1.00 96.25 290 ASN A C 1
ATOM 2240 O O . ASN A 1 290 ? 5.653 3.499 1.504 1.00 96.25 290 ASN A O 1
ATOM 2244 N N . ALA A 1 291 ? 6.552 4.939 0.041 1.00 95.56 291 ALA A N 1
ATOM 2245 C CA . ALA A 1 291 ? 5.339 5.682 -0.292 1.00 95.56 291 ALA A CA 1
ATOM 2246 C C . ALA A 1 291 ? 4.617 5.141 -1.547 1.00 95.56 291 ALA A C 1
ATOM 2248 O O . ALA A 1 291 ? 3.656 5.761 -2.015 1.00 95.56 291 ALA A O 1
ATOM 2249 N N . GLY A 1 292 ? 5.068 4.001 -2.074 1.00 91.06 292 GLY A N 1
ATOM 2250 C CA . GLY A 1 292 ? 4.500 3.270 -3.200 1.00 91.06 292 GLY A CA 1
ATOM 2251 C C . GLY A 1 292 ? 5.577 2.867 -4.209 1.00 91.06 292 GLY A C 1
ATOM 2252 O O . GLY A 1 292 ? 6.274 3.735 -4.732 1.00 91.06 292 GLY A O 1
ATOM 2253 N N . ASP A 1 293 ? 5.661 1.577 -4.535 1.00 80.94 293 ASP A N 1
ATOM 2254 C CA . ASP A 1 293 ? 6.586 1.050 -5.541 1.00 80.94 293 ASP A CA 1
ATOM 2255 C C . ASP A 1 293 ? 5.864 0.140 -6.549 1.00 80.94 293 ASP A C 1
ATOM 2257 O O . ASP A 1 293 ? 5.205 -0.837 -6.190 1.00 80.94 293 ASP A O 1
ATOM 2261 N N . GLY A 1 294 ? 5.911 0.513 -7.832 1.00 80.69 294 GLY A N 1
ATOM 2262 C CA . GLY A 1 294 ? 5.342 -0.254 -8.947 1.00 80.69 294 GLY A CA 1
ATOM 2263 C C . GLY A 1 294 ? 3.964 -0.877 -8.679 1.00 80.69 294 GLY A C 1
ATOM 2264 O O . GLY A 1 294 ? 2.971 -0.173 -8.430 1.00 80.69 294 GLY A O 1
ATOM 2265 N N . ARG A 1 295 ? 3.910 -2.214 -8.747 1.00 77.31 295 ARG A N 1
ATOM 2266 C CA . ARG A 1 295 ? 2.741 -3.057 -8.412 1.00 77.31 295 ARG A CA 1
ATOM 2267 C C . ARG A 1 295 ? 2.934 -3.835 -7.101 1.00 77.31 295 ARG A C 1
ATOM 2269 O O . ARG A 1 295 ? 2.097 -4.663 -6.763 1.00 77.31 295 ARG A O 1
ATOM 2276 N N . HIS A 1 296 ? 4.022 -3.576 -6.380 1.00 79.31 296 HIS A N 1
ATOM 2277 C CA . HIS A 1 296 ? 4.455 -4.379 -5.245 1.00 79.31 296 HIS A CA 1
ATOM 2278 C C . HIS A 1 296 ? 3.804 -3.933 -3.935 1.00 79.31 296 HIS A C 1
ATOM 2280 O O . HIS A 1 296 ? 2.943 -4.654 -3.430 1.00 79.31 296 HIS A O 1
ATOM 2286 N N . ALA A 1 297 ? 4.150 -2.759 -3.397 1.00 85.00 297 ALA A N 1
ATOM 2287 C CA . ALA A 1 297 ? 3.695 -2.371 -2.068 1.00 85.00 297 ALA A CA 1
ATOM 2288 C C . ALA A 1 297 ? 3.298 -0.892 -1.941 1.00 85.00 297 ALA A C 1
ATOM 2290 O O . ALA A 1 297 ? 3.780 0.006 -2.629 1.00 85.00 297 ALA A O 1
ATOM 2291 N N . HIS A 1 298 ? 2.375 -0.635 -1.016 1.00 94.00 298 HIS A N 1
ATOM 2292 C CA . HIS A 1 298 ? 2.071 0.688 -0.483 1.00 94.00 298 HIS A CA 1
ATOM 2293 C C . HIS A 1 298 ? 1.735 0.552 1.015 1.00 94.00 298 HIS A C 1
ATOM 2295 O O . HIS A 1 298 ? 0.573 0.660 1.414 1.00 94.00 298 HIS A O 1
ATOM 2301 N N . PRO A 1 299 ? 2.742 0.325 1.876 1.00 96.69 299 PRO A N 1
ATOM 2302 C CA . PRO A 1 299 ? 2.515 -0.133 3.247 1.00 96.69 299 PRO A CA 1
ATOM 2303 C C . PRO A 1 299 ? 1.789 0.901 4.120 1.00 96.69 299 PRO A C 1
ATOM 2305 O O . PRO A 1 299 ? 0.926 0.548 4.915 1.00 96.69 299 PRO A O 1
ATOM 2308 N N . THR A 1 300 ? 2.054 2.198 3.932 1.00 97.38 300 THR A N 1
ATOM 2309 C CA . THR A 1 300 ? 1.333 3.257 4.665 1.00 97.38 300 THR A CA 1
ATOM 2310 C C . THR A 1 300 ? -0.132 3.406 4.252 1.00 97.38 300 THR A C 1
ATOM 2312 O O . THR A 1 300 ? -0.933 3.834 5.078 1.00 97.38 300 THR A O 1
ATOM 2315 N N . GLN A 1 301 ? -0.497 3.037 3.017 1.00 96.75 301 GLN A N 1
ATOM 2316 C CA . GLN A 1 301 ? -1.899 2.980 2.593 1.00 96.75 301 GLN A CA 1
ATOM 2317 C C . GLN A 1 301 ? -2.604 1.784 3.242 1.00 96.75 301 GLN A C 1
ATOM 2319 O O . GLN A 1 301 ? -3.690 1.944 3.778 1.00 96.75 301 GLN A O 1
ATOM 2324 N N . ALA A 1 302 ? -1.956 0.620 3.300 1.00 97.50 302 ALA A N 1
ATOM 2325 C CA . ALA A 1 302 ? -2.545 -0.525 3.992 1.00 97.50 302 ALA A CA 1
ATOM 2326 C C . ALA A 1 302 ? -2.780 -0.240 5.485 1.00 97.50 302 ALA A C 1
ATOM 2328 O O . ALA A 1 302 ? -3.854 -0.490 6.025 1.00 97.50 302 ALA A O 1
ATOM 2329 N N . MET A 1 303 ? -1.796 0.371 6.153 1.00 98.44 303 MET A N 1
ATOM 2330 C CA . MET A 1 303 ? -1.923 0.690 7.575 1.00 98.44 303 MET A CA 1
ATOM 2331 C C . MET A 1 303 ? -2.963 1.771 7.871 1.00 98.44 303 MET A C 1
ATOM 2333 O O . MET A 1 303 ? -3.610 1.695 8.911 1.00 98.44 303 MET A O 1
ATOM 2337 N N . LEU A 1 304 ? -3.159 2.764 6.995 1.00 97.38 304 LEU A N 1
ATOM 2338 C CA . LEU A 1 304 ? -4.220 3.758 7.204 1.00 97.38 304 LEU A CA 1
ATOM 2339 C C . LEU A 1 304 ? -5.615 3.183 6.953 1.00 97.38 304 LEU A C 1
ATOM 2341 O O . LEU A 1 304 ? -6.565 3.584 7.626 1.00 97.38 304 LEU A O 1
ATOM 2345 N N . ASP A 1 305 ? -5.730 2.227 6.031 1.00 98.19 305 ASP A N 1
ATOM 2346 C CA . ASP A 1 305 ? -6.982 1.528 5.763 1.00 98.19 305 ASP A CA 1
ATOM 2347 C C . ASP A 1 305 ? -7.345 0.668 6.980 1.00 98.19 305 ASP A C 1
ATOM 2349 O O . ASP A 1 305 ? -8.412 0.838 7.565 1.00 98.19 305 ASP A O 1
ATOM 2353 N N . VAL A 1 306 ? -6.408 -0.146 7.465 1.00 98.31 306 VAL A N 1
ATOM 2354 C CA . VAL A 1 306 ? -6.564 -0.910 8.712 1.00 98.31 306 VAL A CA 1
ATOM 2355 C C . VAL A 1 306 ? -6.868 -0.012 9.914 1.00 98.31 306 VAL A C 1
ATOM 2357 O O . VAL A 1 306 ? -7.728 -0.347 10.724 1.00 98.31 306 VAL A O 1
ATOM 2360 N N . PHE A 1 307 ? -6.191 1.129 10.054 1.00 98.56 307 PHE A N 1
ATOM 2361 C CA . PHE A 1 307 ? -6.457 2.067 11.147 1.00 98.56 307 PHE A CA 1
ATOM 2362 C C . PHE A 1 307 ? -7.884 2.617 11.087 1.00 98.56 307 PHE A C 1
ATOM 2364 O O . PHE A 1 307 ? -8.544 2.734 12.117 1.00 98.56 307 PHE A O 1
ATOM 2371 N N . THR A 1 308 ? -8.380 2.893 9.880 1.00 98.38 308 THR A N 1
ATOM 2372 C CA . THR A 1 308 ? -9.772 3.300 9.667 1.00 98.38 308 THR A CA 1
ATOM 2373 C C . THR A 1 308 ? -10.728 2.175 10.056 1.00 98.38 308 THR A C 1
ATOM 2375 O O . THR A 1 308 ? -11.647 2.422 10.831 1.00 98.38 308 THR A O 1
ATOM 2378 N N . ILE A 1 309 ? -10.469 0.936 9.619 1.00 98.62 309 ILE A N 1
ATOM 2379 C CA . ILE A 1 309 ? -11.274 -0.235 10.001 1.00 98.62 309 ILE A CA 1
ATOM 2380 C C . ILE A 1 309 ? -11.313 -0.376 11.522 1.00 98.62 309 ILE A C 1
ATOM 2382 O O . ILE A 1 309 ? -12.398 -0.409 12.083 1.00 98.62 309 ILE A O 1
ATOM 2386 N N . ARG A 1 310 ? -10.162 -0.352 12.207 1.00 98.06 310 ARG A N 1
ATOM 2387 C CA . ARG A 1 310 ? -10.080 -0.524 13.667 1.00 98.06 310 ARG A CA 1
ATOM 2388 C C . ARG A 1 310 ? -10.923 0.490 14.443 1.00 98.06 310 ARG A C 1
ATOM 2390 O O . ARG A 1 310 ? -11.464 0.154 15.490 1.00 98.06 310 ARG A O 1
ATOM 2397 N N . ARG A 1 311 ? -11.015 1.733 13.957 1.00 96.94 311 ARG A N 1
ATOM 2398 C CA . ARG A 1 311 ? -11.795 2.797 14.614 1.00 96.94 311 ARG A CA 1
ATOM 2399 C C . ARG A 1 311 ? -13.304 2.565 14.539 1.00 96.94 311 ARG A C 1
ATOM 2401 O O . ARG A 1 311 ? -14.010 2.996 15.442 1.00 96.94 311 ARG A O 1
ATOM 2408 N N . HIS A 1 312 ? -13.778 1.902 13.487 1.00 98.06 312 HIS A N 1
ATOM 2409 C CA . HIS A 1 312 ? -15.199 1.593 13.285 1.00 98.06 312 HIS A CA 1
ATOM 2410 C C . HIS A 1 312 ? -15.565 0.187 13.772 1.00 98.06 312 HIS A C 1
ATOM 2412 O O . HIS A 1 312 ? -16.637 -0.024 14.327 1.00 98.06 312 HIS A O 1
ATOM 2418 N N . LYS A 1 313 ? -14.663 -0.774 13.572 1.00 97.81 313 LYS A N 1
ATOM 2419 C CA . LYS A 1 313 ? -14.848 -2.209 13.792 1.00 97.81 313 LYS A CA 1
ATOM 2420 C C . LYS A 1 313 ? -13.567 -2.801 14.418 1.00 97.81 313 LYS A C 1
ATOM 2422 O O . LYS A 1 313 ? -12.698 -3.286 13.695 1.00 97.81 313 LYS A O 1
ATOM 2427 N N . PRO A 1 314 ? -13.396 -2.704 15.752 1.00 95.25 314 PRO A N 1
ATOM 2428 C CA . PRO A 1 314 ? -12.119 -2.984 16.421 1.00 95.25 314 PRO A CA 1
ATOM 2429 C C . PRO A 1 314 ? -11.730 -4.468 16.481 1.00 95.25 314 PRO A C 1
ATOM 2431 O O . PRO A 1 314 ? -10.538 -4.772 16.528 1.00 95.25 314 PRO A O 1
ATOM 2434 N N . ASP A 1 315 ? -12.700 -5.384 16.487 1.00 96.81 315 ASP A N 1
ATOM 2435 C CA . ASP A 1 315 ? -12.445 -6.828 16.485 1.00 96.81 315 ASP A CA 1
ATOM 2436 C C . ASP A 1 315 ? -12.330 -7.353 15.050 1.00 96.81 315 ASP A C 1
ATOM 2438 O O . ASP A 1 315 ? -13.338 -7.679 14.429 1.00 96.81 315 ASP A O 1
ATOM 2442 N N . PHE A 1 316 ? -11.099 -7.436 14.532 1.00 97.62 316 PHE A N 1
ATOM 2443 C CA . PHE A 1 316 ? -10.811 -7.934 13.181 1.00 97.62 316 PHE A CA 1
ATOM 2444 C C . PHE A 1 316 ? -11.262 -9.385 12.962 1.00 97.62 316 PHE A C 1
ATOM 2446 O O . PHE A 1 316 ? -11.698 -9.722 11.860 1.00 97.62 316 PHE A O 1
ATOM 2453 N N . SER A 1 317 ? -11.204 -10.228 13.997 1.00 97.62 317 SER A N 1
ATOM 2454 C CA . SER A 1 317 ? -11.480 -11.666 13.882 1.00 97.62 317 SER A CA 1
ATOM 2455 C C . SER A 1 317 ? -12.945 -11.981 13.578 1.00 97.62 317 SER A C 1
ATOM 2457 O O . SER A 1 317 ? -13.254 -13.028 13.014 1.00 97.62 317 SER A O 1
ATOM 2459 N N . ALA A 1 318 ? -13.842 -11.043 13.884 1.00 96.88 318 ALA A N 1
ATOM 2460 C CA . ALA A 1 318 ? -15.262 -11.130 13.572 1.00 96.88 318 ALA A CA 1
ATOM 2461 C C . ALA A 1 318 ? -15.627 -10.548 12.192 1.00 96.88 318 ALA A C 1
ATOM 2463 O O . ALA A 1 318 ? -16.789 -10.631 11.788 1.00 96.88 318 ALA A O 1
ATOM 2464 N N . LEU A 1 319 ? -14.676 -9.927 11.479 1.00 98.56 319 LEU A N 1
ATOM 2465 C CA . LEU A 1 319 ? -14.975 -9.177 10.260 1.00 98.56 319 LEU A CA 1
ATOM 2466 C C . LEU A 1 319 ? -14.886 -10.029 9.008 1.00 98.56 319 LEU A C 1
ATOM 2468 O O . LEU A 1 319 ? -13.928 -10.770 8.795 1.00 98.56 319 LEU A O 1
ATOM 2472 N N . THR A 1 320 ? -15.841 -9.791 8.119 1.00 98.75 320 THR A N 1
ATOM 2473 C CA . THR A 1 320 ? -15.732 -10.134 6.705 1.00 98.75 320 THR A CA 1
ATOM 2474 C C . THR A 1 320 ? -15.383 -8.880 5.908 1.00 98.75 320 THR A C 1
ATOM 2476 O O . THR A 1 320 ? -16.166 -7.931 5.847 1.00 98.75 320 THR A O 1
ATOM 2479 N N . VAL A 1 321 ? -14.216 -8.862 5.268 1.00 98.81 321 VAL A N 1
ATOM 2480 C CA . VAL A 1 321 ? -13.742 -7.729 4.461 1.00 98.81 321 VAL A CA 1
ATOM 2481 C C . VAL A 1 321 ? -13.739 -8.115 2.987 1.00 98.81 321 VAL A C 1
ATOM 2483 O O . VAL A 1 321 ? -13.161 -9.131 2.621 1.00 98.81 321 VAL A O 1
ATOM 2486 N N . ALA A 1 322 ? -14.339 -7.297 2.125 1.00 98.81 322 ALA A N 1
ATOM 2487 C CA . ALA A 1 322 ? -14.298 -7.467 0.676 1.00 98.81 322 ALA A CA 1
ATOM 2488 C C . ALA A 1 322 ? -13.407 -6.407 0.022 1.00 98.81 322 ALA A C 1
ATOM 2490 O O . ALA A 1 322 ? -13.597 -5.213 0.239 1.00 98.81 322 ALA A O 1
ATOM 2491 N N . ILE A 1 323 ? -12.466 -6.832 -0.821 1.00 98.62 323 ILE A N 1
ATOM 2492 C CA . ILE A 1 323 ? -11.665 -5.957 -1.684 1.00 98.62 323 ILE A CA 1
ATOM 2493 C C . ILE A 1 323 ? -12.125 -6.160 -3.126 1.00 98.62 323 ILE A C 1
ATOM 2495 O O . ILE A 1 323 ? -12.100 -7.279 -3.642 1.00 98.62 323 ILE A O 1
ATOM 2499 N N . VAL A 1 324 ? -12.533 -5.078 -3.783 1.00 98.31 324 VAL A N 1
ATOM 2500 C CA . VAL A 1 324 ? -13.232 -5.133 -5.070 1.00 98.31 324 VAL A CA 1
ATOM 2501 C C . VAL A 1 324 ? -12.494 -4.331 -6.135 1.00 98.31 324 VAL A C 1
ATOM 2503 O O . VAL A 1 324 ? -12.211 -3.149 -5.939 1.00 98.31 324 VAL A O 1
ATOM 2506 N N . GLY A 1 325 ? -12.236 -4.942 -7.293 1.00 94.50 325 GLY A N 1
ATOM 2507 C CA . GLY A 1 325 ? -11.780 -4.237 -8.494 1.00 94.50 325 GLY A CA 1
ATOM 2508 C C . GLY A 1 325 ? -10.504 -4.802 -9.115 1.00 94.50 325 GLY A C 1
ATOM 2509 O O . GLY A 1 325 ? -10.396 -6.001 -9.341 1.00 94.50 325 GLY A O 1
ATOM 2510 N N . ASP A 1 326 ? -9.555 -3.933 -9.466 1.00 92.19 326 ASP A N 1
ATOM 2511 C CA . ASP A 1 326 ? -8.322 -4.325 -10.163 1.00 92.19 326 ASP A CA 1
ATOM 2512 C C . ASP A 1 326 ? -7.256 -4.842 -9.187 1.00 92.19 326 ASP A C 1
ATOM 2514 O O . ASP A 1 326 ? -6.493 -4.067 -8.610 1.00 92.19 326 ASP A O 1
ATOM 2518 N N . ILE A 1 327 ? -7.215 -6.158 -8.981 1.00 90.38 327 ILE A N 1
ATOM 2519 C CA . ILE A 1 327 ? -6.305 -6.812 -8.029 1.00 90.38 327 ILE A CA 1
ATOM 2520 C C . ILE A 1 327 ? -4.932 -7.037 -8.662 1.00 90.38 327 ILE A C 1
ATOM 2522 O O . ILE A 1 327 ? -3.908 -6.821 -8.017 1.00 90.38 327 ILE A O 1
ATOM 2526 N N . MET A 1 328 ? -4.908 -7.406 -9.944 1.00 85.62 328 MET A N 1
ATOM 2527 C CA . MET A 1 328 ? -3.697 -7.699 -10.712 1.00 85.62 328 MET A CA 1
ATOM 2528 C C . MET A 1 328 ? -2.730 -6.507 -10.772 1.00 85.62 328 MET A C 1
ATOM 2530 O O . MET A 1 328 ? -1.514 -6.699 -10.734 1.00 85.62 328 MET A O 1
ATOM 2534 N N . HIS A 1 329 ? -3.241 -5.274 -10.845 1.00 83.88 329 HIS A N 1
ATOM 2535 C CA . HIS A 1 329 ? -2.410 -4.075 -11.018 1.00 83.88 329 HIS A CA 1
ATOM 2536 C C . HIS A 1 329 ? -2.268 -3.218 -9.750 1.00 83.88 329 HIS A C 1
ATOM 2538 O O . HIS A 1 329 ? -1.563 -2.196 -9.771 1.00 83.88 329 HIS A O 1
ATOM 2544 N N . SER A 1 330 ? -2.919 -3.605 -8.648 1.00 86.25 330 SER A N 1
ATOM 2545 C CA . SER A 1 330 ? -3.011 -2.798 -7.430 1.00 86.25 330 SER A CA 1
ATOM 2546 C C . SER A 1 330 ? -2.006 -3.214 -6.355 1.00 86.25 330 SER A C 1
ATOM 2548 O O . SER A 1 330 ? -2.204 -4.170 -5.607 1.00 86.25 330 SER A O 1
ATOM 2550 N N . ARG A 1 331 ? -0.975 -2.379 -6.172 1.00 84.56 331 ARG A N 1
ATOM 2551 C CA . ARG A 1 331 ? -0.074 -2.451 -5.002 1.00 84.56 331 ARG A CA 1
ATOM 2552 C C . ARG A 1 331 ? -0.803 -2.270 -3.664 1.00 84.56 331 ARG A C 1
ATOM 2554 O O . ARG A 1 331 ? -0.337 -2.753 -2.632 1.00 84.56 331 ARG A O 1
ATOM 2561 N N . VAL A 1 332 ? -1.939 -1.561 -3.679 1.00 91.56 332 VAL A N 1
ATOM 2562 C CA . VAL A 1 332 ? -2.778 -1.349 -2.491 1.00 91.56 332 VAL A CA 1
ATOM 2563 C C . VAL A 1 332 ? -3.462 -2.654 -2.108 1.00 91.56 332 VAL A C 1
ATOM 2565 O O . VAL A 1 332 ? -3.378 -3.031 -0.949 1.00 91.56 332 VAL A O 1
ATOM 2568 N N . ALA A 1 333 ? -4.040 -3.379 -3.072 1.00 92.50 333 ALA A N 1
ATOM 2569 C CA . ALA A 1 333 ? -4.712 -4.654 -2.819 1.00 92.50 333 ALA A CA 1
ATOM 2570 C C . ALA A 1 333 ? -3.770 -5.653 -2.142 1.00 92.50 333 ALA A C 1
ATOM 2572 O O . ALA A 1 333 ? -4.079 -6.162 -1.070 1.00 92.50 333 ALA A O 1
ATOM 2573 N N . ARG A 1 334 ? -2.577 -5.857 -2.715 1.00 89.69 334 ARG A N 1
ATOM 2574 C CA . ARG A 1 334 ? -1.577 -6.776 -2.158 1.00 89.69 334 ARG A CA 1
ATOM 2575 C C . ARG A 1 334 ? -1.173 -6.396 -0.731 1.00 89.69 334 ARG A C 1
ATOM 2577 O O . ARG A 1 334 ? -1.189 -7.240 0.160 1.00 89.69 334 ARG A O 1
ATOM 2584 N N . SER A 1 335 ? -0.856 -5.121 -0.496 1.00 93.88 335 SER A N 1
ATOM 2585 C CA . SER A 1 335 ? -0.485 -4.643 0.846 1.00 93.88 335 SER A CA 1
ATOM 2586 C C . SER A 1 335 ? -1.643 -4.784 1.837 1.00 93.88 335 SER A C 1
ATOM 2588 O O . SER A 1 335 ? -1.425 -5.153 2.986 1.00 93.88 335 SER A O 1
ATOM 2590 N N . GLN A 1 336 ? -2.873 -4.524 1.390 1.00 97.75 336 GLN A N 1
ATOM 2591 C CA . GLN A 1 336 ? -4.069 -4.639 2.214 1.00 97.75 336 GLN A CA 1
ATOM 2592 C C . GLN A 1 336 ? -4.329 -6.090 2.630 1.00 97.75 336 GLN A C 1
ATOM 2594 O O . GLN A 1 336 ? -4.593 -6.334 3.804 1.00 97.75 336 GLN A O 1
ATOM 2599 N N . ILE A 1 337 ? -4.190 -7.045 1.703 1.00 95.94 337 ILE A N 1
ATOM 2600 C CA . ILE A 1 337 ? -4.337 -8.481 1.984 1.00 95.94 337 ILE A CA 1
ATOM 2601 C C . ILE A 1 337 ? -3.347 -8.921 3.062 1.00 95.94 337 ILE A C 1
ATOM 2603 O O . ILE A 1 337 ? -3.745 -9.498 4.070 1.00 95.94 337 ILE A O 1
ATOM 2607 N N . HIS A 1 338 ? -2.065 -8.583 2.899 1.00 95.31 338 HIS A N 1
ATOM 2608 C CA . HIS A 1 338 ? -1.050 -8.933 3.892 1.00 95.31 338 HIS A CA 1
ATOM 2609 C C . HIS A 1 338 ? -1.326 -8.301 5.263 1.00 95.31 338 HIS A C 1
ATOM 2611 O O . HIS A 1 338 ? -1.179 -8.982 6.276 1.00 95.31 338 HIS A O 1
ATOM 2617 N N . ALA A 1 339 ? -1.738 -7.029 5.317 1.00 97.75 339 ALA A N 1
ATOM 2618 C CA . ALA A 1 339 ? -2.014 -6.350 6.582 1.00 97.75 339 ALA A CA 1
ATOM 2619 C C . ALA A 1 339 ? -3.223 -6.953 7.316 1.00 97.75 339 ALA A C 1
ATOM 2621 O O . ALA A 1 339 ? -3.133 -7.210 8.513 1.00 97.75 339 ALA A O 1
ATOM 2622 N N . LEU A 1 340 ? -4.324 -7.215 6.604 1.00 98.31 340 LEU A N 1
ATOM 2623 C CA . LEU A 1 340 ? -5.540 -7.802 7.176 1.00 98.31 340 LEU A CA 1
ATOM 2624 C C . LEU A 1 340 ? -5.319 -9.242 7.649 1.00 98.31 340 LEU A C 1
ATOM 2626 O O . LEU A 1 340 ? -5.721 -9.576 8.759 1.00 98.31 340 LEU A O 1
ATOM 2630 N N . ASN A 1 341 ? -4.614 -10.063 6.865 1.00 96.31 341 ASN A N 1
ATOM 2631 C CA . ASN A 1 341 ? -4.291 -11.433 7.271 1.00 96.31 341 ASN A CA 1
ATOM 2632 C C . ASN A 1 341 ? -3.333 -11.461 8.466 1.00 96.31 341 ASN A C 1
ATOM 2634 O O . ASN A 1 341 ? -3.519 -12.252 9.380 1.00 96.31 341 ASN A O 1
ATOM 2638 N N . THR A 1 342 ? -2.355 -10.552 8.520 1.00 96.88 342 THR A N 1
ATOM 2639 C CA . THR A 1 342 ? -1.457 -10.423 9.685 1.00 96.88 342 THR A CA 1
ATOM 2640 C C . THR A 1 342 ? -2.201 -9.999 10.957 1.00 96.88 342 THR A C 1
ATOM 2642 O O . THR A 1 342 ? -1.733 -10.266 12.061 1.00 96.88 342 THR A O 1
ATOM 2645 N N . LEU A 1 343 ? -3.340 -9.318 10.822 1.00 97.75 343 LEU A N 1
ATOM 2646 C CA . LEU A 1 343 ? -4.182 -8.883 11.941 1.00 97.75 343 LEU A CA 1
ATOM 2647 C C . LEU A 1 343 ? -5.305 -9.873 12.271 1.00 97.75 343 LEU A C 1
ATOM 2649 O O . LEU A 1 343 ? -6.131 -9.569 13.130 1.00 97.75 343 LEU A O 1
ATOM 2653 N N . ASP A 1 344 ? -5.286 -11.055 11.651 1.00 96.75 344 ASP A N 1
ATOM 2654 C CA . ASP A 1 344 ? -6.245 -12.143 11.842 1.00 96.75 344 ASP A CA 1
ATOM 2655 C C . ASP A 1 344 ? -7.691 -11.721 11.543 1.00 96.75 344 ASP A C 1
ATOM 2657 O O . ASP A 1 344 ? -8.592 -11.927 12.357 1.00 96.75 344 ASP A O 1
ATOM 2661 N N . VAL A 1 345 ? -7.918 -11.096 10.380 1.00 97.94 345 VAL A N 1
ATOM 2662 C CA . VAL A 1 345 ? -9.283 -10.846 9.896 1.00 97.94 345 VAL A CA 1
ATOM 2663 C C . VAL A 1 345 ? -10.051 -12.165 9.742 1.00 97.94 345 VAL A C 1
ATOM 2665 O O . VAL A 1 345 ? -9.484 -13.152 9.275 1.00 97.94 345 VAL A O 1
ATOM 2668 N N . GLY A 1 346 ? -11.331 -12.187 10.121 1.00 97.94 346 GLY A N 1
ATOM 2669 C CA . GLY A 1 346 ? -12.147 -13.407 10.096 1.00 97.94 346 GLY A CA 1
ATOM 2670 C C . GLY A 1 346 ? -12.298 -14.011 8.699 1.00 97.94 346 GLY A C 1
ATOM 2671 O O . GLY A 1 346 ? -12.036 -15.194 8.489 1.00 97.94 346 GLY A O 1
ATOM 2672 N N . GLU A 1 347 ? -12.688 -13.189 7.724 1.00 98.25 347 GLU A N 1
ATOM 2673 C CA . GLU A 1 347 ? -12.756 -13.579 6.317 1.00 98.25 347 GLU A CA 1
ATOM 2674 C C . GLU A 1 347 ? -12.303 -12.429 5.409 1.00 98.25 347 GLU A C 1
ATOM 2676 O O . GLU A 1 347 ? -12.736 -11.283 5.561 1.00 98.25 347 GLU A O 1
ATOM 2681 N N . LEU A 1 348 ? -11.468 -12.743 4.415 1.00 98.38 348 LEU A N 1
ATOM 2682 C CA . LEU A 1 348 ? -11.052 -11.803 3.380 1.00 98.38 348 LEU A CA 1
ATOM 2683 C C . LEU A 1 348 ? -11.513 -12.277 2.001 1.00 98.38 348 LEU A C 1
ATOM 2685 O O . LEU A 1 348 ? -11.096 -13.327 1.512 1.00 98.38 348 LEU A O 1
ATOM 2689 N N . ARG A 1 349 ? -12.361 -11.475 1.359 1.00 98.56 349 ARG A N 1
ATOM 2690 C CA . ARG A 1 349 ? -12.937 -11.743 0.042 1.00 98.56 349 ARG A CA 1
ATOM 2691 C C . ARG A 1 349 ? -12.311 -10.851 -1.013 1.00 98.56 349 ARG A C 1
ATOM 2693 O O . ARG A 1 349 ? -12.216 -9.638 -0.839 1.00 98.56 349 ARG A O 1
ATOM 2700 N N . ILE A 1 350 ? -11.945 -11.441 -2.140 1.00 98.25 350 ILE A N 1
ATOM 2701 C CA . ILE A 1 350 ? -11.534 -10.719 -3.338 1.00 98.25 350 ILE A CA 1
ATOM 2702 C C . ILE A 1 350 ? -12.642 -10.823 -4.370 1.00 98.25 350 ILE A C 1
ATOM 2704 O O . ILE A 1 350 ? -13.050 -11.923 -4.729 1.00 98.25 350 ILE A O 1
ATOM 2708 N N . ILE A 1 351 ? -13.099 -9.681 -4.875 1.00 98.00 351 ILE A N 1
ATOM 2709 C CA . ILE A 1 351 ? -14.149 -9.620 -5.885 1.00 98.00 351 ILE A CA 1
ATOM 2710 C C . ILE A 1 351 ? -13.616 -8.924 -7.133 1.00 98.00 351 ILE A C 1
ATOM 2712 O O . ILE A 1 351 ? -13.393 -7.712 -7.143 1.00 98.00 351 ILE A O 1
ATOM 2716 N N . ALA A 1 352 ? -13.420 -9.685 -8.203 1.00 94.81 352 ALA A N 1
ATOM 2717 C CA . ALA A 1 352 ? -12.898 -9.141 -9.449 1.00 94.81 352 ALA A CA 1
ATOM 2718 C C . ALA A 1 352 ? -13.236 -10.029 -10.656 1.00 94.81 352 ALA A C 1
ATOM 2720 O O . ALA A 1 352 ? -13.420 -11.247 -10.509 1.00 94.81 352 ALA A O 1
ATOM 2721 N N . PRO A 1 353 ? -13.267 -9.452 -11.872 1.00 90.75 353 PRO A N 1
ATOM 2722 C CA . PRO A 1 353 ? -13.284 -10.247 -13.090 1.00 90.75 353 PRO A CA 1
ATOM 2723 C C . PRO A 1 353 ? -11.996 -11.069 -13.199 1.00 90.75 353 PRO A C 1
ATOM 2725 O O . PRO A 1 353 ? -10.920 -10.615 -12.807 1.00 90.75 353 PRO A O 1
ATOM 2728 N N . LYS A 1 354 ? -12.090 -12.266 -13.791 1.00 88.50 354 LYS A N 1
ATOM 2729 C CA . LYS A 1 354 ? -10.946 -13.185 -13.971 1.00 88.50 354 LYS A CA 1
ATOM 2730 C C . LYS A 1 354 ? -9.745 -12.531 -14.656 1.00 88.50 354 LYS A C 1
ATOM 2732 O O . LYS A 1 354 ? -8.607 -12.867 -14.358 1.00 88.50 354 LYS A O 1
ATOM 2737 N N . THR A 1 355 ? -9.997 -11.579 -15.548 1.00 85.75 355 THR A N 1
ATOM 2738 C CA . THR A 1 355 ? -8.968 -10.833 -16.282 1.00 85.75 355 THR A CA 1
ATOM 2739 C C . THR A 1 355 ? -8.186 -9.839 -15.423 1.00 85.75 355 THR A C 1
ATOM 2741 O O . THR A 1 355 ? -7.118 -9.403 -15.840 1.00 85.75 355 THR A O 1
ATOM 2744 N N . LEU A 1 356 ? -8.682 -9.489 -14.231 1.00 88.62 356 LEU A N 1
ATOM 2745 C CA . LEU A 1 356 ? -8.031 -8.582 -13.278 1.00 88.62 356 LEU A CA 1
ATOM 2746 C C . LEU A 1 356 ? -7.590 -9.288 -11.990 1.00 88.62 356 LEU A C 1
ATOM 2748 O O . LEU A 1 356 ? -7.277 -8.626 -10.999 1.00 88.62 356 LEU A O 1
ATOM 2752 N N . LEU A 1 357 ? -7.542 -10.620 -12.004 1.00 85.88 357 LEU A N 1
ATOM 2753 C CA . LEU A 1 357 ? -7.023 -11.431 -10.910 1.00 85.88 357 LEU A CA 1
ATOM 2754 C C . LEU A 1 357 ? -5.619 -11.942 -11.249 1.00 85.88 357 LEU A C 1
ATOM 2756 O O . LEU A 1 357 ? -5.420 -12.493 -12.335 1.00 85.88 357 LEU A O 1
ATOM 2760 N N . PRO A 1 358 ? -4.632 -11.781 -10.351 1.00 81.00 358 PRO A N 1
ATOM 2761 C CA . PRO A 1 358 ? -3.362 -12.468 -10.514 1.00 81.00 358 PRO A CA 1
ATOM 2762 C C . PRO A 1 358 ? -3.572 -13.983 -10.390 1.00 81.00 358 PRO A C 1
ATOM 2764 O O . PRO A 1 358 ? -4.517 -14.441 -9.747 1.00 81.00 358 PRO A O 1
ATOM 2767 N N . ALA A 1 359 ? -2.681 -14.759 -11.006 1.00 75.94 359 ALA A N 1
ATOM 2768 C CA . ALA A 1 359 ? -2.675 -16.204 -10.804 1.00 75.94 359 ALA A CA 1
ATOM 2769 C C . ALA A 1 359 ? -2.392 -16.527 -9.332 1.00 75.94 359 ALA A C 1
ATOM 2771 O O . ALA A 1 359 ? -1.587 -15.839 -8.701 1.00 75.94 359 ALA A O 1
ATOM 2772 N N . ASP A 1 360 ? -3.053 -17.565 -8.821 1.00 77.06 360 ASP A N 1
ATOM 2773 C CA . ASP A 1 360 ? -2.874 -18.092 -7.466 1.00 77.06 360 ASP A CA 1
ATOM 2774 C C . ASP A 1 360 ? -3.102 -17.049 -6.354 1.00 77.06 360 ASP A C 1
ATOM 2776 O O . ASP A 1 360 ? -2.441 -17.072 -5.315 1.00 77.06 360 ASP A O 1
ATOM 2780 N N . VAL A 1 361 ? -4.036 -16.109 -6.554 1.00 80.75 361 VAL A N 1
ATOM 2781 C CA . VAL A 1 361 ? -4.368 -15.087 -5.545 1.00 80.75 361 VAL A CA 1
ATOM 2782 C C . VAL A 1 361 ? -4.861 -15.720 -4.239 1.00 80.75 361 VAL A C 1
ATOM 2784 O O . VAL A 1 361 ? -4.587 -15.196 -3.163 1.00 80.75 361 VAL A O 1
ATOM 2787 N N . GLU A 1 362 ? -5.516 -16.877 -4.323 1.00 84.69 362 GLU A N 1
ATOM 2788 C CA . GLU A 1 362 ? -6.005 -17.678 -3.201 1.00 84.69 362 GLU A CA 1
ATOM 2789 C C . GLU A 1 362 ? -4.870 -18.094 -2.253 1.00 84.69 362 GLU A C 1
ATOM 2791 O O . GLU A 1 362 ? -5.080 -18.190 -1.043 1.00 84.69 362 GLU A O 1
ATOM 2796 N N . ALA A 1 363 ? -3.643 -18.261 -2.766 1.00 83.50 363 ALA A N 1
ATOM 2797 C CA . ALA A 1 363 ? -2.467 -18.588 -1.956 1.00 83.50 363 ALA A CA 1
ATOM 2798 C C . ALA A 1 363 ? -2.093 -17.472 -0.964 1.00 83.50 363 ALA A C 1
ATOM 2800 O O . ALA A 1 363 ? -1.320 -17.704 -0.035 1.00 83.50 363 ALA A O 1
ATOM 2801 N N . LEU A 1 364 ? -2.648 -16.266 -1.132 1.00 81.94 364 LEU A N 1
ATOM 2802 C CA . LEU A 1 364 ? -2.506 -15.170 -0.178 1.00 81.94 364 LEU A CA 1
ATOM 2803 C C . LEU A 1 364 ? -3.447 -15.295 1.029 1.00 81.94 364 LEU A C 1
ATOM 2805 O O . LEU A 1 364 ? -3.384 -14.434 1.900 1.00 81.94 364 LEU A O 1
ATOM 2809 N N . GLY A 1 365 ? -4.287 -16.335 1.098 1.00 89.88 365 GLY A N 1
ATOM 2810 C CA . GLY A 1 365 ? -5.246 -16.553 2.184 1.00 89.88 365 GLY A CA 1
ATOM 2811 C C . GLY A 1 365 ? -6.524 -15.740 1.998 1.00 89.88 365 GLY A C 1
ATOM 2812 O O . GLY A 1 365 ? -6.922 -15.009 2.900 1.00 89.88 365 GLY A O 1
ATOM 2813 N N . VAL A 1 366 ? -7.123 -15.806 0.806 1.00 94.69 366 VAL A N 1
ATOM 2814 C CA . VAL A 1 366 ? -8.343 -15.063 0.453 1.00 94.69 366 VAL A CA 1
ATOM 2815 C C . VAL A 1 366 ? -9.348 -15.945 -0.278 1.00 94.69 366 VAL A C 1
ATOM 2817 O O . VAL A 1 366 ? -8.964 -16.867 -0.996 1.00 94.69 366 VAL A O 1
ATOM 2820 N N . ASN A 1 367 ? -10.630 -15.602 -0.161 1.00 97.06 367 ASN A N 1
ATOM 2821 C CA . ASN A 1 367 ? -11.720 -16.234 -0.898 1.00 97.06 367 ASN A CA 1
ATOM 2822 C C . ASN A 1 367 ? -12.054 -15.411 -2.146 1.00 97.06 367 ASN A C 1
ATOM 2824 O O . ASN A 1 367 ? -12.387 -14.229 -2.048 1.00 97.06 367 ASN A O 1
ATOM 2828 N N . VAL A 1 368 ? -11.981 -16.020 -3.327 1.00 96.31 368 VAL A N 1
ATOM 2829 C CA . VAL A 1 368 ? -12.231 -15.325 -4.596 1.00 96.31 368 VAL A CA 1
ATOM 2830 C C . VAL A 1 368 ? -13.687 -15.470 -5.018 1.00 96.31 368 VAL A C 1
ATOM 2832 O O . VAL A 1 368 ? -14.224 -16.570 -5.098 1.00 96.31 368 VAL A O 1
ATOM 2835 N N . TYR A 1 369 ? -14.298 -14.341 -5.362 1.00 97.31 369 TYR A N 1
ATOM 2836 C CA . TYR A 1 369 ? -15.639 -14.244 -5.917 1.00 97.31 369 TYR A CA 1
ATOM 2837 C C . TYR A 1 369 ? -15.583 -13.521 -7.264 1.00 97.31 369 TYR A C 1
ATOM 2839 O O . TYR A 1 369 ? -14.924 -12.494 -7.429 1.00 97.31 369 TYR A O 1
ATOM 2847 N N . HIS A 1 370 ? -16.315 -14.039 -8.248 1.00 93.75 370 HIS A N 1
ATOM 2848 C CA . HIS A 1 370 ? -16.439 -13.394 -9.560 1.00 93.75 370 HIS A CA 1
ATOM 2849 C C . HIS A 1 370 ? -17.742 -12.612 -9.715 1.00 93.75 370 HIS A C 1
ATOM 2851 O O . HIS A 1 370 ? -17.840 -11.771 -10.604 1.00 93.75 370 HIS A O 1
ATOM 2857 N N . SER A 1 371 ? -18.725 -12.867 -8.852 1.00 95.69 371 SER A N 1
ATOM 2858 C CA . SER A 1 371 ? -19.969 -12.110 -8.769 1.00 95.69 371 SER A CA 1
ATOM 2859 C C . SER A 1 371 ? -19.870 -11.103 -7.631 1.00 95.69 371 SER A C 1
ATOM 2861 O O . SER A 1 371 ? -19.648 -11.483 -6.479 1.00 95.69 371 SER A O 1
ATOM 2863 N N . LEU A 1 372 ? -20.068 -9.820 -7.945 1.00 95.38 372 LEU A N 1
ATOM 2864 C CA . LEU A 1 372 ? -20.099 -8.770 -6.930 1.00 95.38 372 LEU A CA 1
ATOM 2865 C C . LEU A 1 372 ? -21.200 -9.022 -5.901 1.00 95.38 372 LEU A C 1
ATOM 2867 O O . LEU A 1 372 ? -20.956 -8.941 -4.702 1.00 95.38 372 LEU A O 1
ATOM 2871 N N . ASN A 1 373 ? -22.389 -9.391 -6.370 1.00 96.75 373 ASN A N 1
ATOM 2872 C CA . ASN A 1 373 ? -23.532 -9.592 -5.492 1.00 96.75 373 ASN A CA 1
ATOM 2873 C C . ASN A 1 373 ? -23.329 -10.767 -4.528 1.00 96.75 373 ASN A C 1
ATOM 2875 O O . ASN A 1 373 ? -23.836 -10.720 -3.417 1.00 96.75 373 ASN A O 1
ATOM 2879 N N . GLU A 1 374 ? -22.618 -11.821 -4.938 1.00 97.50 374 GLU A N 1
ATOM 2880 C CA . GLU A 1 374 ? -22.314 -12.951 -4.051 1.00 97.50 374 GLU A CA 1
ATOM 2881 C C . GLU A 1 374 ? -21.220 -12.595 -3.051 1.00 97.50 374 GLU A C 1
ATOM 2883 O O . GLU A 1 374 ? -21.385 -12.845 -1.860 1.00 97.50 374 GLU A O 1
ATOM 2888 N N . GLY A 1 375 ? -20.137 -11.965 -3.515 1.00 97.56 375 GLY A N 1
ATOM 2889 C CA . GLY A 1 375 ? -19.018 -11.614 -2.647 1.00 97.56 375 GLY A CA 1
ATOM 2890 C C . GLY A 1 375 ? -19.368 -10.557 -1.594 1.00 97.56 375 GLY A C 1
ATOM 2891 O O . GLY A 1 375 ? -18.778 -10.577 -0.516 1.00 97.56 375 GLY A O 1
ATOM 2892 N N . LEU A 1 376 ? -20.336 -9.671 -1.870 1.00 98.44 376 LEU A N 1
ATOM 2893 C CA . LEU A 1 376 ? -20.775 -8.617 -0.945 1.00 98.44 376 LEU A CA 1
ATOM 2894 C C . LEU A 1 376 ? -21.784 -9.071 0.120 1.00 98.44 376 LEU A C 1
ATOM 2896 O O . LEU A 1 376 ? -22.077 -8.284 1.016 1.00 98.44 376 LEU A O 1
ATOM 2900 N N . LYS A 1 377 ? -22.307 -10.301 0.070 1.00 98.38 377 LYS A N 1
ATOM 2901 C CA . LYS A 1 377 ? -23.291 -10.758 1.068 1.00 98.38 377 LYS A CA 1
ATOM 2902 C C . LYS A 1 377 ? -22.713 -10.724 2.477 1.00 98.38 377 LYS A C 1
ATOM 2904 O O . LYS A 1 377 ? -21.678 -11.338 2.719 1.00 98.38 377 LYS A O 1
ATOM 2909 N N . ASP A 1 378 ? -23.387 -10.040 3.394 1.00 97.94 378 ASP A N 1
ATOM 2910 C CA . ASP A 1 378 ? -23.041 -10.020 4.822 1.00 97.94 378 ASP A CA 1
ATOM 2911 C C . ASP A 1 378 ? -21.610 -9.526 5.130 1.00 97.94 378 ASP A C 1
ATOM 2913 O O . ASP A 1 378 ? -21.044 -9.859 6.172 1.00 97.94 378 ASP A O 1
ATOM 2917 N N . VAL A 1 379 ? -21.003 -8.722 4.249 1.00 98.69 379 VAL A N 1
ATOM 2918 C CA . VAL A 1 379 ? -19.671 -8.147 4.507 1.00 98.69 379 VAL A CA 1
ATOM 2919 C C . VAL A 1 379 ? -19.748 -6.977 5.491 1.00 98.69 379 VAL A C 1
ATOM 2921 O O . VAL A 1 379 ? -20.722 -6.225 5.506 1.00 98.69 379 VAL A O 1
ATOM 2924 N N . ASP A 1 380 ? -18.702 -6.805 6.297 1.00 98.81 380 ASP A N 1
ATOM 2925 C CA . ASP A 1 380 ? -18.544 -5.710 7.261 1.00 98.81 380 ASP A CA 1
ATOM 2926 C C . ASP A 1 380 ? -17.829 -4.497 6.659 1.00 98.81 380 ASP A C 1
ATOM 2928 O O . ASP A 1 380 ? -18.059 -3.356 7.060 1.00 98.81 380 ASP A O 1
ATOM 2932 N N . VAL A 1 381 ? -16.918 -4.733 5.717 1.00 98.88 381 VAL A N 1
ATOM 2933 C CA . VAL A 1 381 ? -16.075 -3.691 5.124 1.00 98.88 381 VAL A CA 1
ATOM 2934 C C . VAL A 1 381 ? -15.985 -3.919 3.624 1.00 98.88 381 VAL A C 1
ATOM 2936 O O . VAL A 1 381 ? -15.620 -5.008 3.183 1.00 98.88 381 VAL A O 1
ATOM 2939 N N . ILE A 1 382 ? -16.260 -2.878 2.842 1.00 98.88 382 ILE A N 1
ATOM 2940 C CA . ILE A 1 382 ? -16.114 -2.880 1.386 1.00 98.88 382 ILE A CA 1
ATOM 2941 C C . ILE A 1 382 ? -14.978 -1.932 1.010 1.00 98.88 382 ILE A C 1
ATOM 2943 O O . ILE A 1 382 ? -15.088 -0.721 1.184 1.00 98.88 382 ILE A O 1
ATOM 2947 N N . ILE A 1 383 ? -13.891 -2.469 0.464 1.00 98.75 383 ILE A N 1
ATOM 2948 C CA . ILE A 1 383 ? -12.740 -1.711 -0.028 1.00 98.75 383 ILE A CA 1
ATOM 2949 C C . ILE A 1 383 ? -12.774 -1.719 -1.555 1.00 98.75 383 ILE A C 1
ATOM 2951 O O . ILE A 1 383 ? -12.380 -2.689 -2.202 1.00 98.75 383 ILE A O 1
ATOM 2955 N N . MET A 1 384 ? -13.221 -0.615 -2.141 1.00 98.38 384 MET A N 1
ATOM 2956 C CA . MET A 1 384 ? -13.214 -0.428 -3.587 1.00 98.38 384 MET A CA 1
ATOM 2957 C C . MET A 1 384 ? -11.830 0.008 -4.071 1.00 98.38 384 MET A C 1
ATOM 2959 O O . MET A 1 384 ? -11.183 0.865 -3.465 1.00 98.38 384 MET A O 1
ATOM 2963 N N . LEU A 1 385 ? -11.381 -0.553 -5.191 1.00 96.56 385 LEU A N 1
ATOM 2964 C CA . LEU A 1 385 ? -10.125 -0.199 -5.841 1.00 96.56 385 LEU A CA 1
ATOM 2965 C C . LEU A 1 385 ? -10.364 0.594 -7.121 1.00 96.56 385 LEU A C 1
ATOM 2967 O O . LEU A 1 385 ? -11.236 0.276 -7.928 1.00 96.56 385 LEU A O 1
ATOM 2971 N N . ARG A 1 386 ? -9.487 1.573 -7.350 1.00 93.75 386 ARG A N 1
ATOM 2972 C CA . ARG A 1 386 ? -9.458 2.339 -8.594 1.00 93.75 386 ARG A CA 1
ATOM 2973 C C . ARG A 1 386 ? -9.059 1.443 -9.762 1.00 93.75 386 ARG A C 1
ATOM 2975 O O . ARG A 1 386 ? -7.967 0.868 -9.734 1.00 93.75 386 ARG A O 1
ATOM 2982 N N . LEU A 1 387 ? -9.860 1.439 -10.824 1.00 89.94 387 LEU A N 1
ATOM 2983 C CA . LEU A 1 387 ? -9.515 0.778 -12.081 1.00 89.94 387 LEU A CA 1
ATOM 2984 C C . LEU A 1 387 ? -8.274 1.430 -12.727 1.00 89.94 387 LEU A C 1
ATOM 2986 O O . LEU A 1 387 ? -8.321 2.606 -13.099 1.00 89.94 387 LEU A O 1
ATOM 2990 N N . GLN A 1 388 ? -7.170 0.683 -12.864 1.00 81.75 388 GLN A N 1
ATOM 2991 C CA . GLN A 1 388 ? -5.879 1.192 -13.352 1.00 81.75 388 GLN A CA 1
ATOM 2992 C C . GLN A 1 388 ? -5.750 1.045 -14.874 1.00 81.75 388 GLN A C 1
ATOM 2994 O O . GLN A 1 388 ? -4.886 0.318 -15.365 1.00 81.75 388 GLN A O 1
ATOM 2999 N N . LYS A 1 389 ? -6.598 1.737 -15.641 1.00 78.44 389 LYS A N 1
ATOM 3000 C CA . LYS A 1 389 ? -6.574 1.678 -17.116 1.00 78.44 389 LYS A CA 1
ATOM 3001 C C . LYS A 1 389 ? -5.190 1.908 -17.703 1.00 78.44 389 LYS A C 1
ATOM 3003 O O . LYS A 1 389 ? -4.785 1.218 -18.627 1.00 78.44 389 LYS A O 1
ATOM 3008 N N . GLU A 1 390 ? -4.470 2.863 -17.131 1.00 78.00 390 GLU A N 1
ATOM 3009 C CA . GLU A 1 390 ? -3.122 3.241 -17.531 1.00 78.00 390 GLU A CA 1
ATOM 3010 C C . GLU A 1 390 ? -2.086 2.108 -17.382 1.00 78.00 390 GLU A C 1
ATOM 3012 O O . GLU A 1 390 ? -0.973 2.239 -17.877 1.00 78.00 390 GLU A O 1
ATOM 3017 N N . ARG A 1 391 ? -2.427 0.998 -16.709 1.00 72.88 391 ARG A N 1
ATOM 3018 C CA . ARG A 1 391 ? -1.554 -0.168 -16.486 1.00 72.88 391 ARG A CA 1
ATOM 3019 C C . ARG A 1 391 ? -1.970 -1.410 -17.277 1.00 72.88 391 ARG A C 1
ATOM 3021 O O . ARG A 1 391 ? -1.264 -2.417 -17.200 1.00 72.88 391 ARG A O 1
ATOM 3028 N N . MET A 1 392 ? -3.094 -1.354 -17.990 1.00 76.44 392 MET A N 1
ATOM 3029 C CA . MET A 1 392 ? -3.635 -2.485 -18.739 1.00 76.44 392 MET A CA 1
ATOM 3030 C C . MET A 1 392 ? -2.988 -2.560 -20.120 1.00 76.44 392 MET A C 1
ATOM 3032 O O . MET A 1 392 ? -3.106 -1.636 -20.923 1.00 76.44 392 MET A O 1
ATOM 3036 N N . THR A 1 393 ? -2.327 -3.677 -20.408 1.00 62.16 393 THR A N 1
ATOM 3037 C CA . THR A 1 393 ? -1.825 -4.004 -21.743 1.00 62.16 393 THR A CA 1
ATOM 3038 C C . THR A 1 393 ? -2.797 -4.972 -22.419 1.00 62.16 393 THR A C 1
ATOM 3040 O O . THR A 1 393 ? -3.035 -6.077 -21.937 1.00 62.16 393 THR A O 1
ATOM 3043 N N . GLY A 1 394 ? -3.398 -4.544 -23.532 1.00 59.94 394 GLY A N 1
ATOM 3044 C CA . GLY A 1 394 ? -4.439 -5.302 -24.236 1.00 59.94 394 GLY A CA 1
ATOM 3045 C C . GLY A 1 394 ? -5.853 -5.114 -23.666 1.00 59.94 394 GLY A C 1
ATOM 3046 O O . GLY A 1 394 ? -6.094 -4.315 -22.761 1.00 59.94 394 GLY A O 1
ATOM 3047 N N . ALA A 1 395 ? -6.821 -5.840 -24.231 1.00 64.94 395 ALA A N 1
ATOM 3048 C CA . ALA A 1 395 ? -8.237 -5.725 -23.880 1.00 64.94 395 ALA A CA 1
ATOM 3049 C C . ALA A 1 395 ? -8.609 -6.638 -22.693 1.00 64.94 395 ALA A C 1
ATOM 3051 O O . ALA A 1 395 ? -9.271 -7.658 -22.865 1.00 64.94 395 ALA A O 1
ATOM 3052 N N . LEU A 1 396 ? -8.175 -6.279 -21.478 1.00 71.44 396 LEU A N 1
ATOM 3053 C CA . LEU A 1 396 ? -8.532 -7.016 -20.249 1.00 71.44 396 LEU A CA 1
ATOM 3054 C C . LEU A 1 396 ? -9.996 -6.822 -19.829 1.00 71.44 396 LEU A C 1
ATOM 3056 O O . LEU A 1 396 ? -10.541 -7.625 -19.074 1.00 71.44 396 LEU A O 1
ATOM 3060 N N . LEU A 1 397 ? -10.634 -5.754 -20.302 1.00 75.31 397 LEU A N 1
ATOM 3061 C CA . LEU A 1 397 ? -12.043 -5.457 -20.079 1.00 75.31 397 LEU A CA 1
ATOM 3062 C C . LEU A 1 397 ? -12.672 -4.988 -21.392 1.00 75.31 397 LEU A C 1
ATOM 3064 O O . LEU A 1 397 ? -12.008 -4.249 -22.125 1.00 75.31 397 LEU A O 1
ATOM 3068 N N . PRO A 1 398 ? -13.947 -5.313 -21.667 1.00 68.75 398 PRO A N 1
ATOM 3069 C CA . PRO A 1 398 ? -14.598 -4.810 -22.872 1.00 68.75 398 PRO A CA 1
ATOM 3070 C C . PRO A 1 398 ? -14.890 -3.302 -22.788 1.00 68.75 398 PRO A C 1
ATOM 3072 O O . PRO A 1 398 ? -14.686 -2.579 -23.760 1.00 68.75 398 PRO A O 1
ATOM 3075 N N . SER A 1 399 ? -15.320 -2.787 -21.625 1.00 79.00 399 SER A N 1
ATOM 3076 C CA . SER A 1 399 ? -15.461 -1.341 -21.389 1.00 79.00 399 SER A CA 1
ATOM 3077 C C . SER A 1 399 ? -15.535 -0.968 -19.899 1.00 79.00 399 SER A C 1
ATOM 3079 O O . SER A 1 399 ? -15.798 -1.804 -19.038 1.00 79.00 399 SER A O 1
ATOM 3081 N N . GLN A 1 400 ? -15.355 0.324 -19.584 1.00 84.56 400 GLN A N 1
ATOM 3082 C CA . GLN A 1 400 ? -15.623 0.862 -18.237 1.00 84.56 400 GLN A CA 1
ATOM 3083 C C . GLN A 1 400 ? -17.090 0.780 -17.844 1.00 84.56 400 GLN A C 1
ATOM 3085 O O . GLN A 1 400 ? -17.393 0.587 -16.673 1.00 84.56 400 GLN A O 1
ATOM 3090 N N . HIS A 1 401 ? -17.981 0.960 -18.815 1.00 85.06 401 HIS A N 1
ATOM 3091 C CA . HIS A 1 401 ? -19.411 0.915 -18.574 1.00 85.06 401 HIS A CA 1
ATOM 3092 C C . HIS A 1 401 ? -19.843 -0.496 -18.168 1.00 85.06 401 HIS A C 1
ATOM 3094 O O . HIS A 1 401 ? -20.561 -0.668 -17.192 1.00 85.06 401 HIS A O 1
ATOM 3100 N N . GLU A 1 402 ? -19.321 -1.516 -18.850 1.00 85.56 402 GLU A N 1
ATOM 3101 C CA . GLU A 1 402 ? -19.542 -2.908 -18.464 1.00 85.56 402 GLU A CA 1
ATOM 3102 C C . GLU A 1 402 ? -18.923 -3.229 -17.102 1.00 85.56 402 GLU A C 1
ATOM 3104 O O . GLU A 1 402 ? -19.576 -3.850 -16.266 1.00 85.56 402 GLU A O 1
ATOM 3109 N N . PHE A 1 403 ? -17.706 -2.742 -16.835 1.00 89.50 403 PHE A N 1
ATOM 3110 C CA . PHE A 1 403 ? -17.102 -2.884 -15.512 1.00 89.50 403 PHE A CA 1
ATOM 3111 C C . PHE A 1 403 ? -17.982 -2.269 -14.416 1.00 89.50 403 PHE A C 1
ATOM 3113 O O . PHE A 1 403 ? -18.225 -2.925 -13.411 1.00 89.50 403 PHE A O 1
ATOM 3120 N N . TYR A 1 404 ? -18.527 -1.066 -14.612 1.00 91.81 404 TYR A N 1
ATOM 3121 C CA . TYR A 1 404 ? -19.460 -0.452 -13.662 1.00 91.81 404 TYR A CA 1
ATOM 3122 C C . TYR A 1 404 ? -20.743 -1.279 -13.505 1.00 91.81 404 TYR A C 1
ATOM 3124 O O . TYR A 1 404 ? -21.171 -1.584 -12.389 1.00 91.81 404 TYR A O 1
ATOM 3132 N N . ASN A 1 405 ? -21.321 -1.731 -14.617 1.00 91.50 405 ASN A N 1
ATOM 3133 C CA . ASN A 1 405 ? -22.544 -2.525 -14.598 1.00 91.50 405 ASN A CA 1
ATOM 3134 C C . ASN A 1 405 ? -22.368 -3.863 -13.877 1.00 91.50 405 ASN A C 1
ATOM 3136 O O . ASN A 1 405 ? -23.329 -4.336 -13.285 1.00 91.50 405 ASN A O 1
ATOM 3140 N N . LEU A 1 406 ? -21.175 -4.463 -13.867 1.00 92.44 406 LEU A N 1
ATOM 3141 C CA . LEU A 1 406 ? -20.920 -5.754 -13.213 1.00 92.44 406 LEU A CA 1
ATOM 3142 C C . LEU A 1 406 ? -20.291 -5.626 -11.816 1.00 92.44 406 LEU A C 1
ATOM 3144 O O . LEU A 1 406 ? -20.659 -6.369 -10.909 1.00 92.44 406 LEU A O 1
ATOM 3148 N N . TYR A 1 407 ? -19.374 -4.675 -11.637 1.00 95.56 407 TYR A N 1
ATOM 3149 C CA . TYR A 1 407 ? -18.504 -4.541 -10.462 1.00 95.56 407 TYR A CA 1
ATOM 3150 C C . TYR A 1 407 ? -18.541 -3.153 -9.802 1.00 95.56 407 TYR A C 1
ATOM 3152 O O . TYR A 1 407 ? -17.932 -2.967 -8.750 1.00 95.56 407 TYR A O 1
ATOM 3160 N N . GLY A 1 408 ? -19.252 -2.180 -10.374 1.00 96.75 408 GLY A N 1
ATOM 3161 C CA . GLY A 1 408 ? -19.416 -0.856 -9.777 1.00 96.75 408 GLY A CA 1
ATOM 3162 C C . GLY A 1 408 ? -20.259 -0.900 -8.502 1.00 96.75 408 GLY A C 1
ATOM 3163 O O . GLY A 1 408 ? -21.328 -1.505 -8.468 1.00 96.75 408 GLY A O 1
ATOM 3164 N N . LEU A 1 409 ? -19.816 -0.245 -7.437 1.00 98.31 409 LEU A N 1
ATOM 3165 C CA . LEU A 1 409 ? -20.556 -0.218 -6.180 1.00 98.31 409 LEU A CA 1
ATOM 3166 C C . LEU A 1 409 ? -21.682 0.825 -6.234 1.00 98.31 409 LEU A C 1
ATOM 3168 O O . LEU A 1 409 ? -21.420 2.028 -6.264 1.00 98.31 409 LEU A O 1
ATOM 3172 N N . THR A 1 410 ? -22.929 0.353 -6.257 1.00 98.19 410 THR A N 1
ATOM 3173 C CA . THR A 1 410 ? -24.163 1.158 -6.192 1.00 98.19 410 THR A CA 1
ATOM 3174 C C . THR A 1 410 ? -24.845 0.977 -4.838 1.00 98.19 410 THR A C 1
ATOM 3176 O O . THR A 1 410 ? -24.534 0.023 -4.123 1.00 98.19 410 THR A O 1
ATOM 3179 N N . GLN A 1 411 ? -25.798 1.846 -4.484 1.00 97.19 411 GLN A N 1
ATOM 3180 C CA . GLN A 1 411 ? -26.504 1.734 -3.202 1.00 97.19 411 GLN A CA 1
ATOM 3181 C C . GLN A 1 411 ? -27.212 0.377 -3.042 1.00 97.19 411 GLN A C 1
ATOM 3183 O O . GLN A 1 411 ? -27.105 -0.247 -1.991 1.00 97.19 411 GLN A O 1
ATOM 3188 N N . ASP A 1 412 ? -27.838 -0.141 -4.103 1.00 97.25 412 ASP A N 1
ATOM 3189 C CA . ASP A 1 412 ? -28.480 -1.465 -4.083 1.00 97.25 412 ASP A CA 1
ATOM 3190 C C . ASP A 1 412 ? -27.499 -2.595 -3.746 1.00 97.25 412 ASP A C 1
ATOM 3192 O O . ASP A 1 412 ? -27.863 -3.569 -3.094 1.00 97.25 412 ASP A O 1
ATOM 3196 N N . ARG A 1 413 ? -26.239 -2.461 -4.171 1.00 97.62 413 ARG A N 1
ATOM 3197 C CA . ARG A 1 413 ? -25.172 -3.434 -3.899 1.00 97.62 413 ARG A CA 1
ATOM 3198 C C . ARG A 1 413 ? -24.599 -3.283 -2.500 1.00 97.62 413 ARG A C 1
ATOM 3200 O O . ARG A 1 413 ? -24.259 -4.286 -1.884 1.00 97.62 413 ARG A O 1
ATOM 3207 N N . VAL A 1 414 ? -24.530 -2.057 -1.984 1.00 98.12 414 VAL A N 1
ATOM 3208 C CA . VAL A 1 414 ? -24.191 -1.813 -0.575 1.00 98.12 414 VAL A CA 1
ATOM 3209 C C . VAL A 1 414 ? -25.237 -2.450 0.342 1.00 98.12 414 VAL A C 1
ATOM 3211 O O . VAL A 1 414 ? -24.866 -3.043 1.345 1.00 98.12 414 VAL A O 1
ATOM 3214 N N . ASN A 1 415 ? -26.518 -2.444 -0.042 1.00 97.56 415 ASN A N 1
ATOM 3215 C CA . ASN A 1 415 ? -27.596 -3.080 0.728 1.00 97.56 415 ASN A CA 1
ATOM 3216 C C . ASN A 1 415 ? -27.492 -4.621 0.813 1.00 97.56 415 ASN A C 1
ATOM 3218 O O . ASN A 1 415 ? -28.243 -5.231 1.569 1.00 97.56 415 ASN A O 1
ATOM 3222 N N . LEU A 1 416 ? -26.598 -5.259 0.042 1.00 98.12 416 LEU A N 1
ATOM 3223 C CA . LEU A 1 416 ? -26.281 -6.691 0.174 1.00 98.12 416 LEU A CA 1
ATOM 3224 C C . LEU A 1 416 ? -25.315 -6.970 1.334 1.00 98.12 416 LEU A C 1
ATOM 3226 O O . LEU A 1 416 ? -25.252 -8.098 1.825 1.00 98.12 416 LEU A O 1
ATOM 3230 N N . ALA A 1 417 ? -24.545 -5.959 1.736 1.00 98.44 417 ALA A N 1
ATOM 3231 C CA . ALA A 1 417 ? -23.668 -6.015 2.892 1.00 98.44 417 ALA A CA 1
ATOM 3232 C C . ALA A 1 417 ? -24.467 -5.842 4.189 1.00 98.44 417 ALA A C 1
ATOM 3234 O O . ALA A 1 417 ? -25.678 -5.606 4.178 1.00 98.44 417 ALA A O 1
ATOM 3235 N N . LYS A 1 418 ? -23.787 -5.936 5.335 1.00 98.50 418 LYS A N 1
ATOM 3236 C CA . LYS A 1 418 ? -24.437 -5.664 6.619 1.00 98.50 418 LYS A CA 1
ATOM 3237 C C . LYS A 1 418 ? -24.929 -4.206 6.686 1.00 98.50 418 LYS A C 1
ATOM 3239 O O . LYS A 1 418 ? -24.284 -3.318 6.122 1.00 98.50 418 LYS A O 1
ATOM 3244 N N . PRO A 1 419 ? -26.019 -3.917 7.424 1.00 97.44 419 PRO A N 1
ATOM 3245 C CA . PRO A 1 419 ? -26.543 -2.553 7.556 1.00 97.44 419 PRO A CA 1
ATOM 3246 C C . PRO A 1 419 ? -25.538 -1.537 8.119 1.00 97.44 419 PRO A C 1
ATOM 3248 O O . PRO A 1 419 ? -25.629 -0.351 7.824 1.00 97.44 419 PRO A O 1
ATOM 3251 N N . ASP A 1 420 ? -24.582 -1.999 8.928 1.00 97.56 420 ASP A N 1
ATOM 3252 C CA . ASP A 1 420 ? -23.510 -1.201 9.529 1.00 97.56 420 ASP A CA 1
ATOM 3253 C C . ASP A 1 420 ? -22.167 -1.354 8.784 1.00 97.56 420 ASP A C 1
ATOM 3255 O O . ASP A 1 420 ? -21.104 -1.059 9.338 1.00 97.56 420 ASP A O 1
ATOM 3259 N N . ALA A 1 421 ? -22.177 -1.874 7.551 1.00 98.50 421 ALA A N 1
ATOM 3260 C CA . ALA A 1 421 ? -20.964 -2.014 6.759 1.00 98.50 421 ALA A CA 1
ATOM 3261 C C . ALA A 1 421 ? -20.369 -0.641 6.428 1.00 98.50 421 ALA A C 1
ATOM 3263 O O . ALA A 1 421 ? -21.105 0.323 6.210 1.00 98.50 421 ALA A O 1
ATOM 3264 N N . ILE A 1 422 ? -19.043 -0.557 6.348 1.00 98.75 422 ILE A N 1
ATOM 3265 C CA . ILE A 1 422 ? -18.344 0.670 5.941 1.00 98.75 422 ILE A CA 1
ATOM 3266 C C . ILE A 1 422 ? -17.794 0.540 4.519 1.00 98.75 422 ILE A C 1
ATOM 3268 O O . ILE A 1 422 ? -17.349 -0.533 4.103 1.00 98.75 422 ILE A O 1
ATOM 3272 N N . VAL A 1 423 ? -17.788 1.650 3.780 1.00 98.75 423 VAL A N 1
ATOM 3273 C CA . VAL A 1 423 ? -17.273 1.749 2.410 1.00 98.75 423 VAL A CA 1
ATOM 3274 C C . VAL A 1 423 ? -15.992 2.576 2.388 1.00 98.75 423 VAL A C 1
ATOM 3276 O O . VAL A 1 423 ? -15.941 3.711 2.865 1.00 98.75 423 VAL A O 1
ATOM 3279 N N . MET A 1 424 ? -14.950 2.002 1.796 1.00 98.69 424 MET A N 1
ATOM 3280 C CA . MET A 1 424 ? -13.594 2.534 1.739 1.00 98.69 424 MET A CA 1
ATOM 3281 C C . MET A 1 424 ? -13.082 2.586 0.300 1.00 98.69 424 MET A C 1
ATOM 3283 O O . MET A 1 424 ? -13.438 1.758 -0.538 1.00 98.69 424 MET A O 1
ATOM 3287 N N . HIS A 1 425 ? -12.196 3.540 0.016 1.00 97.75 425 HIS A N 1
ATOM 3288 C CA . HIS A 1 425 ? -11.534 3.673 -1.277 1.00 97.75 425 HIS A CA 1
ATOM 3289 C C . HIS A 1 425 ? -10.219 4.476 -1.137 1.00 97.75 425 HIS A C 1
ATOM 3291 O O . HIS A 1 425 ? -10.246 5.630 -0.703 1.00 97.75 425 HIS A O 1
ATOM 3297 N N . PRO A 1 426 ? -9.055 3.958 -1.584 1.00 92.62 426 PRO A N 1
ATOM 3298 C CA . PRO A 1 426 ? -7.749 4.613 -1.379 1.00 92.62 426 PRO A CA 1
ATOM 3299 C C . PRO A 1 426 ? -7.606 5.934 -2.163 1.00 92.62 426 PRO A C 1
ATOM 3301 O O . PRO A 1 426 ? -6.909 6.877 -1.772 1.00 92.62 426 PRO A O 1
ATOM 3304 N N . GLY A 1 427 ? -8.336 6.033 -3.270 1.00 89.00 427 GLY A N 1
ATOM 3305 C CA . GLY A 1 427 ? -8.456 7.224 -4.100 1.00 89.00 427 GLY A CA 1
ATOM 3306 C C . GLY A 1 427 ? -7.263 7.453 -5.038 1.00 89.00 427 GLY A C 1
ATOM 3307 O O . GLY A 1 427 ? -6.222 6.812 -4.896 1.00 89.00 427 GLY A O 1
ATOM 3308 N N . PRO A 1 428 ? -7.391 8.388 -5.998 1.00 89.88 428 PRO A N 1
ATOM 3309 C CA . PRO A 1 428 ? -8.632 9.075 -6.387 1.00 89.88 428 PRO A CA 1
ATOM 3310 C C . PRO A 1 428 ? -9.679 8.088 -6.934 1.00 89.88 428 PRO A C 1
ATOM 3312 O O . PRO A 1 428 ? -9.307 7.090 -7.536 1.00 89.88 428 PRO A O 1
ATOM 3315 N N . ALA A 1 429 ? -10.964 8.327 -6.665 1.00 91.31 429 ALA A N 1
ATOM 3316 C CA . ALA A 1 429 ? -12.047 7.467 -7.148 1.00 91.31 429 ALA A CA 1
ATOM 3317 C C . ALA A 1 429 ? -12.523 7.931 -8.530 1.00 91.31 429 ALA A C 1
ATOM 3319 O O . ALA A 1 429 ? -12.774 9.122 -8.726 1.00 91.31 429 ALA A O 1
ATOM 3320 N N . ASN A 1 430 ? -12.688 7.000 -9.464 1.00 92.25 430 ASN A N 1
ATOM 3321 C CA . ASN A 1 430 ? -13.382 7.221 -10.723 1.00 92.25 430 ASN A CA 1
ATOM 3322 C C . ASN A 1 430 ? -14.883 6.956 -10.498 1.00 92.25 430 ASN A C 1
ATOM 3324 O O . ASN A 1 430 ? -15.372 5.820 -10.524 1.00 92.25 430 ASN A O 1
ATOM 3328 N N . ARG A 1 431 ? -15.623 8.036 -10.244 1.00 94.00 431 ARG A N 1
ATOM 3329 C CA . ARG A 1 431 ? -17.078 7.983 -10.061 1.00 94.00 431 ARG A CA 1
ATOM 3330 C C . ARG A 1 431 ? -17.756 7.509 -11.348 1.00 94.00 431 ARG A C 1
ATOM 3332 O O . ARG A 1 431 ? -17.387 7.948 -12.434 1.00 94.00 431 ARG A O 1
ATOM 3339 N N . GLY A 1 432 ? -18.726 6.607 -11.217 1.00 92.00 432 GLY A N 1
ATOM 3340 C CA . GLY A 1 432 ? -19.402 5.977 -12.357 1.00 92.00 432 GLY A CA 1
ATOM 3341 C C . GLY A 1 432 ? -18.585 4.883 -13.057 1.00 92.00 432 GLY A C 1
ATOM 3342 O O . GLY A 1 432 ? -18.961 4.456 -14.145 1.00 92.00 432 GLY A O 1
ATOM 3343 N N . VAL A 1 433 ? -17.473 4.434 -12.458 1.00 93.44 433 VAL A N 1
ATOM 3344 C CA . VAL A 1 433 ? -16.678 3.291 -12.944 1.00 93.44 433 VAL A CA 1
ATOM 3345 C C . VAL A 1 433 ? -16.575 2.209 -11.877 1.00 93.44 433 VAL A C 1
ATOM 3347 O O . VAL A 1 433 ? -17.142 1.138 -12.044 1.00 93.44 433 VAL A O 1
ATOM 3350 N N . GLU A 1 434 ? -15.887 2.474 -10.768 1.00 96.19 434 GLU A N 1
ATOM 3351 C CA . GLU A 1 434 ? -15.828 1.527 -9.648 1.00 96.19 434 GLU A CA 1
ATOM 3352 C C . GLU A 1 434 ? -16.853 1.838 -8.555 1.00 96.19 434 GLU A C 1
ATOM 3354 O O . GLU A 1 434 ? -17.278 0.937 -7.846 1.00 96.19 434 GLU A O 1
ATOM 3359 N N . ILE A 1 435 ? -17.290 3.089 -8.413 1.00 97.44 435 ILE A N 1
ATOM 3360 C CA . ILE A 1 435 ? -18.179 3.503 -7.322 1.00 97.44 435 ILE A CA 1
ATOM 3361 C C . ILE A 1 435 ? -19.158 4.576 -7.795 1.00 97.44 435 ILE A C 1
ATOM 3363 O O . ILE A 1 435 ? -18.800 5.467 -8.572 1.00 97.44 435 ILE A O 1
ATOM 3367 N N . ALA A 1 436 ? -20.409 4.481 -7.353 1.00 97.88 436 ALA A N 1
ATOM 3368 C CA . ALA A 1 436 ? -21.420 5.504 -7.569 1.00 97.88 436 ALA A CA 1
ATOM 3369 C C . ALA A 1 436 ? -21.175 6.722 -6.660 1.00 97.88 436 ALA A C 1
ATOM 3371 O O . ALA A 1 436 ? -20.585 6.613 -5.584 1.00 97.88 436 ALA A O 1
ATOM 3372 N N . SER A 1 437 ? -21.584 7.910 -7.109 1.00 97.00 437 SER A N 1
ATOM 3373 C CA . SER A 1 437 ? -21.285 9.150 -6.382 1.00 97.00 437 SER A CA 1
ATOM 3374 C C . SER A 1 437 ? -21.986 9.241 -5.028 1.00 97.00 437 SER A C 1
ATOM 3376 O O . SER A 1 437 ? -21.387 9.696 -4.059 1.00 97.00 437 SER A O 1
ATOM 3378 N N . ASP A 1 438 ? -23.235 8.799 -4.982 1.00 96.75 438 ASP A N 1
ATOM 3379 C CA . ASP A 1 438 ? -24.078 8.723 -3.791 1.00 96.75 438 ASP A CA 1
ATOM 3380 C C . ASP A 1 438 ? -23.540 7.740 -2.747 1.00 96.75 438 ASP A C 1
ATOM 3382 O O . ASP A 1 438 ? -23.641 8.012 -1.559 1.00 96.75 438 ASP A O 1
ATOM 3386 N N . VAL A 1 439 ? -22.901 6.649 -3.173 1.00 97.75 439 VAL A N 1
ATOM 3387 C CA . VAL A 1 439 ? -22.207 5.722 -2.269 1.00 97.75 439 VAL A CA 1
ATOM 3388 C C . VAL A 1 439 ? -20.904 6.328 -1.757 1.00 97.75 439 VAL A C 1
ATOM 3390 O O . VAL A 1 439 ? -20.614 6.250 -0.567 1.00 97.75 439 VAL A O 1
ATOM 3393 N N . ALA A 1 440 ? -20.112 6.951 -2.635 1.00 96.94 440 ALA A N 1
ATOM 3394 C CA . ALA A 1 440 ? -18.824 7.535 -2.259 1.00 96.94 440 ALA A CA 1
ATOM 3395 C C . ALA A 1 440 ? -18.955 8.668 -1.225 1.00 96.94 440 ALA A C 1
ATOM 3397 O O . ALA A 1 440 ? -18.054 8.839 -0.405 1.00 96.94 440 ALA A O 1
ATOM 3398 N N . ASP A 1 441 ? -20.066 9.406 -1.244 1.00 95.62 441 ASP A N 1
ATOM 3399 C CA . ASP A 1 441 ? -20.384 10.471 -0.281 1.00 95.62 441 ASP A CA 1
ATOM 3400 C C . ASP A 1 441 ? -21.526 10.074 0.677 1.00 95.62 441 ASP A C 1
ATOM 3402 O O . ASP A 1 441 ? -22.086 10.919 1.375 1.00 95.62 441 ASP A O 1
ATOM 3406 N N . GLY A 1 442 ? -21.896 8.792 0.677 1.00 95.81 442 GLY A N 1
ATOM 3407 C CA . GLY A 1 442 ? -23.035 8.259 1.410 1.00 95.81 442 GLY A CA 1
ATOM 3408 C C . GLY A 1 442 ? -22.756 8.033 2.897 1.00 95.81 442 GLY A C 1
ATOM 3409 O O . GLY A 1 442 ? -21.616 8.135 3.350 1.00 95.81 442 GLY A O 1
ATOM 3410 N N . PRO A 1 443 ? -23.786 7.660 3.676 1.00 96.06 443 PRO A N 1
ATOM 3411 C CA . PRO A 1 443 ? -23.688 7.534 5.132 1.00 96.06 443 PRO A CA 1
ATOM 3412 C C . PRO A 1 443 ? -22.721 6.437 5.605 1.00 96.06 443 PRO A C 1
ATOM 3414 O O . PRO A 1 443 ? -22.170 6.544 6.694 1.00 96.06 443 PRO A O 1
ATOM 3417 N N . GLN A 1 444 ? -22.501 5.395 4.798 1.00 97.62 444 GLN A N 1
ATOM 3418 C CA . GLN A 1 444 ? -21.559 4.307 5.095 1.00 97.62 444 GLN A CA 1
ATOM 3419 C C . GLN A 1 444 ? -20.128 4.608 4.613 1.00 97.62 444 GLN A C 1
ATOM 3421 O O . GLN A 1 444 ? -19.218 3.814 4.847 1.00 97.62 444 GLN A O 1
ATOM 3426 N N . SER A 1 445 ? -19.907 5.727 3.915 1.00 98.25 445 SER A N 1
ATOM 3427 C CA . SER A 1 445 ? -18.596 6.078 3.369 1.00 98.25 445 SER A CA 1
ATOM 3428 C C . SER A 1 445 ? -17.674 6.649 4.436 1.00 98.25 445 SER A C 1
ATOM 3430 O O . SER A 1 445 ? -17.963 7.670 5.055 1.00 98.25 445 SER A O 1
ATOM 3432 N N . VAL A 1 446 ? -16.496 6.043 4.567 1.00 98.25 446 VAL A N 1
ATOM 3433 C CA . VAL A 1 446 ? -15.406 6.535 5.423 1.00 98.25 446 VAL A CA 1
ATOM 3434 C C . VAL A 1 446 ? -14.207 7.018 4.591 1.00 98.25 446 VAL A C 1
ATOM 3436 O O . VAL A 1 446 ? -13.100 7.189 5.101 1.00 98.25 446 VAL A O 1
ATOM 3439 N N . ILE A 1 447 ? -14.407 7.284 3.292 1.00 96.81 447 ILE A N 1
ATOM 3440 C CA . ILE A 1 447 ? -13.341 7.650 2.337 1.00 96.81 447 ILE A CA 1
ATOM 3441 C C . ILE A 1 447 ? -12.605 8.932 2.750 1.00 96.81 447 ILE A C 1
ATOM 3443 O O . ILE A 1 447 ? -11.381 9.027 2.633 1.00 96.81 447 ILE A O 1
ATOM 3447 N N . LEU A 1 448 ? -13.331 9.939 3.243 1.00 92.38 448 LEU A N 1
ATOM 3448 C CA . LEU A 1 448 ? -12.714 11.180 3.723 1.00 92.38 448 LEU A CA 1
ATOM 3449 C C . LEU A 1 448 ? -11.972 10.972 5.048 1.00 92.38 448 LEU A C 1
ATOM 3451 O O . LEU A 1 448 ? -10.905 11.557 5.244 1.00 92.38 448 LEU A O 1
ATOM 3455 N N . GLU A 1 449 ? -12.478 10.095 5.918 1.00 94.19 449 GLU A N 1
ATOM 3456 C CA . GLU A 1 449 ? -11.791 9.718 7.156 1.00 94.19 449 GLU A CA 1
ATOM 3457 C C . GLU A 1 449 ? -10.475 8.989 6.876 1.00 94.19 449 GLU A C 1
ATOM 3459 O O . GLU A 1 449 ? -9.485 9.241 7.557 1.00 94.19 449 GLU A O 1
ATOM 3464 N N . GLN A 1 450 ? -10.391 8.168 5.821 1.00 94.94 450 GLN A N 1
ATOM 3465 C CA . GLN A 1 450 ? -9.118 7.564 5.400 1.00 94.94 450 GLN A CA 1
ATOM 3466 C C . GLN A 1 450 ? -8.042 8.634 5.138 1.00 94.94 450 GLN A C 1
ATOM 3468 O O . GLN A 1 450 ? -6.865 8.433 5.441 1.00 94.94 450 GLN A O 1
ATOM 3473 N N . VAL A 1 451 ? -8.412 9.813 4.625 1.00 90.06 451 VAL A N 1
ATOM 3474 C CA . VAL A 1 451 ? -7.446 10.898 4.381 1.00 90.06 451 VAL A CA 1
ATOM 3475 C C . VAL A 1 451 ? -6.878 11.444 5.694 1.00 90.06 451 VAL A C 1
ATOM 3477 O O . VAL A 1 451 ? -5.661 11.634 5.798 1.00 90.06 451 VAL A O 1
ATOM 3480 N N . THR A 1 452 ? -7.725 11.681 6.699 1.00 89.81 452 THR A N 1
ATOM 3481 C CA . THR A 1 452 ? -7.297 12.195 8.011 1.00 89.81 452 THR A CA 1
ATOM 3482 C C . THR A 1 452 ? -6.537 11.133 8.808 1.00 89.81 452 THR A C 1
ATOM 3484 O O . THR A 1 452 ? -5.458 11.416 9.330 1.00 89.81 452 THR A O 1
ATOM 3487 N N . ASN A 1 453 ? -7.015 9.892 8.801 1.00 94.88 453 ASN A N 1
ATOM 3488 C CA . ASN A 1 453 ? -6.353 8.719 9.378 1.00 94.88 453 ASN A CA 1
ATOM 3489 C C . ASN A 1 453 ? -4.980 8.461 8.747 1.00 94.88 453 ASN A C 1
ATOM 3491 O O . ASN A 1 453 ? -4.000 8.170 9.437 1.00 94.88 453 ASN A O 1
ATOM 3495 N N . GLY A 1 454 ? -4.866 8.680 7.437 1.00 94.38 454 GLY A N 1
ATOM 3496 C CA . GLY A 1 454 ? -3.608 8.613 6.706 1.00 94.38 454 GLY A CA 1
ATOM 3497 C C . GLY A 1 454 ? -2.551 9.598 7.183 1.00 94.38 454 GLY A C 1
ATOM 3498 O O . GLY A 1 454 ? -1.362 9.357 6.988 1.00 94.38 454 GLY A O 1
ATOM 3499 N N . LEU A 1 455 ? -2.944 10.716 7.787 1.00 93.62 455 LEU A N 1
ATOM 3500 C CA . LEU A 1 455 ? -1.999 11.659 8.371 1.00 93.62 455 LEU A CA 1
ATOM 3501 C C . LEU A 1 455 ? -1.457 11.140 9.706 1.00 93.62 455 LEU A C 1
ATOM 3503 O O . LEU A 1 455 ? -0.246 11.171 9.916 1.00 93.62 455 LEU A O 1
ATOM 3507 N N . ALA A 1 456 ? -2.328 10.598 10.560 1.00 94.75 456 ALA A N 1
ATOM 3508 C CA . ALA A 1 456 ? -1.951 10.020 11.848 1.00 94.75 456 ALA A CA 1
ATOM 3509 C C . ALA A 1 456 ? -1.018 8.807 11.689 1.00 94.75 456 ALA A C 1
ATOM 3511 O O . ALA A 1 456 ? 0.031 8.747 12.328 1.00 94.75 456 ALA A O 1
ATOM 3512 N N . VAL A 1 457 ? -1.332 7.890 10.767 1.00 97.69 457 VAL A N 1
ATOM 3513 C CA . VAL A 1 457 ? -0.485 6.717 10.485 1.00 97.69 457 VAL A CA 1
ATOM 3514 C C . VAL A 1 457 ? 0.877 7.115 9.922 1.00 97.69 457 VAL A C 1
ATOM 3516 O O . VAL A 1 457 ? 1.897 6.560 10.324 1.00 97.69 457 VAL A O 1
ATOM 3519 N N . ARG A 1 458 ? 0.937 8.107 9.026 1.00 97.50 458 ARG A N 1
ATOM 3520 C CA . ARG A 1 458 ? 2.226 8.602 8.519 1.00 97.50 458 ARG A CA 1
ATOM 3521 C C . ARG A 1 458 ? 3.050 9.253 9.626 1.00 97.50 458 ARG A C 1
ATOM 3523 O O . ARG A 1 458 ? 4.248 9.007 9.685 1.00 97.50 458 ARG A O 1
ATOM 3530 N N . MET A 1 459 ? 2.427 10.027 10.519 1.00 96.50 459 MET A N 1
ATOM 3531 C CA . MET A 1 459 ? 3.117 10.563 11.697 1.00 96.50 459 MET A CA 1
ATOM 3532 C C . MET A 1 459 ? 3.657 9.434 12.586 1.00 96.50 459 MET A C 1
ATOM 3534 O O . MET A 1 459 ? 4.823 9.475 12.970 1.00 96.50 459 MET A O 1
ATOM 3538 N N . ALA A 1 460 ? 2.860 8.390 12.830 1.00 96.81 460 ALA A N 1
ATOM 3539 C CA . ALA A 1 460 ? 3.286 7.222 13.594 1.00 96.81 460 ALA A CA 1
ATOM 3540 C C . ALA A 1 460 ? 4.521 6.558 12.991 1.00 96.81 460 ALA A C 1
ATOM 3542 O O . ALA A 1 460 ? 5.554 6.498 13.651 1.00 96.81 460 ALA A O 1
ATOM 3543 N N . VAL A 1 461 ? 4.460 6.158 11.721 1.00 97.69 461 VAL A N 1
ATOM 3544 C CA . VAL A 1 461 ? 5.574 5.476 11.048 1.00 97.69 461 VAL A CA 1
ATOM 3545 C C . VAL A 1 461 ? 6.838 6.341 11.032 1.00 97.69 461 VAL A C 1
ATOM 3547 O O . VAL A 1 461 ? 7.904 5.848 11.390 1.00 97.69 461 VAL A O 1
ATOM 3550 N N . ILE A 1 462 ? 6.736 7.632 10.687 1.00 97.44 462 ILE A N 1
ATOM 3551 C CA . ILE A 1 462 ? 7.899 8.537 10.689 1.00 97.44 462 ILE A CA 1
ATOM 3552 C C . ILE A 1 462 ? 8.499 8.625 12.100 1.00 97.44 462 ILE A C 1
ATOM 3554 O O . ILE A 1 462 ? 9.711 8.492 12.268 1.00 97.44 462 ILE A O 1
ATOM 3558 N N . SER A 1 463 ? 7.656 8.822 13.118 1.00 96.06 463 SER A N 1
ATOM 3559 C CA . SER A 1 463 ? 8.105 8.932 14.509 1.00 96.06 463 SER A CA 1
ATOM 3560 C C . SER A 1 463 ? 8.705 7.632 15.045 1.00 96.06 463 SER A C 1
ATOM 3562 O O . SER A 1 463 ? 9.637 7.684 15.834 1.00 96.06 463 SER A O 1
ATOM 3564 N N . MET A 1 464 ? 8.233 6.467 14.599 1.00 95.62 464 MET A N 1
ATOM 3565 C CA . MET A 1 464 ? 8.779 5.176 15.016 1.00 95.62 464 MET A CA 1
ATOM 3566 C C . MET A 1 464 ? 10.139 4.890 14.377 1.00 95.62 464 MET A C 1
ATOM 3568 O O . MET A 1 464 ? 11.007 4.357 15.062 1.00 95.62 464 MET A O 1
ATOM 3572 N N . CYS A 1 465 ? 10.326 5.269 13.108 1.00 95.69 465 CYS A N 1
ATOM 3573 C CA . CYS A 1 465 ? 11.599 5.123 12.400 1.00 95.69 465 CYS A CA 1
ATOM 3574 C C . CYS A 1 465 ? 12.689 6.072 12.926 1.00 95.69 465 CYS A C 1
ATOM 3576 O O . CYS A 1 465 ? 13.839 5.666 13.052 1.00 95.69 465 CYS A O 1
ATOM 3578 N N . LEU A 1 466 ? 12.345 7.333 13.229 1.00 91.56 466 LEU A N 1
ATOM 3579 C CA . LEU A 1 466 ? 13.327 8.369 13.600 1.00 91.56 466 LEU A CA 1
ATOM 3580 C C . LEU A 1 466 ? 13.363 8.729 15.083 1.00 91.56 466 LEU A C 1
ATOM 3582 O O . LEU A 1 466 ? 14.364 9.256 15.569 1.00 91.56 466 LEU A O 1
ATOM 3586 N N . GLY A 1 467 ? 12.259 8.531 15.792 1.00 72.00 467 GLY A N 1
ATOM 3587 C CA . GLY A 1 467 ? 12.118 8.927 17.183 1.00 72.00 467 GLY A CA 1
ATOM 3588 C C . GLY A 1 467 ? 12.696 7.885 18.131 1.00 72.00 467 GLY A C 1
ATOM 3589 O O . GLY A 1 467 ? 12.645 6.678 17.887 1.00 72.00 467 GLY A O 1
ATOM 3590 N N . GLN A 1 468 ? 13.207 8.344 19.271 1.00 57.28 468 GLN A N 1
ATOM 3591 C CA . GLN A 1 468 ? 13.245 7.507 20.465 1.00 57.28 468 GLN A CA 1
ATOM 3592 C C . GLN A 1 468 ? 11.810 7.413 20.995 1.00 57.28 468 GLN A C 1
ATOM 3594 O O . GLN A 1 468 ? 11.129 8.432 21.098 1.00 57.28 468 GLN A O 1
ATOM 3599 N N . GLN A 1 469 ? 11.313 6.199 21.250 1.00 43.62 469 GLN A N 1
ATOM 3600 C CA . GLN A 1 469 ? 9.994 6.019 21.864 1.00 43.62 469 GLN A CA 1
ATOM 3601 C C . GLN A 1 469 ? 9.921 6.871 23.148 1.00 43.62 469 GLN A C 1
ATOM 3603 O O . GLN A 1 469 ? 10.893 6.882 23.906 1.00 43.62 469 GLN A O 1
ATOM 3608 N N . PRO A 1 470 ? 8.816 7.591 23.411 1.00 34.78 470 PRO A N 1
ATOM 3609 C CA . PRO A 1 470 ? 8.639 8.304 24.668 1.00 34.78 470 PRO A CA 1
ATOM 3610 C C . PRO A 1 470 ? 8.475 7.272 25.792 1.00 34.78 470 PRO A C 1
ATOM 3612 O 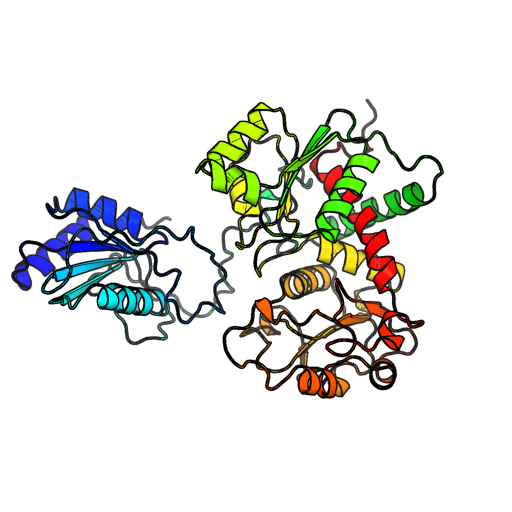O . PRO A 1 470 ? 7.384 6.774 26.045 1.00 34.78 470 PRO A O 1
ATOM 3615 N N . GLY A 1 471 ? 9.587 6.898 26.421 1.00 36.12 471 GLY A N 1
ATOM 3616 C CA . GLY A 1 471 ? 9.631 5.853 27.440 1.00 36.12 471 GLY A CA 1
ATOM 3617 C C . GLY A 1 471 ? 11.063 5.527 27.843 1.00 36.12 471 GLY A C 1
ATOM 3618 O O . GLY A 1 471 ? 11.603 4.500 27.450 1.00 36.12 471 GLY A O 1
ATOM 3619 N N . GLY A 1 472 ? 11.679 6.426 28.606 1.00 27.20 472 GLY A N 1
ATOM 3620 C CA . GLY A 1 472 ? 13.024 6.259 29.148 1.00 27.20 472 GLY A CA 1
ATOM 3621 C C . GLY A 1 472 ? 13.461 7.538 29.842 1.00 27.20 472 GLY A C 1
ATOM 3622 O O . GLY A 1 472 ? 14.125 8.373 29.240 1.00 27.20 472 GLY A O 1
ATOM 3623 N N . VAL A 1 473 ? 13.006 7.720 31.080 1.00 32.22 473 VAL A N 1
ATOM 3624 C CA . VAL A 1 473 ? 13.527 8.756 31.976 1.00 32.22 473 VAL A CA 1
ATOM 3625 C C . VAL A 1 473 ? 14.999 8.426 32.233 1.00 32.22 473 VAL A C 1
ATOM 3627 O O . VAL A 1 473 ? 15.298 7.314 32.669 1.00 32.22 473 VAL A O 1
ATOM 3630 N N . ALA A 1 474 ? 15.886 9.372 31.938 1.00 28.56 474 ALA A N 1
ATOM 3631 C CA . ALA A 1 474 ? 17.206 9.466 32.549 1.00 28.56 474 ALA A CA 1
ATOM 3632 C C . ALA A 1 474 ? 17.198 10.674 33.484 1.00 28.56 474 ALA A C 1
ATOM 3634 O O . ALA A 1 474 ? 16.627 11.712 33.068 1.00 28.56 474 ALA A O 1
#

Radius of gyration: 25.45 Å; chains: 1; bounding box: 68×57×72 Å

Secondary structure (DSSP, 8-state):
------HHHHHHHHHHHHHHTT-SSPEEEEETTTHHHHHHHHHHHHT-SSPPEEE-GGGT-TTTTT----------B-SS--TTPEEEEEEEEESSSHHHHHHHHHHHHS---SEEEEEEEEE-S---SS---SEEEEE----S-S--PPPS-THHHHB-TTS-B--BS-STT--HHHHHHHHHHHHHHHHHHHSSS---GGGTT-EEEEEESS--HHHHHHHHHHHHHTT-EEEEEEHHHHTTTT---HHHHHHHHHHTT--EEEEEESSTTHHHHHHHHS-TT-EEEEEEETTTB-HHHHHHHHHHHHHH---GGG-EEEEES--TT-HHHHHHHHHHHHTT-SEEEEE--GGGSPTTGGGGT-EEES-HHHHTTT-SEEEE----GGG--S-SSS-HHHHHHHH-B-HHHHTTS-TT-EEE--S---BTTTB-HHHHTSTTB-HHHHHHHHHHHHHHHHHHHHSPPS----

pLDDT: mean 83.07, std 18.23, range [26.09, 98.88]

=== Feature glossary ===
Reading guide. The protein is described through the following features:

Foldseek 3Di. A 3Di character summarizes, for each residue, the relative orientation of the Cα frame of its nearest spatial neighbor. Because it encodes fold topology rather than chemistry, 3Di alignments detect remote structural similarity that sequence alignment misses.

Contact-map, Ramachandran, and PAE plots. Plot images: a contact map (which residues are close in 3D, as an N×N binary image), a Ramachandran scatter (backbone torsion angles, revealing secondary-structure composition at a glance), and — for AlphaFold structures — a PAE heatmap (pairwise prediction confidence).

Radius of gyration, Cα contacts, bounding box. Radius of gyration (Rg) is the root-mean-square distance of Cα atoms from their centroid — a single number for overall size and compactness. A globular domain of N residues has Rg ≈ 2.2·N^0.38 Å; an extended or disordered chain has a much larger Rg. The Cα contact count is the number of residue pairs whose Cα atoms are within 8 Å and are more than four positions apart in sequence — a standard proxy for tertiary packing density. The bounding box is the smallest axis-aligned box enclosing all Cα atoms.

Secondary structure (8-state, DSSP). Eight-state secondary structure (DSSP): H is the canonical α-helix, G the tighter 3₁₀-helix, I the wider π-helix; E/B are β-structure, T and S are turns and bends, and '-' is everything else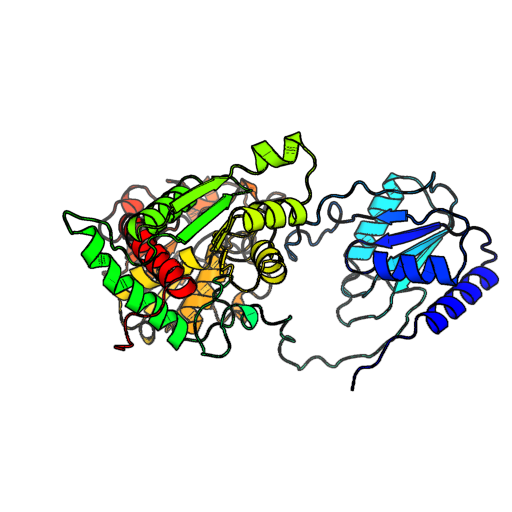. DSSP derives these from the pattern of main-chain N–H···O=C hydrogen bonds, not from the sequence.

B-factor. B-factor (Debye–Waller factor) reflects atomic displacement in the crystal lattice. It is an experimental observable (units Å²), not a prediction; low values mean the atom is pinned down, high values mean it moves or is heterogeneous across the crystal.

pLDDT. pLDDT is the predicted lDDT-Cα score: AlphaFold's confidence that the local environment of each residue (all inter-atomic distances within 15 Å) is correctly placed. It is a per-residue number between 0 and 100, with higher meaning more reliable.

Nearest PDB structures. Nearest PDB neighbors are the top structural matches found by Foldseek when searching this structure against the entire Protein Data Bank. Each hit reports a TM-score (0 to 1; >0.5 almost always implies the same fold) and an E-value. These are *structural* homologs — they may share no detectable sequence similarity.

Solvent-accessible surface area. Accessible surface area quantifies burial. A residue with SASA near zero is packed into the hydrophobic core; one with SASA >100 Å² sits on the surface. Computed here via the Shrake–Rupley numerical algorithm with a 1.4 Å probe.

Rendered structure images. Structure images are PyMOL renders from six orthogonal camera directions. Cartoon representation draws helices as coils and strands as arrows; sticks shows the backbone as bonds; surface shows the solvent-excluded envelope. Rainbow coloring maps sequence position to hue (blue→red, N→C); chain coloring assigns a distinct color per polypeptide.

Backbone torsions (φ/ψ). φ (phi) and ψ (psi) are the two rotatable backbone dihedrals per residue: φ is the C(i-1)–N–Cα–C torsion, ψ is the N–Cα–C–N(i+1) torsion, both in degrees on (−180°, 180°]. α-helical residues cluster near (−60°, −45°); β-strand residues near (−120°, +130°). A Ramachandran plot is simply a scatter of (φ, ψ) for every residue.

Predicted aligned error. Predicted Aligned Error (PAE) is an AlphaFold confidence matrix: entry (i, j) is the expected error in the position of residue j, in ångströms, when the prediction is superimposed on the true structure at residue i. Low PAE within a block of residues means that block is internally rigid and well-predicted; high PAE between two blocks means their relative placement is uncertain even if each block individually is confident.

mmCIF coordinates. Structure coordinates are given as an mmCIF _atom_site loop: one row per atom with element, residue name, chain id, sequence number, and x/y/z position in Å. Only the four main-chain atoms per residue are included here; side chains are omitted to keep the record compact.

InterPro / GO / CATH / organism. Database cross-references. InterPro integrates a dozen domain/family signature databases into unified entries with residue-range hits. GO terms attach function/process/location labels with evidence codes. CATH codes position the fold in a four-level structural taxonomy. Organism is the NCBI-taxonomy species name.

Secondary structure (3-state, P-SEA). SS3 is a coarse helix/strand/coil call (letters a/b/c) made by the P-SEA algorithm from inter-Cα distances and dihedrals. It is less detailed than DSSP but needs only Cα positions.

Sequence. Sequence gives the chain of amino acids in standard one-letter code (A=alanine, C=cysteine, …, Y=tyrosine), read N→C. It is the only feature that is directly encoded by the gene; all structural features are derived from the folded form of this sequence.